Protein 6LCE (pdb70)

Secondary structure (DSSP, 8-state):
---TT--TT---SS-EEEEEEEGGGHHHHHHHHHHHHHH-SSEEEEEEE-TT--HHHHHHHHTT---SEE--BTTTHHHHHHTT-B---HHHHHT-TTGGGB-HHHHHHTEETTEE----SEEEEB--EEHHHHHHHT--TT---SSHHHHHHHHHHHHTT--TT-BSB---TT-HHHHHHHHHHHHHHTT----TTSSS----S---HHHHHHHHHHTSTTSB-TTTTT--SSSTTHHHHTT-B----BGGGHHHHHHHHHTT-PPEE--PEE-SSTT-EE-BEEEE--BBTT-S-HHHHHHHHHH--HHHHHHHTGGGTPPPSBHHHHHHS-TTS-HHHHHHHHHHHTT--B----TTHIIIIISTT-HHHHHHHHHHHS---HHHHHHHHHHHHT--

Radius of gyration: 20.93 Å; Cα contacts (8 Å, |Δi|>4): 887; chains: 1; bounding box: 50×60×49 Å

Solvent-accessible surface area: 15988 Å² total

B-factor: mean 15.45, std 8.13, range [6.92, 64.76]

Sequence (400 aa):
ATAEGIPAKGTDDGTEITLWTRSPLERQAKNVVEAYNKSHKNQVKLEIIPNDDEGKVGGASQTDSLPDILAGDVVRIPYWASEGIFTDITKQIDGLDNKADLQQGHIEAGTVDGAEYTLPFITDVSVVWNKNLYKEAGLDPEQGPKSIDQFVEQAKKVAALNKDGVAGSYLAGQSGGALVFDLFPSVWADGESVNKDGSEATLDNDSKGVLDAYKEELANTTNGLGAGSKEETGATWTAPFANGKIGVPYPNTSTTALFDAEKDGGFEVGVAPIPGTKEGKTSTFLGGDAGISKDSKHVAQAWNFLYWLQSDAQKEVFADQGDTASNIQTLKTAYKDADPRIQTINSVIIDGNGQTPKSPAFNEAFNAAGSPWQQLLVQNAVWGSGDLKADNKAVTDVLSAQ

Structure (mmCIF, N/CA/C/O backbone):
data_6LCE
#
_entry.id   6LCE
#
_cell.length_a   53.339
_cell.length_b   66.277
_cell.length_c   92.118
_cell.angle_alpha   90.000
_cell.angle_beta   90.000
_cell.angle_gamma   90.000
#
_symmetry.space_group_name_H-M   'P 21 21 21'
#
loop_
_entity.id
_entity.type
_entity.pdbx_description
1 polymer 'ABC transporter substrate binding component'
2 branched beta-L-arabinofuranose-(1-2)-alpha-L-arabinofuranose
3 water water
#
loop_
_atom_site.group_PDB
_atom_site.id
_atom_site.type_symbol
_atom_site.label_atom_id
_atom_site.label_alt_id
_atom_site.label_comp_id
_atom_site.label_asym_id
_atom_site.label_entity_id
_atom_site.label_seq_id
_atom_site.pdbx_PDB_ins_code
_atom_site.Cartn_x
_atom_site.Cartn_y
_atom_site.Cartn_z
_atom_site.occupancy
_atom_site.B_iso_or_equiv
_atom_site.auth_seq_id
_atom_site.auth_comp_id
_atom_site.auth_asym_id
_atom_site.auth_atom_id
_atom_site.pdbx_PDB_model_num
ATOM 1 N N . ALA A 1 30 ? -1.787 12.606 11.666 1.00 35.16 35 ALA A N 1
ATOM 2 C CA . ALA A 1 30 ? -0.681 13.087 10.783 1.00 32.69 35 ALA A CA 1
ATOM 3 C C . ALA A 1 30 ? -1.279 13.965 9.684 1.00 33.20 35 ALA A C 1
ATOM 4 O O . ALA A 1 30 ? -2.334 13.596 9.148 1.00 34.06 35 ALA A O 1
ATOM 6 N N . THR A 1 31 ? -0.630 15.084 9.364 1.00 33.63 36 THR A N 1
ATOM 7 C CA . THR A 1 31 ? -0.977 15.957 8.207 1.00 32.51 36 THR A CA 1
ATOM 8 C C . THR A 1 31 ? 0.313 16.476 7.575 1.00 30.23 36 THR A C 1
ATOM 9 O O . THR A 1 31 ? 1.267 16.772 8.339 1.00 27.77 36 THR A O 1
ATOM 13 N N . ALA A 1 32 ? 0.297 16.646 6.251 1.00 28.53 37 ALA A N 1
ATOM 14 C CA . ALA A 1 32 ? 1.406 17.210 5.444 1.00 30.25 37 ALA A CA 1
ATOM 15 C C . ALA A 1 32 ? 1.244 18.742 5.291 1.00 32.27 37 ALA A C 1
ATOM 16 O O . ALA A 1 32 ? 2.091 19.386 4.588 1.00 29.57 37 ALA A O 1
ATOM 18 N N . GLU A 1 33 ? 0.253 19.348 5.954 1.00 30.10 38 GLU A N 1
ATOM 19 C CA . GLU A 1 33 ? 0.084 20.834 5.956 1.00 35.46 38 GLU A CA 1
ATOM 20 C C . GLU A 1 33 ? 1.408 21.522 6.297 1.00 32.49 38 GLU A C 1
ATOM 21 O O . GLU A 1 33 ? 1.972 21.208 7.365 1.00 28.42 38 GLU A O 1
ATOM 27 N N . GLY A 1 34 ? 1.879 22.434 5.445 1.00 30.48 39 GLY A N 1
ATOM 28 C CA . GLY A 1 34 ? 2.965 23.357 5.828 1.00 31.52 39 GLY A CA 1
ATOM 29 C C . GLY A 1 34 ? 4.345 22.723 5.772 1.00 29.61 39 GLY A C 1
ATOM 30 O O . GLY A 1 34 ? 5.293 23.399 6.178 1.00 34.29 39 GLY A O 1
ATOM 31 N N . ILE A 1 35 ? 4.500 21.511 5.236 1.00 23.37 40 ILE A N 1
ATOM 32 C CA . ILE A 1 35 ? 5.847 20.878 5.162 1.00 23.01 40 ILE A CA 1
ATOM 33 C C . ILE A 1 35 ? 6.584 21.423 3.940 1.00 20.40 40 ILE A C 1
ATOM 34 O O . ILE A 1 35 ? 5.990 21.807 2.928 1.00 16.77 40 ILE A O 1
ATOM 39 N N . PRO A 1 36 ? 7.923 21.496 4.008 1.00 17.92 41 PRO A N 1
ATOM 40 C CA . PRO A 1 36 ? 8.723 21.981 2.874 1.00 17.04 41 PRO A CA 1
ATOM 41 C C . PRO A 1 36 ? 8.565 21.134 1.609 1.00 17.45 41 PRO A C 1
ATOM 42 O O . PRO A 1 36 ? 8.356 19.927 1.705 1.00 14.82 41 PRO A O 1
ATOM 46 N N . ALA A 1 37 ? 8.666 21.765 0.439 1.00 17.49 42 ALA A N 1
ATOM 47 C CA . ALA A 1 37 ? 8.532 21.071 -0.863 1.00 19.53 42 ALA A CA 1
ATOM 48 C C . ALA A 1 37 ? 9.490 19.859 -0.955 1.00 17.14 42 ALA A C 1
ATOM 49 O O . ALA A 1 37 ? 9.124 18.843 -1.586 1.00 17.07 42 ALA A O 1
ATOM 51 N N . LYS A 1 38 ? 10.701 19.960 -0.404 1.00 15.52 43 LYS A N 1
ATOM 52 C CA . LYS A 1 38 ? 11.701 18.857 -0.425 1.00 15.03 43 LYS A CA 1
ATOM 53 C C . LYS A 1 38 ? 11.730 18.081 0.901 1.00 12.92 43 LYS A C 1
ATOM 54 O O . LYS A 1 38 ? 12.597 17.179 1.078 1.00 12.06 43 LYS A O 1
ATOM 60 N N . GLY A 1 39 ? 10.811 18.384 1.793 1.00 11.43 44 GLY A N 1
ATOM 61 C CA . GLY A 1 39 ? 10.763 17.766 3.122 1.00 11.42 44 GLY A CA 1
ATOM 62 C C . GLY A 1 39 ? 11.880 18.294 4.001 1.00 11.00 44 GLY A C 1
ATOM 63 O O . GLY A 1 39 ? 12.608 19.252 3.580 1.00 11.12 44 GLY A O 1
ATOM 64 N N . THR A 1 40 ? 12.021 17.692 5.180 1.00 10.33 45 THR A N 1
ATOM 65 C CA . THR A 1 40 ? 12.995 18.116 6.206 1.00 10.49 45 THR A CA 1
ATOM 66 C C . THR A 1 40 ? 14.014 17.002 6.438 1.00 10.71 45 THR A C 1
ATOM 67 O O . THR A 1 40 ? 13.592 15.886 6.771 1.00 10.44 45 THR A O 1
ATOM 71 N N . ASP A 1 41 ? 15.305 17.327 6.367 1.00 10.00 46 ASP A N 1
ATOM 72 C CA . ASP A 1 41 ? 16.394 16.387 6.707 1.00 10.20 46 ASP A CA 1
ATOM 73 C C . ASP A 1 41 ? 17.073 16.861 8.000 1.00 10.64 46 ASP A C 1
ATOM 74 O O . ASP A 1 41 ? 17.963 17.729 7.932 1.00 10.18 46 ASP A O 1
ATOM 79 N N . ASP A 1 42 ? 16.698 16.317 9.156 1.00 9.70 47 ASP A N 1
ATOM 80 C CA . ASP A 1 42 ? 17.117 16.892 10.461 1.00 10.04 47 ASP A CA 1
ATOM 81 C C . ASP A 1 42 ? 17.616 15.825 11.451 1.00 10.04 47 ASP A C 1
ATOM 82 O O . ASP A 1 42 ? 17.737 16.161 12.638 1.00 10.73 47 ASP A O 1
ATOM 87 N N . GLY A 1 43 ? 17.865 14.591 11.017 1.00 9.44 48 GLY A N 1
ATOM 88 C CA . GLY A 1 43 ? 18.366 13.555 11.930 1.00 10.33 48 GLY A CA 1
ATOM 89 C C . GLY A 1 43 ? 17.242 12.787 12.595 1.00 10.36 48 GLY A C 1
ATOM 90 O O . GLY A 1 43 ? 17.523 12.065 13.500 1.00 11.48 48 GLY A O 1
ATOM 91 N N . THR A 1 44 ? 16.004 12.908 12.138 1.00 10.82 49 THR A N 1
ATOM 92 C CA . THR A 1 44 ? 14.875 12.058 12.611 1.00 10.98 49 THR A CA 1
ATOM 93 C C . THR A 1 44 ? 15.080 10.590 12.183 1.00 10.68 49 THR A C 1
ATOM 94 O O . THR A 1 44 ? 15.477 10.326 11.059 1.00 10.59 49 THR A O 1
ATOM 98 N N . GLU A 1 45 ? 14.780 9.672 13.089 1.00 11.99 50 GLU A N 1
ATOM 99 C CA . GLU A 1 45 ? 14.665 8.244 12.777 1.00 13.60 50 GLU A CA 1
ATOM 100 C C . GLU A 1 45 ? 13.280 8.014 12.188 1.00 12.84 50 GLU A C 1
ATOM 101 O O . GLU A 1 45 ? 12.280 8.384 12.841 1.00 13.30 50 GLU A O 1
ATOM 107 N N . ILE A 1 46 ? 13.257 7.494 10.971 1.00 12.28 51 ILE A N 1
ATOM 108 C CA . ILE A 1 46 ? 12.044 7.294 10.123 1.00 12.89 51 ILE A CA 1
ATOM 109 C C . ILE A 1 46 ? 11.841 5.788 10.029 1.00 11.32 51 ILE A C 1
ATOM 110 O O . ILE A 1 46 ? 12.760 5.140 9.494 1.00 13.11 51 ILE A O 1
ATOM 115 N N . THR A 1 47 ? 10.705 5.253 10.448 1.00 10.26 52 THR A N 1
ATOM 116 C CA . THR A 1 47 ? 10.436 3.803 10.290 1.00 9.89 52 THR A CA 1
ATOM 117 C C . THR A 1 47 ? 9.810 3.538 8.927 1.00 9.24 52 THR A C 1
ATOM 118 O O . THR A 1 47 ? 8.991 4.324 8.479 1.00 8.61 52 THR A O 1
ATOM 122 N N . LEU A 1 48 ? 10.241 2.460 8.265 1.00 9.30 53 LEU A N 1
ATOM 123 C CA . LEU A 1 48 ? 9.668 2.044 6.961 1.00 9.00 53 LEU A CA 1
ATOM 124 C C . LEU A 1 48 ? 9.401 0.538 7.012 1.00 8.85 53 LEU A C 1
ATOM 125 O O . LEU A 1 48 ? 10.313 -0.226 7.357 1.00 7.94 53 LEU A O 1
ATOM 130 N N . TRP A 1 49 ? 8.202 0.136 6.616 1.00 8.56 54 TRP A N 1
ATOM 131 C CA . TRP A 1 49 ? 7.844 -1.282 6.406 1.00 8.56 54 TRP A CA 1
ATOM 132 C C . TRP A 1 49 ? 7.727 -1.578 4.909 1.00 8.77 54 TRP A C 1
ATOM 133 O O . TRP A 1 49 ? 7.080 -0.799 4.183 1.00 7.60 54 TRP A O 1
ATOM 144 N N . THR A 1 50 ? 8.232 -2.731 4.513 1.00 8.48 55 THR A N 1
ATOM 145 C CA . THR A 1 50 ? 7.964 -3.334 3.189 1.00 9.09 55 THR A CA 1
ATOM 146 C C . THR A 1 50 ? 8.091 -4.847 3.322 1.00 9.17 55 THR A C 1
ATOM 147 O O . THR A 1 50 ? 8.196 -5.380 4.474 1.00 8.93 55 THR A O 1
ATOM 151 N N . ARG A 1 51 ? 8.036 -5.539 2.205 1.00 9.11 56 ARG A N 1
ATOM 152 C CA . ARG A 1 51 ? 7.794 -7.002 2.238 1.00 9.45 56 ARG A CA 1
ATOM 153 C C . ARG A 1 51 ? 8.951 -7.807 1.656 1.00 9.02 56 ARG A C 1
ATOM 154 O O . ARG A 1 51 ? 9.704 -7.334 0.775 1.00 9.50 56 ARG A O 1
ATOM 162 N N . SER A 1 52 ? 9.046 -9.039 2.120 1.00 9.71 57 SER A N 1
ATOM 163 C CA . SER A 1 52 ? 10.197 -9.935 1.851 1.00 10.07 57 SER A CA 1
ATOM 164 C C . SER A 1 52 ? 10.485 -10.081 0.361 1.00 10.35 57 SER A C 1
ATOM 165 O O . SER A 1 52 ? 11.667 -10.135 0.019 1.00 11.34 57 SER A O 1
ATOM 168 N N . PRO A 1 53 ? 9.498 -10.224 -0.565 1.00 10.50 58 PRO A N 1
ATOM 169 C CA . PRO A 1 53 ? 9.841 -10.436 -1.976 1.00 10.40 58 PRO A CA 1
ATOM 170 C C . PRO A 1 53 ? 10.687 -9.286 -2.552 1.00 10.11 58 PRO A C 1
ATOM 171 O O . PRO A 1 53 ? 11.411 -9.505 -3.507 1.00 10.22 58 PRO A O 1
ATOM 175 N N . LEU A 1 54 ? 10.618 -8.088 -1.951 1.00 10.00 59 LEU A N 1
ATOM 176 C CA . LEU A 1 54 ? 11.276 -6.870 -2.485 1.00 10.04 59 LEU A CA 1
ATOM 177 C C . LEU A 1 54 ? 12.500 -6.531 -1.621 1.00 10.16 59 LEU A C 1
ATOM 178 O O . LEU A 1 54 ? 13.011 -5.409 -1.765 1.00 9.88 59 LEU A O 1
ATOM 183 N N . GLU A 1 55 ? 12.976 -7.467 -0.818 1.00 10.48 60 GLU A N 1
ATOM 184 C CA . GLU A 1 55 ? 14.018 -7.213 0.205 1.00 11.73 60 GLU A CA 1
ATOM 185 C C . GLU A 1 55 ? 15.313 -6.687 -0.439 1.00 10.92 60 GLU A C 1
ATOM 186 O O . GLU A 1 55 ? 15.905 -5.766 0.091 1.00 9.98 60 GLU A O 1
ATOM 192 N N . ARG A 1 56 ? 15.735 -7.266 -1.551 1.00 11.75 61 ARG A N 1
ATOM 193 C CA . ARG A 1 56 ? 17.021 -6.887 -2.158 1.00 12.40 61 ARG A CA 1
ATOM 194 C C . ARG A 1 56 ? 16.986 -5.403 -2.535 1.00 10.91 61 ARG A C 1
ATOM 195 O O . ARG A 1 56 ? 17.954 -4.667 -2.235 1.00 11.73 61 ARG A O 1
ATOM 203 N N . GLN A 1 57 ? 15.938 -5.000 -3.227 1.00 10.17 62 GLN A N 1
ATOM 204 C CA . GLN A 1 57 ? 15.776 -3.599 -3.699 1.00 9.72 62 GLN A CA 1
ATOM 205 C C . GLN A 1 57 ? 15.576 -2.663 -2.500 1.00 9.21 62 GLN A C 1
ATOM 206 O O . GLN A 1 57 ? 16.155 -1.589 -2.478 1.00 9.36 62 GLN A O 1
ATOM 212 N N . ALA A 1 58 ? 14.770 -3.053 -1.533 1.00 8.96 63 ALA A N 1
ATOM 213 C CA . ALA A 1 58 ? 14.488 -2.182 -0.365 1.00 10.32 63 ALA A CA 1
ATOM 214 C C . ALA A 1 58 ? 15.778 -1.887 0.397 1.00 9.70 63 ALA A C 1
ATOM 215 O O . ALA A 1 58 ? 15.963 -0.738 0.814 1.00 9.96 63 ALA A O 1
ATOM 217 N N . LYS A 1 59 ? 16.623 -2.882 0.609 1.00 10.11 64 LYS A N 1
ATOM 218 C CA . LYS A 1 59 ? 17.890 -2.697 1.365 1.00 11.72 64 LYS A CA 1
ATOM 219 C C . LYS A 1 59 ? 18.775 -1.716 0.603 1.00 11.43 64 LYS A C 1
ATOM 220 O O . LYS A 1 59 ? 19.363 -0.831 1.242 1.00 11.48 64 LYS A O 1
ATOM 226 N N . ASN A 1 60 ? 18.844 -1.854 -0.720 1.00 10.03 65 ASN A N 1
ATOM 227 C CA . ASN A 1 60 ? 19.651 -0.951 -1.577 1.00 9.97 65 ASN A CA 1
ATOM 228 C C . ASN A 1 60 ? 19.157 0.495 -1.428 1.00 10.15 65 ASN A C 1
ATOM 229 O O . ASN A 1 60 ? 19.988 1.412 -1.287 1.00 9.27 65 ASN A O 1
ATOM 234 N N . VAL A 1 61 ? 17.839 0.694 -1.492 1.00 9.94 66 VAL A N 1
ATOM 235 C CA . VAL A 1 61 ? 17.235 2.055 -1.428 1.00 10.32 66 VAL A CA 1
ATOM 236 C C . VAL A 1 61 ? 17.582 2.696 -0.074 1.00 10.61 66 VAL A C 1
ATOM 237 O O . VAL A 1 61 ? 18.103 3.819 -0.033 1.00 10.36 66 VAL A O 1
ATOM 241 N N . VAL A 1 62 ? 17.309 1.959 1.001 1.00 10.83 67 VAL A N 1
ATOM 242 C CA . VAL A 1 62 ? 17.428 2.510 2.372 1.00 10.97 67 VAL A CA 1
ATOM 243 C C . VAL A 1 62 ? 18.910 2.786 2.668 1.00 10.82 67 VAL A C 1
ATOM 244 O O . VAL A 1 62 ? 19.204 3.810 3.270 1.00 9.26 67 VAL A O 1
ATOM 248 N N . GLU A 1 63 ? 19.818 1.891 2.267 1.00 11.36 68 GLU A N 1
ATOM 249 C CA . GLU A 1 63 ? 21.265 2.098 2.524 1.00 12.98 68 GLU A CA 1
ATOM 250 C C . GLU A 1 63 ? 21.713 3.390 1.826 1.00 12.78 68 GLU A C 1
ATOM 251 O O . GLU A 1 63 ? 22.404 4.184 2.453 1.00 11.35 68 GLU A O 1
ATOM 257 N N . ALA A 1 64 ? 21.288 3.616 0.580 1.00 10.86 69 ALA A N 1
ATOM 258 C CA . ALA A 1 64 ? 21.667 4.812 -0.191 1.00 10.36 69 ALA A CA 1
ATOM 259 C C . ALA A 1 64 ? 21.140 6.066 0.519 1.00 10.01 69 ALA A C 1
ATOM 260 O O . ALA A 1 64 ? 21.877 7.066 0.664 1.00 9.43 69 ALA A O 1
ATOM 262 N N . TYR A 1 65 ? 19.917 6.023 1.029 1.00 9.13 70 TYR A N 1
ATOM 263 C CA . TYR A 1 65 ? 19.340 7.214 1.693 1.00 9.33 70 TYR A CA 1
ATOM 264 C C . TYR A 1 65 ? 20.132 7.487 2.971 1.00 9.05 70 TYR A C 1
ATOM 265 O O . TYR A 1 65 ? 20.598 8.640 3.201 1.00 9.51 70 TYR A O 1
ATOM 274 N N . ASN A 1 66 ? 20.358 6.434 3.754 1.00 9.46 71 ASN A N 1
ATOM 275 C CA . ASN A 1 66 ? 20.994 6.550 5.078 1.00 9.68 71 ASN A CA 1
ATOM 276 C C . ASN A 1 66 ? 22.443 7.026 4.940 1.00 11.12 71 ASN A C 1
ATOM 277 O O . ASN A 1 66 ? 22.951 7.690 5.866 1.00 11.11 71 ASN A O 1
ATOM 282 N N . LYS A 1 67 ? 23.113 6.689 3.854 1.00 11.77 72 LYS A N 1
ATOM 283 C CA . LYS A 1 67 ? 24.516 7.135 3.652 1.00 13.51 72 LYS A CA 1
ATOM 284 C C . LYS A 1 67 ? 24.566 8.596 3.231 1.00 13.11 72 LYS A C 1
ATOM 285 O O . LYS A 1 67 ? 25.665 9.165 3.324 1.00 13.26 72 LYS A O 1
ATOM 291 N N . SER A 1 68 ? 23.441 9.226 2.862 1.00 11.45 73 SER A N 1
ATOM 292 C CA . SER A 1 68 ? 23.473 10.578 2.262 1.00 11.80 73 SER A CA 1
ATOM 293 C C . SER A 1 68 ? 22.592 11.586 3.020 1.00 11.75 73 SER A C 1
ATOM 294 O O . SER A 1 68 ? 22.468 12.697 2.520 1.00 13.12 73 SER A O 1
ATOM 297 N N . HIS A 1 69 ? 21.947 11.207 4.124 1.00 10.38 74 HIS A N 1
ATOM 298 C CA . HIS A 1 69 ? 21.014 12.078 4.869 1.00 10.04 74 HIS A CA 1
ATOM 299 C C . HIS A 1 69 ? 21.258 12.015 6.363 1.00 10.05 74 HIS A C 1
ATOM 300 O O . HIS A 1 69 ? 21.814 11.014 6.857 1.00 10.06 74 HIS A O 1
ATOM 307 N N . LYS A 1 70 ? 20.843 13.064 7.043 1.00 9.96 75 LYS A N 1
ATOM 308 C CA . LYS A 1 70 ? 20.917 13.128 8.519 1.00 11.06 75 LYS A CA 1
ATOM 309 C C . LYS A 1 70 ? 19.825 12.212 9.053 1.00 9.85 75 LYS A C 1
ATOM 310 O O . LYS A 1 70 ? 20.079 11.413 9.961 1.00 9.20 75 LYS A O 1
ATOM 316 N N . ASN A 1 71 ? 18.630 12.330 8.492 1.00 9.10 76 ASN A N 1
ATOM 317 C CA . ASN A 1 71 ? 17.535 11.388 8.807 1.00 9.06 76 ASN A CA 1
ATOM 318 C C . ASN A 1 71 ? 18.073 9.974 8.595 1.00 8.82 76 ASN A C 1
ATOM 319 O O . ASN A 1 71 ? 18.855 9.750 7.616 1.00 8.26 76 ASN A O 1
ATOM 324 N N . GLN A 1 72 ? 17.563 9.013 9.352 1.00 9.03 77 GLN A N 1
ATOM 325 C CA . GLN A 1 72 ? 17.938 7.599 9.141 1.00 9.46 77 GLN A CA 1
ATOM 326 C C . GLN A 1 72 ? 16.653 6.784 9.093 1.00 9.34 77 GLN A C 1
ATOM 327 O O . GLN A 1 72 ? 15.824 6.985 9.970 1.00 9.98 77 GLN A O 1
ATOM 333 N N . VAL A 1 73 ? 16.564 5.905 8.107 1.00 9.09 78 VAL A N 1
ATOM 334 C CA . VAL A 1 73 ? 15.428 4.960 7.943 1.00 9.68 78 VAL A CA 1
ATOM 335 C C . VAL A 1 73 ? 15.753 3.662 8.679 1.00 9.84 78 VAL A C 1
ATOM 336 O O . VAL A 1 73 ? 16.832 3.058 8.430 1.00 9.51 78 VAL A O 1
ATOM 340 N N . LYS A 1 74 ? 14.836 3.257 9.549 1.00 10.37 79 LYS A N 1
ATOM 341 C CA . LYS A 1 74 ? 14.905 1.966 10.269 1.00 11.13 79 LYS A CA 1
ATOM 342 C C . LYS A 1 74 ? 13.948 1.016 9.551 1.00 10.82 79 LYS A C 1
ATOM 343 O O . LYS A 1 74 ? 12.712 1.237 9.647 1.00 10.52 79 LYS A O 1
ATOM 349 N N . LEU A 1 75 ? 14.519 0.106 8.765 1.00 10.40 80 LEU A N 1
ATOM 350 C CA . LEU A 1 75 ? 13.771 -0.763 7.814 1.00 10.14 80 LEU A CA 1
ATOM 351 C C . LEU A 1 75 ? 13.274 -2.026 8.528 1.00 10.19 80 LEU A C 1
ATOM 352 O O . LEU A 1 75 ? 14.056 -2.659 9.301 1.00 8.59 80 LEU A O 1
ATOM 357 N N . GLU A 1 76 ? 12.007 -2.372 8.318 1.00 9.90 81 GLU A N 1
ATOM 358 C CA . GLU A 1 76 ? 11.459 -3.671 8.726 1.00 10.19 81 GLU A CA 1
ATOM 359 C C . GLU A 1 76 ? 10.954 -4.390 7.473 1.00 9.85 81 GLU A C 1
ATOM 360 O O . GLU A 1 76 ? 10.057 -3.859 6.752 1.00 9.40 81 GLU A O 1
ATOM 366 N N . ILE A 1 77 ? 11.543 -5.550 7.196 1.00 9.51 82 ILE A N 1
ATOM 367 C CA . ILE A 1 77 ? 11.072 -6.433 6.102 1.00 10.05 82 ILE A CA 1
ATOM 368 C C . ILE A 1 77 ? 10.128 -7.475 6.699 1.00 11.00 82 ILE A C 1
ATOM 369 O O . ILE A 1 77 ? 10.522 -8.198 7.643 1.00 11.10 82 ILE A O 1
ATOM 374 N N . ILE A 1 78 ? 8.923 -7.524 6.154 1.00 9.95 83 ILE A N 1
ATOM 375 C CA . ILE A 1 78 ? 7.794 -8.327 6.687 1.00 10.09 83 ILE A CA 1
ATOM 376 C C . ILE A 1 78 ? 7.400 -9.343 5.622 1.00 9.89 83 ILE A C 1
ATOM 377 O O . ILE A 1 78 ? 7.308 -9.010 4.436 1.00 8.93 83 ILE A O 1
ATOM 382 N N . PRO A 1 79 ? 7.146 -10.608 6.006 1.00 9.68 84 PRO A N 1
ATOM 383 C CA . PRO A 1 79 ? 6.710 -11.599 5.038 1.00 10.08 84 PRO A CA 1
ATOM 384 C C . PRO A 1 79 ? 5.456 -11.121 4.313 1.00 10.43 84 PRO A C 1
ATOM 385 O O . PRO A 1 79 ? 4.595 -10.493 4.912 1.00 10.25 84 PRO A O 1
ATOM 389 N N . ASN A 1 80 ? 5.410 -11.423 3.022 1.00 10.80 85 ASN A N 1
ATOM 390 C CA . ASN A 1 80 ? 4.341 -11.008 2.091 1.00 10.69 85 ASN A CA 1
ATOM 391 C C . ASN A 1 80 ? 2.969 -11.268 2.703 1.00 11.35 85 ASN A C 1
ATOM 392 O O . ASN A 1 80 ? 2.136 -10.318 2.751 1.00 12.12 85 ASN A O 1
ATOM 397 N N . ASP A 1 81 ? 2.756 -12.470 3.230 1.00 12.51 86 ASP A N 1
ATOM 398 C CA . ASP A 1 81 ? 1.390 -12.855 3.679 1.00 14.63 86 ASP A CA 1
ATOM 399 C C . ASP A 1 81 ? 1.069 -12.283 5.059 1.00 14.27 86 ASP A C 1
ATOM 400 O O . ASP A 1 81 ? -0.069 -12.530 5.519 1.00 13.95 86 ASP A O 1
ATOM 405 N N . ASP A 1 82 ? 1.993 -11.543 5.688 1.00 11.74 87 ASP A N 1
ATOM 406 C CA . ASP A 1 82 ? 1.772 -11.017 7.062 1.00 12.07 87 ASP A CA 1
ATOM 407 C C . ASP A 1 82 ? 1.385 -9.544 7.013 1.00 11.16 87 ASP A C 1
ATOM 408 O O . ASP A 1 82 ? 1.053 -9.001 8.051 1.00 10.61 87 ASP A O 1
ATOM 426 N N . GLU A 1 84 ? -1.015 -7.674 5.648 1.00 13.06 89 GLU A N 1
ATOM 427 C CA . GLU A 1 84 ? -2.374 -7.250 5.977 1.00 13.73 89 GLU A CA 1
ATOM 428 C C . GLU A 1 84 ? -2.630 -7.249 7.486 1.00 14.60 89 GLU A C 1
ATOM 429 O O . GLU A 1 84 ? -3.214 -6.254 7.992 1.00 13.63 89 GLU A O 1
ATOM 435 N N . GLY A 1 85 ? -2.348 -8.364 8.160 1.00 15.26 90 GLY A N 1
ATOM 436 C CA . GLY A 1 85 ? -2.557 -8.504 9.619 1.00 15.36 90 GLY A CA 1
ATOM 437 C C . GLY A 1 85 ? -1.723 -7.486 10.374 1.00 15.24 90 GLY A C 1
ATOM 438 O O . GLY A 1 85 ? -2.219 -6.877 11.317 1.00 13.79 90 GLY A O 1
ATOM 439 N N . LYS A 1 86 ? -0.490 -7.248 9.932 1.00 15.33 91 LYS A N 1
ATOM 440 C CA . LYS A 1 86 ? 0.428 -6.294 10.606 1.00 16.70 91 LYS A CA 1
ATOM 441 C C . LYS A 1 86 ? -0.102 -4.866 10.465 1.00 14.82 91 LYS A C 1
ATOM 442 O O . LYS A 1 86 ? -0.143 -4.150 11.494 1.00 14.17 91 LYS A O 1
ATOM 448 N N . VAL A 1 87 ? -0.582 -4.481 9.278 1.00 13.56 92 VAL A N 1
ATOM 449 C CA . VAL A 1 87 ? -1.116 -3.126 8.994 1.00 13.56 92 VAL A CA 1
ATOM 450 C C . VAL A 1 87 ? -2.434 -2.923 9.756 1.00 13.10 92 VAL A C 1
ATOM 451 O O . VAL A 1 87 ? -2.607 -1.848 10.369 1.00 13.60 92 VAL A O 1
ATOM 455 N N . GLY A 1 88 ? -3.355 -3.884 9.670 1.00 13.94 93 GLY A N 1
ATOM 456 C CA . GLY A 1 88 ? -4.656 -3.831 10.373 1.00 13.90 93 GLY A CA 1
ATOM 457 C C . GLY A 1 88 ? -4.458 -3.645 11.879 1.00 14.17 93 GLY A C 1
ATOM 458 O O . GLY A 1 88 ? -5.068 -2.731 12.465 1.00 14.38 93 GLY A O 1
ATOM 459 N N . GLY A 1 89 ? -3.614 -4.461 12.498 1.00 13.20 94 GLY A N 1
ATOM 460 C CA . GLY A 1 89 ? -3.321 -4.396 13.934 1.00 13.23 94 GLY A CA 1
ATOM 461 C C . GLY A 1 89 ? -2.645 -3.101 14.336 1.00 12.72 94 GLY A C 1
ATOM 462 O O . GLY A 1 89 ? -2.995 -2.545 15.384 1.00 13.59 94 GLY A O 1
ATOM 463 N N . ALA A 1 90 ? -1.672 -2.656 13.554 1.00 12.05 95 ALA A N 1
ATOM 464 C CA . ALA A 1 90 ? -0.958 -1.399 13.848 1.00 12.21 95 ALA A CA 1
ATOM 465 C C . ALA A 1 90 ? -1.918 -0.217 13.688 1.00 12.04 95 ALA A C 1
ATOM 466 O O . ALA A 1 90 ? -1.823 0.745 14.469 1.00 13.53 95 ALA A O 1
ATOM 468 N N . SER A 1 91 ? -2.800 -0.236 12.691 1.00 12.99 96 SER A N 1
ATOM 469 C CA . SER A 1 91 ? -3.783 0.851 12.505 1.00 14.09 96 SER A CA 1
ATOM 470 C C . SER A 1 91 ? -4.649 0.966 13.778 1.00 15.21 96 SER A C 1
ATOM 471 O O . SER A 1 91 ? -5.007 2.063 14.150 1.00 13.72 96 SER A O 1
ATOM 474 N N . GLN A 1 92 ? -5.021 -0.155 14.395 1.00 15.30 97 GLN A N 1
ATOM 475 C CA . GLN A 1 92 ? -5.935 -0.154 15.581 1.00 15.62 97 GLN A CA 1
ATOM 476 C C . GLN A 1 92 ? -5.258 0.406 16.831 1.00 18.15 97 GLN A C 1
ATOM 477 O O . GLN A 1 92 ? -6.005 0.983 17.662 1.00 18.87 97 GLN A O 1
ATOM 483 N N . THR A 1 93 ? -3.944 0.241 16.962 1.00 17.57 98 THR A N 1
ATOM 484 C CA . THR A 1 93 ? -3.141 0.708 18.117 1.00 18.82 98 THR A CA 1
ATOM 485 C C . THR A 1 93 ? -2.360 1.969 17.751 1.00 20.24 98 THR A C 1
ATOM 486 O O . THR A 1 93 ? -1.522 2.376 18.561 1.00 20.78 98 THR A O 1
ATOM 490 N N . ASP A 1 94 ? -2.630 2.546 16.581 1.00 20.18 99 ASP A N 1
ATOM 491 C CA . ASP A 1 94 ? -1.943 3.758 16.054 1.00 20.77 99 ASP A CA 1
ATOM 492 C C . ASP A 1 94 ? -0.431 3.601 16.166 1.00 19.29 99 ASP A C 1
ATOM 493 O O . ASP A 1 94 ? 0.254 4.564 16.561 1.00 19.27 99 ASP A O 1
ATOM 498 N N . SER A 1 95 ? 0.080 2.459 15.711 1.00 16.08 100 SER A N 1
ATOM 499 C CA . SER A 1 95 ? 1.519 2.139 15.704 1.00 16.48 100 SER A CA 1
ATOM 500 C C . SER A 1 95 ? 1.998 1.859 14.274 1.00 13.43 100 SER A C 1
ATOM 501 O O . SER A 1 95 ? 3.021 1.175 14.139 1.00 12.37 100 SER A O 1
ATOM 504 N N . LEU A 1 96 ? 1.325 2.410 13.255 1.00 11.67 101 LEU A N 1
ATOM 505 C CA . LEU A 1 96 ? 1.849 2.300 11.867 1.00 11.31 101 LEU A CA 1
ATOM 506 C C . LEU A 1 96 ? 3.199 2.996 11.812 1.00 10.68 101 LEU A C 1
ATOM 507 O O . LEU A 1 96 ? 3.469 3.957 12.546 1.00 10.17 101 LEU A O 1
ATOM 512 N N . PRO A 1 97 ? 4.096 2.511 10.936 1.00 10.31 102 PRO A N 1
ATOM 513 C CA . PRO A 1 97 ? 5.385 3.174 10.736 1.00 9.70 102 PRO A CA 1
ATOM 514 C C . PRO A 1 97 ? 5.243 4.532 10.063 1.00 9.46 102 PRO A C 1
ATOM 515 O O . PRO A 1 97 ? 4.183 4.863 9.563 1.00 10.46 102 PRO A O 1
ATOM 519 N N . ASP A 1 98 ? 6.338 5.293 10.007 1.00 8.79 103 ASP A N 1
ATOM 520 C CA . ASP A 1 98 ? 6.291 6.609 9.329 1.00 8.58 103 ASP A CA 1
ATOM 521 C C . ASP A 1 98 ? 5.944 6.399 7.855 1.00 8.17 103 ASP A C 1
ATOM 522 O O . ASP A 1 98 ? 5.057 7.100 7.342 1.00 7.86 103 ASP A O 1
ATOM 527 N N . ILE A 1 99 ? 6.625 5.456 7.213 1.00 8.42 104 ILE A N 1
ATOM 528 C CA . ILE A 1 99 ? 6.451 5.137 5.768 1.00 8.34 104 ILE A CA 1
ATOM 529 C C . ILE A 1 99 ? 5.973 3.679 5.683 1.00 8.64 104 ILE A C 1
ATOM 530 O O . ILE A 1 99 ? 6.670 2.738 6.151 1.00 7.88 104 ILE A O 1
ATOM 535 N N . LEU A 1 100 ? 4.813 3.491 5.092 1.00 9.07 105 LEU A N 1
ATOM 536 C CA . LEU A 1 100 ? 4.261 2.144 4.879 1.00 9.36 105 LEU A CA 1
ATOM 537 C C . LEU A 1 100 ? 4.319 1.918 3.383 1.00 9.01 105 LEU A C 1
ATOM 538 O O . LEU A 1 100 ? 3.702 2.709 2.621 1.00 8.02 105 LEU A O 1
ATOM 543 N N . ALA A 1 101 ? 5.122 0.946 2.967 1.00 8.68 106 ALA A N 1
ATOM 544 C CA . ALA A 1 101 ? 5.079 0.462 1.572 1.00 9.18 106 ALA A CA 1
ATOM 545 C C . ALA A 1 101 ? 4.133 -0.739 1.545 1.00 9.31 106 ALA A C 1
ATOM 546 O O . ALA A 1 101 ? 4.232 -1.610 2.436 1.00 10.97 106 ALA A O 1
ATOM 548 N N . GLY A 1 102 ? 3.317 -0.828 0.514 1.00 8.80 107 GLY A N 1
ATOM 549 C CA . GLY A 1 102 ? 2.347 -1.911 0.318 1.00 8.84 107 GLY A CA 1
ATOM 550 C C . GLY A 1 102 ? 2.247 -2.308 -1.133 1.00 8.08 107 GLY A C 1
ATOM 551 O O . GLY A 1 102 ? 2.407 -1.450 -2.023 1.00 7.15 107 GLY A O 1
ATOM 552 N N . ASP A 1 103 ? 1.985 -3.598 -1.352 1.00 8.57 108 ASP A N 1
ATOM 553 C CA . ASP A 1 103 ? 1.702 -4.128 -2.696 1.00 9.08 108 ASP A CA 1
ATOM 554 C C . ASP A 1 103 ? 0.669 -3.200 -3.338 1.00 8.82 108 ASP A C 1
ATOM 555 O O . ASP A 1 103 ? -0.375 -2.928 -2.700 1.00 8.60 108 ASP A O 1
ATOM 560 N N . VAL A 1 104 ? 0.906 -2.761 -4.573 1.00 8.76 109 VAL A N 1
ATOM 561 C CA . VAL A 1 104 ? 0.002 -1.796 -5.263 1.00 9.71 109 VAL A CA 1
ATOM 562 C C . VAL A 1 104 ? -1.409 -2.376 -5.321 1.00 9.95 109 VAL A C 1
ATOM 563 O O . VAL A 1 104 ? -2.359 -1.560 -5.399 1.00 8.73 109 VAL A O 1
ATOM 567 N N . VAL A 1 105 ? -1.593 -3.699 -5.272 1.00 9.15 110 VAL A N 1
ATOM 568 C CA . VAL A 1 105 ? -3.003 -4.231 -5.317 1.00 10.00 110 VAL A CA 1
ATOM 569 C C . VAL A 1 105 ? -3.668 -4.093 -3.940 1.00 9.65 110 VAL A C 1
ATOM 570 O O . VAL A 1 105 ? -4.912 -4.164 -3.888 1.00 10.02 110 VAL A O 1
ATOM 574 N N . ARG A 1 106 ? -2.893 -3.907 -2.877 1.00 9.27 111 ARG A N 1
ATOM 575 C CA . ARG A 1 106 ? -3.447 -3.784 -1.509 1.00 9.44 111 ARG A CA 1
ATOM 576 C C . ARG A 1 106 ? -3.707 -2.321 -1.179 1.00 10.02 111 ARG A C 1
ATOM 577 O O . ARG A 1 106 ? -4.488 -2.060 -0.260 1.00 10.41 111 ARG A O 1
ATOM 585 N N . ILE A 1 107 ? -2.997 -1.410 -1.842 1.00 10.51 112 ILE A N 1
ATOM 586 C CA . ILE A 1 107 ? -3.049 0.028 -1.488 1.00 10.22 112 ILE A CA 1
ATOM 587 C C . ILE A 1 107 ? -4.457 0.591 -1.560 1.00 11.11 112 ILE A C 1
ATOM 588 O O . ILE A 1 107 ? -4.805 1.370 -0.670 1.00 10.12 112 ILE A O 1
ATOM 593 N N . PRO A 1 108 ? -5.298 0.304 -2.590 1.00 11.47 113 PRO A N 1
ATOM 594 C CA . PRO A 1 108 ? -6.586 0.989 -2.682 1.00 11.69 113 PRO A CA 1
ATOM 595 C C . PRO A 1 108 ? -7.424 0.769 -1.420 1.00 12.38 113 PRO A C 1
ATOM 596 O O . PRO A 1 108 ? -8.049 1.746 -0.933 1.00 12.44 113 PRO A O 1
ATOM 600 N N . TYR A 1 109 ? -7.450 -0.467 -0.901 1.00 12.58 114 TYR A N 1
ATOM 601 C CA . TYR A 1 109 ? -8.178 -0.788 0.364 1.00 13.97 114 TYR A CA 1
ATOM 602 C C . TYR A 1 109 ? -7.613 0.089 1.504 1.00 14.21 114 TYR A C 1
ATOM 603 O O . TYR A 1 109 ? -8.365 0.827 2.191 1.00 13.41 114 TYR A O 1
ATOM 612 N N . TRP A 1 110 ? -6.300 0.025 1.727 1.00 11.78 115 TRP A N 1
ATOM 613 C CA . TRP A 1 110 ? -5.647 0.815 2.807 1.00 12.48 115 TRP A CA 1
ATOM 614 C C . TRP A 1 110 ? -5.941 2.321 2.645 1.00 11.88 115 TRP A C 1
ATOM 615 O O . TRP A 1 110 ? -6.262 2.969 3.682 1.00 13.07 115 TRP A O 1
ATOM 626 N N . ALA A 1 111 ? -5.780 2.875 1.446 1.00 11.31 116 ALA A N 1
ATOM 627 C CA . ALA A 1 111 ? -6.025 4.316 1.195 1.00 13.23 116 ALA A CA 1
ATOM 628 C C . ALA A 1 111 ? -7.500 4.607 1.507 1.00 14.71 116 ALA A C 1
ATOM 629 O O . ALA A 1 111 ? -7.792 5.639 2.137 1.00 13.45 116 ALA A O 1
ATOM 631 N N . SER A 1 112 ? -8.421 3.741 1.060 1.00 15.00 117 SER A N 1
ATOM 632 C CA . SER A 1 112 ? -9.870 3.907 1.331 1.00 18.01 117 SER A CA 1
ATOM 633 C C . SER A 1 112 ? -10.158 3.878 2.840 1.00 18.04 117 SER A C 1
ATOM 634 O O . SER A 1 112 ? -11.129 4.524 3.263 1.00 18.53 117 SER A O 1
ATOM 637 N N . GLU A 1 113 ? -9.389 3.174 3.661 1.00 16.44 118 GLU A N 1
ATOM 638 C CA . GLU A 1 113 ? -9.717 3.095 5.104 1.00 17.53 118 GLU A CA 1
ATOM 639 C C . GLU A 1 113 ? -8.914 4.115 5.948 1.00 17.89 118 GLU A C 1
ATOM 640 O O . GLU A 1 113 ? -9.055 4.112 7.175 1.00 19.43 118 GLU A O 1
ATOM 646 N N . GLY A 1 114 ? -8.158 5.018 5.341 1.00 16.23 119 GLY A N 1
ATOM 647 C CA . GLY A 1 114 ? -7.530 6.148 6.067 1.00 14.38 119 GLY A CA 1
ATOM 648 C C . GLY A 1 114 ? -6.196 5.779 6.678 1.00 13.42 119 GLY A C 1
ATOM 649 O O . GLY A 1 114 ? -5.750 6.463 7.631 1.00 13.09 119 GLY A O 1
ATOM 650 N N . ILE A 1 115 ? -5.534 4.759 6.134 1.00 12.03 120 ILE A N 1
ATOM 651 C CA . ILE A 1 115 ? -4.193 4.297 6.612 1.00 12.35 120 ILE A CA 1
ATOM 652 C C . ILE A 1 115 ? -3.127 5.371 6.357 1.00 11.64 120 ILE A C 1
ATOM 653 O O . ILE A 1 115 ? -2.163 5.454 7.119 1.00 11.41 120 ILE A O 1
ATOM 658 N N . PHE A 1 116 ? -3.296 6.171 5.327 1.00 10.91 121 PHE A N 1
ATOM 659 C CA . PHE A 1 116 ? -2.274 7.129 4.837 1.00 11.17 121 PHE A CA 1
ATOM 660 C C . PHE A 1 116 ? -2.708 8.578 5.045 1.00 12.33 121 PHE A C 1
ATOM 661 O O . PHE A 1 116 ? -3.919 8.897 4.958 1.00 12.34 121 PHE A O 1
ATOM 669 N N . THR A 1 117 ? -1.697 9.411 5.269 1.00 12.87 122 THR A N 1
ATOM 670 C CA . THR A 1 117 ? -1.768 10.888 5.286 1.00 12.71 122 THR A CA 1
ATOM 671 C C . THR A 1 117 ? -1.987 11.407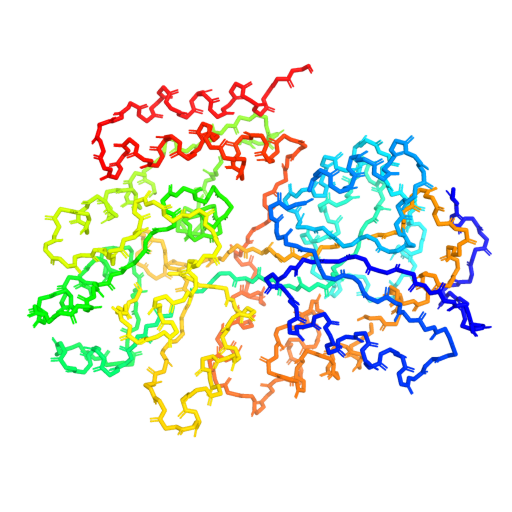 3.870 1.00 12.19 122 THR A C 1
ATOM 672 O O . THR A 1 117 ? -1.261 10.973 2.955 1.00 11.72 122 THR A O 1
ATOM 676 N N . ASP A 1 118 ? -2.895 12.371 3.691 1.00 11.60 123 ASP A N 1
ATOM 677 C CA . ASP A 1 118 ? -3.142 12.975 2.365 1.00 12.05 123 ASP A CA 1
ATOM 678 C C . ASP A 1 118 ? -1.887 13.737 1.976 1.00 12.38 123 ASP A C 1
ATOM 679 O O . ASP A 1 118 ? -1.517 14.643 2.740 1.00 12.50 123 ASP A O 1
ATOM 684 N N . ILE A 1 119 ? -1.272 13.392 0.854 1.00 11.55 124 ILE A N 1
ATOM 685 C CA . ILE A 1 119 ? -0.039 14.086 0.371 1.00 11.94 124 ILE A CA 1
ATOM 686 C C . ILE A 1 119 ? -0.268 14.568 -1.047 1.00 11.90 124 ILE A C 1
ATOM 687 O O . ILE A 1 119 ? 0.708 14.786 -1.751 1.00 12.53 124 ILE A O 1
ATOM 692 N N . THR A 1 120 ? -1.514 14.888 -1.409 1.00 12.45 125 THR A N 1
ATOM 693 C CA . THR A 1 120 ? -1.840 15.409 -2.757 1.00 11.67 125 THR A CA 1
ATOM 694 C C . THR A 1 120 ? -0.938 16.603 -3.103 1.00 11.52 125 THR A C 1
ATOM 695 O O . THR A 1 120 ? -0.379 16.647 -4.237 1.00 11.86 125 THR A O 1
ATOM 699 N N . LYS A 1 121 ? -0.890 17.610 -2.226 1.00 11.72 126 LYS A N 1
ATOM 700 C CA . LYS A 1 121 ? -0.095 18.841 -2.472 1.00 13.01 126 LYS A CA 1
ATOM 701 C C . LYS A 1 121 ? 1.367 18.465 -2.740 1.00 12.05 126 LYS A C 1
ATOM 702 O O . LYS A 1 121 ? 2.010 19.005 -3.677 1.00 10.98 126 LYS A O 1
ATOM 708 N N . GLN A 1 122 ? 1.900 17.568 -1.931 1.00 10.62 127 GLN A N 1
ATOM 709 C CA . GLN A 1 122 ? 3.336 17.234 -2.001 1.00 11.71 127 GLN A CA 1
ATOM 710 C C . GLN A 1 122 ? 3.615 16.457 -3.301 1.00 10.28 127 GLN A C 1
ATOM 711 O O . GLN A 1 122 ? 4.566 16.759 -3.991 1.00 11.37 127 GLN A O 1
ATOM 717 N N . ILE A 1 123 ? 2.797 15.459 -3.601 1.00 10.81 128 ILE A N 1
ATOM 718 C CA . ILE A 1 123 ? 2.944 14.702 -4.879 1.00 10.56 128 ILE A CA 1
ATOM 719 C C . ILE A 1 123 ? 2.782 15.667 -6.057 1.00 11.30 128 ILE A C 1
ATOM 720 O O . ILE A 1 123 ? 3.603 15.594 -7.011 1.00 10.88 128 ILE A O 1
ATOM 725 N N . ASP A 1 124 ? 1.758 16.514 -6.035 1.00 12.63 129 ASP A N 1
ATOM 726 C CA . ASP A 1 124 ? 1.466 17.365 -7.216 1.00 13.58 129 ASP A CA 1
ATOM 727 C C . ASP A 1 124 ? 2.542 18.421 -7.367 1.00 14.59 129 ASP A C 1
ATOM 728 O O . ASP A 1 124 ? 2.690 18.970 -8.474 1.00 16.42 129 ASP A O 1
ATOM 733 N N . GLY A 1 125 ? 3.316 18.661 -6.313 1.00 13.98 130 GLY A N 1
ATOM 734 C CA . GLY A 1 125 ? 4.410 19.641 -6.368 1.00 13.71 130 GLY A CA 1
ATOM 735 C C . GLY A 1 125 ? 5.696 19.059 -6.929 1.00 13.58 130 GLY A C 1
ATOM 736 O O . GLY A 1 125 ? 6.631 19.827 -7.157 1.00 13.70 130 GLY A O 1
ATOM 737 N N . LEU A 1 126 ? 5.787 17.749 -7.154 1.00 13.30 131 LEU A N 1
ATOM 738 C CA . LEU A 1 126 ? 7.008 17.149 -7.767 1.00 13.02 131 LEU A CA 1
ATOM 739 C C . LEU A 1 126 ? 7.132 17.638 -9.216 1.00 14.01 131 LEU A C 1
ATOM 740 O O . LEU A 1 126 ? 6.196 17.434 -10.013 1.00 14.08 131 LEU A O 1
ATOM 745 N N . ASP A 1 127 ? 8.247 18.251 -9.576 1.00 14.82 132 ASP A N 1
ATOM 746 C CA . ASP A 1 127 ? 8.395 18.802 -10.948 1.00 17.19 132 ASP A CA 1
ATOM 747 C C . ASP A 1 127 ? 8.431 17.638 -11.943 1.00 15.93 132 ASP A C 1
ATOM 748 O O . ASP A 1 127 ? 8.193 17.893 -13.115 1.00 16.73 132 ASP A O 1
ATOM 753 N N . ASN A 1 128 ? 8.682 16.408 -11.492 1.00 14.61 133 ASN A N 1
ATOM 754 C CA . ASN A 1 128 ? 8.848 15.249 -12.418 1.00 12.39 133 ASN A CA 1
ATOM 755 C C . ASN A 1 128 ? 7.730 14.230 -12.214 1.00 12.36 133 ASN A C 1
ATOM 756 O O . ASN A 1 128 ? 7.929 13.038 -12.570 1.00 12.72 133 ASN A O 1
ATOM 761 N N . LYS A 1 129 ? 6.590 14.636 -11.686 1.00 11.47 134 LYS A N 1
ATOM 762 C CA . LYS A 1 129 ? 5.499 13.667 -11.370 1.00 12.02 134 LYS A CA 1
ATOM 763 C C . LYS A 1 129 ? 5.159 12.840 -12.627 1.00 12.08 134 LYS A C 1
ATOM 764 O O . LYS A 1 129 ? 4.874 11.611 -12.503 1.00 11.57 134 LYS A O 1
ATOM 770 N N . ALA A 1 130 ? 5.124 13.491 -13.798 1.00 13.04 135 ALA A N 1
ATOM 771 C CA . ALA A 1 130 ? 4.672 12.841 -15.051 1.00 14.35 135 ALA A CA 1
ATOM 772 C C . ALA A 1 130 ? 5.604 11.665 -15.364 1.00 14.36 135 ALA A C 1
ATOM 773 O O . ALA A 1 130 ? 5.123 10.744 -16.026 1.00 15.87 135 ALA A O 1
ATOM 775 N N . ASP A 1 131 ? 6.844 11.676 -14.858 1.00 14.75 136 ASP A N 1
ATOM 776 C CA . ASP A 1 131 ? 7.881 10.644 -15.138 1.00 16.12 136 ASP A CA 1
ATOM 777 C C . ASP A 1 131 ? 7.701 9.398 -14.265 1.00 15.69 136 ASP A C 1
ATOM 778 O O . ASP A 1 131 ? 8.420 8.407 -14.512 1.00 15.79 136 ASP A O 1
ATOM 783 N N . LEU A 1 132 ? 6.845 9.445 -13.254 1.00 13.62 137 LEU A N 1
ATOM 784 C CA . LEU A 1 132 ? 6.849 8.390 -12.205 1.00 13.66 137 LEU A CA 1
ATOM 785 C C . LEU A 1 132 ? 5.840 7.313 -12.605 1.00 16.13 137 LEU A C 1
ATOM 786 O O . LEU A 1 132 ? 4.895 7.637 -13.380 1.00 17.19 137 LEU A O 1
ATOM 791 N N . GLN A 1 133 ? 6.030 6.082 -12.122 1.00 15.05 138 GLN A N 1
ATOM 792 C CA . GLN A 1 133 ? 5.186 4.940 -12.526 1.00 16.36 138 GLN A CA 1
ATOM 793 C C . GLN A 1 133 ? 3.745 5.276 -12.114 1.00 14.23 138 GLN A C 1
ATOM 794 O O . GLN A 1 133 ? 3.426 5.296 -10.892 1.00 12.58 138 GLN A O 1
ATOM 800 N N . GLN A 1 134 ? 2.868 5.546 -13.083 1.00 12.54 139 GLN A N 1
ATOM 801 C CA . GLN A 1 134 ? 1.568 6.187 -12.742 1.00 12.17 139 GLN A CA 1
ATOM 802 C C . GLN A 1 134 ? 0.674 5.170 -12.028 1.00 12.08 139 GLN A C 1
ATOM 803 O O . GLN A 1 134 ? -0.144 5.607 -11.239 1.00 12.27 139 GLN A O 1
ATOM 809 N N . GLY A 1 135 ? 0.839 3.865 -12.280 1.00 11.14 140 GLY A N 1
ATOM 810 C CA . GLY A 1 135 ? -0.009 2.841 -11.654 1.00 11.06 140 GLY A CA 1
ATOM 811 C C . GLY A 1 135 ? 0.160 2.855 -10.153 1.00 11.11 140 GLY A C 1
ATOM 812 O O . GLY A 1 135 ? -0.812 2.589 -9.425 1.00 10.55 140 GLY A O 1
ATOM 813 N N . HIS A 1 136 ? 1.337 3.239 -9.667 1.00 10.89 141 HIS A N 1
ATOM 814 C CA . HIS A 1 136 ? 1.596 3.321 -8.204 1.00 11.32 141 HIS A CA 1
ATOM 815 C C . HIS A 1 136 ? 0.921 4.560 -7.597 1.00 10.74 141 HIS A C 1
ATOM 816 O O . HIS A 1 136 ? 0.495 4.508 -6.441 1.00 10.95 141 HIS A O 1
ATOM 823 N N . ILE A 1 137 ? 0.848 5.647 -8.334 1.00 10.61 142 ILE A N 1
ATOM 824 C CA . ILE A 1 137 ? 0.115 6.847 -7.871 1.00 10.57 142 ILE A CA 1
ATOM 825 C C . ILE A 1 137 ? -1.396 6.560 -7.924 1.00 10.47 142 ILE A C 1
ATOM 826 O O . ILE A 1 137 ? -2.106 6.865 -6.941 1.00 9.39 142 ILE A O 1
ATOM 831 N N . GLU A 1 138 ? -1.874 5.999 -9.029 1.00 11.08 143 GLU A N 1
ATOM 832 C CA . GLU A 1 138 ? -3.307 5.650 -9.189 1.00 13.21 143 GLU A CA 1
ATOM 833 C C . GLU A 1 138 ? -3.740 4.714 -8.049 1.00 12.09 143 GLU A C 1
ATOM 834 O O . GLU A 1 138 ? -4.862 4.890 -7.543 1.00 11.59 143 GLU A O 1
ATOM 840 N N . ALA A 1 139 ? -2.890 3.770 -7.631 1.00 12.06 144 ALA A N 1
ATOM 841 C CA . ALA A 1 139 ? -3.248 2.782 -6.586 1.00 12.21 144 ALA A CA 1
ATOM 842 C C . ALA A 1 139 ? -3.698 3.503 -5.304 1.00 11.46 144 ALA A C 1
ATOM 843 O O . ALA A 1 139 ? -4.667 3.045 -4.684 1.00 9.36 144 ALA A O 1
ATOM 845 N N . GLY A 1 140 ? -3.046 4.608 -4.950 1.00 10.36 145 GLY A N 1
ATOM 846 C CA . GLY A 1 140 ? -3.355 5.367 -3.731 1.00 10.10 145 GLY A CA 1
ATOM 847 C C . GLY A 1 140 ? -4.165 6.618 -4.019 1.00 9.91 145 GLY A C 1
ATOM 848 O O . GLY A 1 140 ? -4.176 7.488 -3.159 1.00 10.48 145 GLY A O 1
ATOM 849 N N . THR A 1 141 ? -4.797 6.737 -5.188 1.00 9.73 146 THR A N 1
ATOM 850 C CA . THR A 1 141 ? -5.702 7.873 -5.491 1.00 10.13 146 THR A CA 1
ATOM 851 C C . THR A 1 141 ? -7.114 7.511 -5.018 1.00 10.95 146 THR A C 1
ATOM 852 O O . THR A 1 141 ? -7.638 6.450 -5.389 1.00 9.62 146 THR A O 1
ATOM 856 N N . VAL A 1 142 ? -7.755 8.413 -4.284 1.00 12.31 147 VAL A N 1
ATOM 857 C CA . VAL A 1 142 ? -9.178 8.258 -3.855 1.00 12.49 147 VAL A CA 1
ATOM 858 C C . VAL A 1 142 ? -9.900 9.551 -4.239 1.00 12.70 147 VAL A C 1
ATOM 859 O O . VAL A 1 142 ? -9.686 10.547 -3.565 1.00 11.98 147 VAL A O 1
ATOM 863 N N . ASP A 1 143 ? -10.643 9.547 -5.348 1.00 13.35 148 ASP A N 1
ATOM 864 C CA . ASP A 1 143 ? -11.432 10.718 -5.824 1.00 14.58 148 ASP A CA 1
ATOM 865 C C . ASP A 1 143 ? -10.479 11.902 -6.009 1.00 13.77 148 ASP A C 1
ATOM 866 O O . ASP A 1 143 ? -10.855 13.066 -5.692 1.00 12.63 148 ASP A O 1
ATOM 871 N N . GLY A 1 144 ? -9.283 11.610 -6.515 1.00 12.31 149 GLY A N 1
ATOM 872 C CA . GLY A 1 144 ? -8.270 12.616 -6.835 1.00 12.97 149 GLY A CA 1
ATOM 873 C C . GLY A 1 144 ? -7.360 12.940 -5.673 1.00 13.01 149 GLY A C 1
ATOM 874 O O . GLY A 1 144 ? -6.312 13.556 -5.946 1.00 15.37 149 GLY A O 1
ATOM 875 N N . ALA A 1 145 ? -7.697 12.573 -4.428 1.00 12.22 150 ALA A N 1
ATOM 876 C CA . ALA A 1 145 ? -6.757 12.716 -3.292 1.00 11.69 150 ALA A CA 1
ATOM 877 C C . ALA A 1 145 ? -5.653 11.654 -3.469 1.00 11.92 150 ALA A C 1
ATOM 878 O O . ALA A 1 145 ? -5.974 10.546 -3.846 1.00 12.03 150 ALA A O 1
ATOM 880 N N . GLU A 1 146 ? -4.394 12.023 -3.286 1.00 11.54 151 GLU A N 1
ATOM 881 C CA . GLU A 1 146 ? -3.260 11.125 -3.561 1.00 11.68 151 GLU A CA 1
ATOM 882 C C . GLU A 1 146 ? -2.560 10.806 -2.241 1.00 11.34 15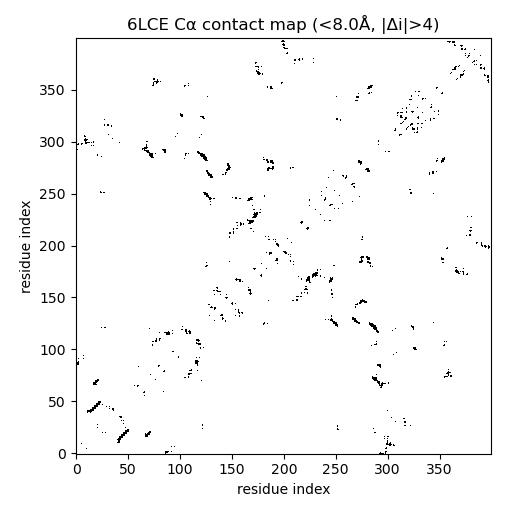1 GLU A C 1
ATOM 883 O O . GLU A 1 146 ? -2.253 11.730 -1.468 1.00 11.26 151 GLU A O 1
ATOM 889 N N . TYR A 1 147 ? -2.346 9.511 -2.010 1.00 11.28 152 TYR A N 1
ATOM 890 C CA . TYR A 1 147 ? -1.713 8.988 -0.781 1.00 10.78 152 TYR A CA 1
ATOM 891 C C . TYR A 1 147 ? -0.385 8.299 -1.075 1.00 9.85 152 TYR A C 1
ATOM 892 O O . TYR A 1 147 ? 0.317 8.030 -0.083 1.00 9.92 152 TYR A O 1
ATOM 901 N N . THR A 1 148 ? -0.093 7.897 -2.308 1.00 10.14 153 THR A N 1
ATOM 902 C CA . THR A 1 148 ? 1.106 7.039 -2.536 1.00 9.89 153 THR A CA 1
ATOM 903 C C . THR A 1 148 ? 1.951 7.466 -3.749 1.00 9.61 153 THR A C 1
ATOM 904 O O . THR A 1 148 ? 1.463 8.048 -4.741 1.00 9.01 153 THR A O 1
ATOM 908 N N . LEU A 1 149 ? 3.223 7.101 -3.648 1.00 9.18 154 LEU A N 1
ATOM 909 C CA . LEU A 1 149 ? 4.204 7.164 -4.742 1.00 8.94 154 LEU A CA 1
ATOM 910 C C . LEU A 1 149 ? 4.768 5.774 -4.953 1.00 9.14 154 LEU A C 1
ATOM 911 O O . LEU A 1 149 ? 4.780 4.956 -4.033 1.00 9.35 154 LEU A O 1
ATOM 916 N N . PRO A 1 150 ? 5.347 5.491 -6.134 1.00 9.52 155 PRO A N 1
ATOM 917 C CA . PRO A 1 150 ? 6.046 4.216 -6.322 1.00 9.85 155 PRO A CA 1
ATOM 918 C C . PRO A 1 150 ? 7.243 4.118 -5.380 1.00 9.62 155 PRO A C 1
ATOM 919 O O . PRO A 1 150 ? 8.019 5.099 -5.272 1.00 10.99 155 PRO A O 1
ATOM 923 N N . PHE A 1 151 ? 7.422 2.934 -4.756 1.00 8.94 156 PHE A N 1
ATOM 924 C CA . PHE A 1 151 ? 8.618 2.574 -3.960 1.00 8.47 156 PHE A CA 1
ATOM 925 C C . PHE A 1 151 ? 9.500 1.657 -4.808 1.00 8.70 156 PHE A C 1
ATOM 926 O O . PHE A 1 151 ? 10.608 2.038 -5.215 1.00 8.26 156 PHE A O 1
ATOM 934 N N . ILE A 1 152 ? 9.010 0.448 -5.086 1.00 8.08 157 ILE A N 1
ATOM 935 C CA . ILE A 1 152 ? 9.776 -0.548 -5.894 1.00 9.13 157 ILE A CA 1
ATOM 936 C C . ILE A 1 152 ? 8.852 -1.122 -6.943 1.00 9.06 157 ILE A C 1
ATOM 937 O O . ILE A 1 152 ? 7.866 -1.756 -6.546 1.00 8.40 157 ILE A O 1
ATOM 942 N N . THR A 1 153 ? 9.235 -0.982 -8.212 1.00 8.99 158 THR A N 1
ATOM 943 C CA . THR A 1 153 ? 8.470 -1.570 -9.323 1.00 9.88 158 THR A CA 1
ATOM 944 C C . THR A 1 153 ? 8.794 -3.053 -9.403 1.00 10.17 158 THR A C 1
ATOM 945 O O . THR A 1 153 ? 9.983 -3.415 -9.322 1.00 9.67 158 THR A O 1
ATOM 949 N N . ASP A 1 154 ? 7.764 -3.900 -9.530 1.00 9.34 159 ASP A N 1
ATOM 950 C CA . ASP A 1 154 ? 7.926 -5.362 -9.664 1.00 9.45 159 ASP A CA 1
ATOM 951 C C . ASP A 1 154 ? 7.060 -5.747 -10.850 1.00 9.20 159 ASP A C 1
ATOM 952 O O . ASP A 1 154 ? 5.825 -5.580 -10.761 1.00 9.00 159 ASP A O 1
ATOM 957 N N . VAL A 1 155 ? 7.682 -6.120 -11.955 1.00 8.90 160 VAL A N 1
ATOM 958 C CA . VAL A 1 155 ? 6.907 -6.509 -13.150 1.00 9.10 160 VAL A CA 1
ATOM 959 C C . VAL A 1 155 ? 7.135 -7.983 -13.438 1.00 9.35 160 VAL A C 1
ATOM 960 O O . VAL A 1 155 ? 8.245 -8.521 -13.203 1.00 8.73 160 VAL A O 1
ATOM 964 N N . SER A 1 156 ? 6.132 -8.602 -14.058 1.00 9.68 161 SER A N 1
ATOM 965 C CA . SER A 1 156 ? 6.207 -10.038 -14.421 1.00 9.25 161 SER A CA 1
ATOM 966 C C . SER A 1 156 ? 6.730 -10.165 -15.851 1.00 9.47 161 SER A C 1
ATOM 967 O O . SER A 1 156 ? 6.281 -9.415 -16.764 1.00 9.29 161 SER A O 1
ATOM 970 N N . VAL A 1 157 ? 7.658 -11.101 -16.016 1.00 10.03 162 VAL A N 1
ATOM 971 C CA . VAL A 1 157 ? 8.308 -11.396 -17.316 1.00 10.00 162 VAL A CA 1
ATOM 972 C C . VAL A 1 157 ? 8.421 -12.900 -17.432 1.00 9.20 162 VAL A C 1
ATOM 973 O O . VAL A 1 157 ? 8.239 -13.606 -16.450 1.00 9.30 162 VAL A O 1
ATOM 985 N N . VAL A 1 159 ? 10.755 -15.996 -18.013 1.00 9.26 164 VAL A N 1
ATOM 986 C CA . VAL A 1 159 ? 12.142 -16.446 -17.917 1.00 9.07 164 VAL A CA 1
ATOM 987 C C . VAL A 1 159 ? 12.218 -17.890 -18.427 1.00 8.78 164 VAL A C 1
ATOM 988 O O . VAL A 1 159 ? 11.238 -18.655 -18.274 1.00 8.91 164 VAL A O 1
ATOM 992 N N . TRP A 1 160 ? 13.357 -18.264 -18.981 1.00 8.25 165 TRP A N 1
ATOM 993 C CA . TRP A 1 160 ? 13.576 -19.688 -19.321 1.00 8.77 165 TRP A CA 1
ATOM 994 C C . TRP A 1 160 ? 15.033 -20.065 -19.112 1.00 8.33 165 TRP A C 1
ATOM 995 O O . TRP A 1 160 ? 15.903 -19.184 -19.068 1.00 8.40 165 TRP A O 1
ATOM 1006 N N . ASN A 1 161 ? 15.236 -21.351 -18.972 1.00 8.83 166 ASN A N 1
ATOM 1007 C CA . ASN A 1 161 ? 16.533 -21.959 -18.650 1.00 8.92 166 ASN A CA 1
ATOM 1008 C C . ASN A 1 161 ? 17.131 -22.356 -19.985 1.00 9.62 166 ASN A C 1
ATOM 1009 O O . ASN A 1 161 ? 16.618 -23.303 -20.599 1.00 8.98 166 ASN A O 1
ATOM 1014 N N . LYS A 1 162 ? 18.121 -21.625 -20.473 1.00 9.75 167 LYS A N 1
ATOM 1015 C CA . LYS A 1 162 ? 18.665 -21.862 -21.823 1.00 10.57 167 LYS A CA 1
ATOM 1016 C C . LYS A 1 162 ? 19.348 -23.232 -21.868 1.00 10.03 167 LYS A C 1
ATOM 1017 O O . LYS A 1 162 ? 19.411 -23.786 -22.958 1.00 8.79 167 LYS A O 1
ATOM 1023 N N . ASN A 1 163 ? 19.894 -23.711 -20.738 1.00 9.84 168 ASN A N 1
ATOM 1024 C CA . ASN A 1 163 ? 20.608 -25.010 -20.710 1.00 10.68 168 ASN A CA 1
ATOM 1025 C C . ASN A 1 163 ? 19.561 -26.098 -20.934 1.00 10.18 168 ASN A C 1
ATOM 1026 O O . ASN A 1 163 ? 19.813 -26.948 -21.793 1.00 10.44 168 ASN A O 1
ATOM 1031 N N . LEU A 1 164 ? 18.400 -26.020 -20.261 1.00 9.40 169 LEU A N 1
ATOM 1032 C CA . LEU A 1 164 ? 17.307 -27.009 -20.488 1.00 9.70 169 LEU A CA 1
ATOM 1033 C C . LEU A 1 164 ? 16.780 -26.920 -21.923 1.00 10.27 169 LEU A C 1
ATOM 1034 O O . LEU A 1 164 ? 16.500 -27.984 -22.537 1.00 10.27 169 LEU A O 1
ATOM 1039 N N . TYR A 1 165 ? 16.639 -25.704 -22.455 1.00 10.20 170 TYR A N 1
ATOM 1040 C CA . TYR A 1 165 ? 16.182 -25.486 -23.842 1.00 10.74 170 TYR A CA 1
ATOM 1041 C C . TYR A 1 165 ? 17.163 -26.220 -24.775 1.00 12.24 170 TYR A C 1
ATOM 1042 O O . TYR A 1 165 ? 16.697 -26.975 -25.637 1.00 13.35 170 TYR A O 1
ATOM 1051 N N . LYS A 1 166 ? 18.478 -25.999 -24.612 1.00 13.14 171 LYS A N 1
ATOM 1052 C CA . LYS A 1 166 ? 19.483 -26.638 -25.507 1.00 15.32 171 LYS A CA 1
ATOM 1053 C C . LYS A 1 166 ? 19.369 -28.165 -25.395 1.00 13.68 171 LYS A C 1
ATOM 1054 O O . LYS A 1 166 ? 19.303 -28.849 -26.424 1.00 13.49 171 LYS A O 1
ATOM 1060 N N . GLU A 1 167 ? 19.318 -28.686 -24.180 1.00 13.57 172 GLU A N 1
ATOM 1061 C CA . GLU A 1 167 ? 19.243 -30.156 -23.954 1.00 15.28 172 GLU A CA 1
ATOM 1062 C C . GLU A 1 167 ? 17.964 -30.718 -24.583 1.00 14.69 172 GLU A C 1
ATOM 1063 O O . GLU A 1 167 ? 18.002 -31.850 -25.081 1.00 13.87 172 GLU A O 1
ATOM 1069 N N . ALA A 1 168 ? 16.878 -29.937 -24.611 1.00 13.04 173 ALA A N 1
ATOM 1070 C CA . ALA A 1 168 ? 15.564 -30.359 -25.131 1.00 13.89 173 ALA A CA 1
ATOM 1071 C C . ALA A 1 168 ? 15.501 -30.173 -26.645 1.00 14.34 173 ALA A C 1
ATOM 1072 O O . ALA A 1 168 ? 14.509 -30.577 -27.232 1.00 16.76 173 ALA A O 1
ATOM 1074 N N . GLY A 1 169 ? 16.488 -29.519 -27.264 1.00 13.85 174 GLY A N 1
ATOM 1075 C CA . GLY A 1 169 ? 16.468 -29.284 -28.717 1.00 14.19 174 GLY A CA 1
ATOM 1076 C C . GLY A 1 169 ? 15.708 -28.031 -29.106 1.00 15.27 174 GLY A C 1
ATOM 1077 O O . GLY A 1 169 ? 15.385 -27.882 -30.292 1.00 16.76 174 GLY A O 1
ATOM 1078 N N . LEU A 1 170 ? 15.465 -27.130 -28.167 1.00 13.23 175 LEU A N 1
ATOM 1079 C CA . LEU A 1 170 ? 14.868 -25.808 -28.462 1.00 13.07 175 LEU A CA 1
ATOM 1080 C C . LEU A 1 170 ? 15.999 -24.826 -28.754 1.00 12.78 175 LEU A C 1
ATOM 1081 O O . LEU A 1 170 ? 17.071 -24.909 -28.149 1.00 12.62 175 LEU A O 1
ATOM 1086 N N . ASP A 1 171 ? 15.720 -23.875 -29.610 1.00 12.28 176 ASP A N 1
ATOM 1087 C CA . ASP A 1 171 ? 16.609 -22.705 -29.788 1.00 12.92 176 ASP A CA 1
ATOM 1088 C C . ASP A 1 171 ? 16.667 -21.935 -28.468 1.00 12.38 176 ASP A C 1
ATOM 1089 O O . ASP A 1 171 ? 15.697 -21.310 -28.060 1.00 12.42 176 ASP A O 1
ATOM 1094 N N . PRO A 1 172 ? 17.822 -21.874 -27.772 1.00 12.23 177 PRO A N 1
ATOM 1095 C CA . PRO A 1 172 ? 17.872 -21.265 -26.442 1.00 12.89 177 PRO A CA 1
ATOM 1096 C C . PRO A 1 172 ? 17.608 -19.758 -26.486 1.00 13.97 177 PRO A C 1
ATOM 1097 O O . PRO A 1 172 ? 17.370 -19.165 -25.424 1.00 13.26 177 PRO A O 1
ATOM 1101 N N . GLU A 1 173 ? 17.703 -19.134 -27.668 1.00 12.95 178 GLU A N 1
ATOM 1102 C CA . GLU A 1 173 ? 17.522 -17.659 -27.768 1.00 14.51 178 GLU A CA 1
ATOM 1103 C C . GLU A 1 173 ? 16.047 -17.278 -27.870 1.00 12.97 178 GLU A C 1
ATOM 1104 O O . GLU A 1 173 ? 15.752 -16.092 -27.679 1.00 11.21 178 GLU A O 1
ATOM 1110 N N . GLN A 1 174 ? 15.149 -18.221 -28.143 1.00 12.43 179 GLN A N 1
ATOM 1111 C CA . GLN A 1 174 ? 13.743 -17.893 -28.496 1.00 11.45 179 GLN A CA 1
ATOM 1112 C C . GLN A 1 174 ? 12.800 -18.306 -27.356 1.00 11.14 179 GLN A C 1
ATOM 1113 O O . GLN A 1 174 ? 12.518 -19.505 -27.173 1.00 12.24 179 GLN A O 1
ATOM 1119 N N . GLY A 1 175 ? 12.320 -17.304 -26.646 1.00 10.77 180 GLY A N 1
ATOM 1120 C CA . GLY A 1 175 ? 11.240 -17.446 -25.660 1.00 10.45 180 GLY A CA 1
ATOM 1121 C C . GLY A 1 175 ? 9.912 -17.566 -26.379 1.00 10.35 180 GLY A C 1
ATOM 1122 O O . GLY A 1 175 ? 9.834 -17.426 -27.607 1.00 10.80 180 GLY A O 1
ATOM 1123 N N . PRO A 1 176 ? 8.824 -17.793 -25.623 1.00 10.36 181 PRO A N 1
ATOM 1124 C CA . PRO A 1 176 ? 7.520 -18.046 -26.228 1.00 10.31 181 PRO A CA 1
ATOM 1125 C C . PRO A 1 176 ? 6.831 -16.752 -26.686 1.00 10.87 181 PRO A C 1
ATOM 1126 O O . PRO A 1 176 ? 6.773 -15.816 -25.890 1.00 12.34 181 PRO A O 1
ATOM 1130 N N . LYS A 1 177 ? 6.305 -16.747 -27.907 1.00 10.41 182 LYS A N 1
ATOM 1131 C CA . LYS A 1 177 ? 5.648 -15.563 -28.535 1.00 10.93 182 LYS A CA 1
ATOM 1132 C C . LYS A 1 177 ? 4.133 -15.652 -28.370 1.00 10.28 182 LYS A C 1
ATOM 1133 O O . LYS A 1 177 ? 3.415 -14.733 -28.813 1.00 11.43 182 LYS A O 1
ATOM 1139 N N . SER A 1 178 ? 3.641 -16.747 -27.823 1.00 9.39 183 SER A N 1
ATOM 1140 C CA . SER A 1 178 ? 2.201 -16.980 -27.569 1.00 8.72 183 SER A CA 1
ATOM 1141 C C . SER A 1 178 ? 2.079 -18.002 -26.456 1.00 8.22 183 SER A C 1
ATOM 1142 O O . SER A 1 178 ? 3.076 -18.715 -26.143 1.00 7.64 183 SER A O 1
ATOM 1145 N N . ILE A 1 179 ? 0.882 -18.100 -25.895 1.00 8.90 184 ILE A N 1
ATOM 1146 C CA . ILE A 1 179 ? 0.617 -19.115 -24.858 1.00 9.66 184 ILE A CA 1
ATOM 1147 C C . ILE A 1 179 ? 0.822 -20.505 -25.483 1.00 9.60 184 ILE A C 1
ATOM 1148 O O . ILE A 1 179 ? 1.337 -21.376 -24.808 1.00 9.18 184 ILE A O 1
ATOM 1153 N N . ASP A 1 180 ? 0.389 -20.732 -26.720 1.00 9.99 185 ASP A N 1
ATOM 1154 C CA . ASP A 1 180 ? 0.563 -22.047 -27.374 1.00 9.94 185 ASP A CA 1
ATOM 1155 C C . ASP A 1 180 ? 2.048 -22.395 -27.497 1.00 9.57 185 ASP A C 1
ATOM 1156 O O . ASP A 1 180 ? 2.401 -23.554 -27.280 1.00 9.66 185 ASP A O 1
ATOM 1161 N N . GLN A 1 181 ? 2.891 -21.428 -27.820 1.00 9.16 186 GLN A N 1
ATOM 1162 C CA . GLN A 1 181 ? 4.334 -21.678 -27.953 1.00 10.24 186 GLN A CA 1
ATOM 1163 C C . GLN A 1 181 ? 4.951 -21.915 -26.553 1.00 9.74 186 GLN A C 1
ATOM 1164 O O . GLN A 1 181 ? 5.866 -22.755 -26.414 1.00 8.76 186 GLN A O 1
ATOM 1170 N N . PHE A 1 182 ? 4.384 -21.281 -25.537 1.00 8.84 187 PHE A N 1
ATOM 1171 C CA . PHE A 1 182 ? 4.805 -21.491 -24.130 1.00 9.12 187 PHE A CA 1
ATOM 1172 C C . PHE A 1 182 ? 4.562 -22.959 -23.787 1.00 8.89 187 PHE A C 1
ATOM 1173 O O . PHE A 1 182 ? 5.525 -23.576 -23.273 1.00 8.45 187 PHE A O 1
ATOM 1181 N N . VAL A 1 183 ? 3.352 -23.489 -24.059 1.00 9.02 188 VAL A N 1
ATOM 1182 C CA . VAL A 1 183 ? 3.016 -24.935 -23.832 1.00 9.54 188 VAL A CA 1
ATOM 1183 C C . VAL A 1 183 ? 3.986 -25.824 -24.621 1.00 9.76 188 VAL A C 1
ATOM 1184 O O . VAL A 1 183 ? 4.537 -26.778 -24.045 1.00 9.13 188 VAL A O 1
ATOM 1188 N N . GLU A 1 184 ? 4.202 -25.520 -25.896 1.00 10.94 189 GLU A N 1
ATOM 1189 C CA . GLU A 1 184 ? 5.091 -26.314 -26.778 1.00 12.24 189 GLU A CA 1
ATOM 1190 C C . GLU A 1 184 ? 6.504 -26.344 -26.177 1.00 11.19 189 GLU A C 1
ATOM 1191 O O . GLU A 1 184 ? 7.084 -27.443 -26.058 1.00 9.70 189 GLU A O 1
ATOM 1197 N N . GLN A 1 185 ? 7.065 -25.191 -25.809 1.00 10.24 190 GLN A N 1
ATOM 1198 C CA . GLN A 1 185 ? 8.413 -25.162 -25.207 1.00 9.73 190 GLN A CA 1
ATOM 1199 C C . GLN A 1 185 ? 8.452 -25.888 -23.856 1.00 9.94 190 GLN A C 1
ATOM 1200 O O . GLN A 1 185 ? 9.388 -26.648 -23.623 1.00 10.93 190 GLN A O 1
ATOM 1206 N N . ALA A 1 186 ? 7.484 -25.652 -22.968 1.00 9.47 191 ALA A N 1
ATOM 1207 C CA . ALA A 1 186 ? 7.385 -26.341 -21.669 1.00 9.74 191 ALA A CA 1
ATOM 1208 C C . ALA A 1 186 ? 7.323 -27.860 -21.905 1.00 10.44 191 ALA A C 1
ATOM 1209 O O . ALA A 1 186 ? 8.053 -28.617 -21.226 1.00 9.80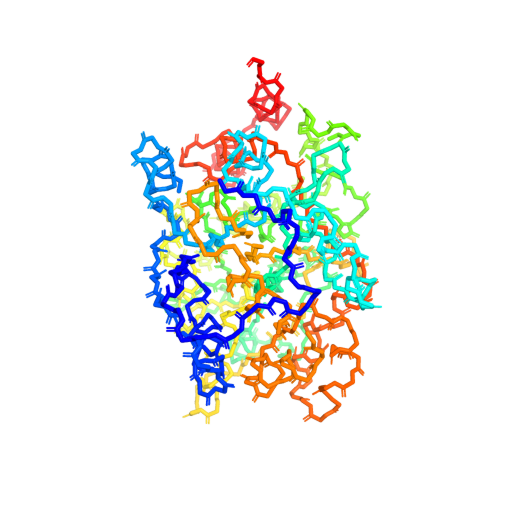 191 ALA A O 1
ATOM 1211 N N . LYS A 1 187 ? 6.516 -28.303 -22.869 1.00 10.86 192 LYS A N 1
ATOM 1212 C CA . LYS A 1 187 ? 6.377 -29.746 -23.161 1.00 11.52 192 LYS A CA 1
ATOM 1213 C C . LYS A 1 187 ? 7.695 -30.335 -23.683 1.00 11.63 192 LYS A C 1
ATOM 1214 O O . LYS A 1 187 ? 8.005 -31.498 -23.331 1.00 11.09 192 LYS A O 1
ATOM 1220 N N . LYS A 1 188 ? 8.429 -29.616 -24.525 1.00 12.18 193 LYS A N 1
ATOM 1221 C CA . LYS A 1 188 ? 9.728 -30.129 -25.034 1.00 13.98 193 LYS A CA 1
ATOM 1222 C C . LYS A 1 188 ? 10.694 -30.342 -23.847 1.00 12.77 193 LYS A C 1
ATOM 1223 O O . LYS A 1 188 ? 11.429 -31.347 -23.817 1.00 11.36 193 LYS A O 1
ATOM 1229 N N . VAL A 1 189 ? 10.724 -29.426 -22.887 1.00 11.56 194 VAL A N 1
ATOM 1230 C CA . VAL A 1 189 ? 11.608 -29.565 -21.693 1.00 10.88 194 VAL A CA 1
ATOM 1231 C C . VAL A 1 189 ? 11.090 -30.708 -20.820 1.00 10.76 194 VAL A C 1
ATOM 1232 O O . VAL A 1 189 ? 11.895 -31.547 -20.355 1.00 11.63 194 VAL A O 1
ATOM 1236 N N . ALA A 1 190 ? 9.795 -30.771 -20.586 1.00 10.98 195 ALA A N 1
ATOM 1237 C CA . ALA A 1 190 ? 9.193 -31.897 -19.829 1.00 11.42 195 ALA A CA 1
ATOM 1238 C C . ALA A 1 190 ? 9.662 -33.241 -20.416 1.00 11.71 195 ALA A C 1
ATOM 1239 O O . ALA A 1 190 ? 9.935 -34.172 -19.654 1.00 13.96 195 ALA A O 1
ATOM 1241 N N . ALA A 1 191 ? 9.717 -33.349 -21.740 1.00 12.35 196 ALA A N 1
ATOM 1242 C CA . ALA A 1 191 ? 10.012 -34.611 -22.465 1.00 12.44 196 ALA A CA 1
ATOM 1243 C C . ALA A 1 191 ? 11.467 -35.003 -22.248 1.00 12.88 196 ALA A C 1
ATOM 1244 O O . ALA A 1 191 ? 11.815 -36.138 -22.629 1.00 11.96 196 ALA A O 1
ATOM 1246 N N . LEU A 1 192 ? 12.292 -34.165 -21.597 1.00 12.13 197 LEU A N 1
ATOM 1247 C CA . LEU A 1 192 ? 13.654 -34.624 -21.216 1.00 13.57 197 LEU A CA 1
ATOM 1248 C C . LEU A 1 192 ? 13.525 -35.838 -20.296 1.00 14.26 197 LEU A C 1
ATOM 1249 O O . LEU A 1 192 ? 14.484 -36.638 -20.201 1.00 14.02 197 LEU A O 1
ATOM 1254 N N . ASN A 1 193 ? 12.403 -35.921 -19.578 1.00 17.87 198 ASN A N 1
ATOM 1255 C CA . ASN A 1 193 ? 12.049 -37.103 -18.754 1.00 21.93 198 ASN A CA 1
ATOM 1256 C C . ASN A 1 193 ? 13.167 -37.352 -17.739 1.00 23.90 198 ASN A C 1
ATOM 1257 O O . ASN A 1 193 ? 13.684 -38.508 -17.673 1.00 23.02 198 ASN A O 1
ATOM 1262 N N . LYS A 1 194 ? 13.557 -36.303 -17.012 1.00 23.54 199 LYS A N 1
ATOM 1263 C CA . LYS A 1 194 ? 14.653 -36.324 -16.015 1.00 26.22 199 LYS A CA 1
ATOM 1264 C C . LYS A 1 194 ? 14.096 -35.984 -14.634 1.00 29.47 199 LYS A C 1
ATOM 1265 O O . LYS A 1 194 ? 13.362 -34.982 -14.517 1.00 22.05 199 LYS A O 1
ATOM 1271 N N . ASP A 1 195 ? 14.506 -36.743 -13.613 1.00 31.78 200 ASP A N 1
ATOM 1272 C CA . ASP A 1 195 ? 14.217 -36.448 -12.182 1.00 34.04 200 ASP A CA 1
ATOM 1273 C C . ASP A 1 195 ? 14.375 -34.939 -11.916 1.00 27.66 200 ASP A C 1
ATOM 1274 O O . ASP A 1 195 ? 15.441 -34.355 -12.223 1.00 27.71 200 ASP A O 1
ATOM 1279 N N . GLY A 1 196 ? 13.332 -34.323 -11.377 1.00 24.00 201 GLY A N 1
ATOM 1280 C CA . GLY A 1 196 ? 13.408 -32.941 -10.883 1.00 25.93 201 GLY A CA 1
ATOM 1281 C C . GLY A 1 196 ? 13.268 -31.905 -11.983 1.00 23.71 201 GLY A C 1
ATOM 1282 O O . GLY A 1 196 ? 13.144 -30.719 -11.623 1.00 31.40 201 GLY A O 1
ATOM 1283 N N . VAL A 1 197 ? 13.225 -32.296 -13.264 1.00 18.66 202 VAL A N 1
ATOM 1284 C CA . VAL A 1 197 ? 13.079 -31.302 -14.365 1.00 16.36 202 VAL A CA 1
ATOM 1285 C C . VAL A 1 197 ? 11.615 -31.285 -14.792 1.00 14.73 202 VAL A C 1
ATOM 1286 O O . VAL A 1 197 ? 11.075 -32.365 -15.047 1.00 13.58 202 VAL A O 1
ATOM 1290 N N . ALA A 1 198 ? 11.026 -30.095 -14.883 1.00 12.51 203 ALA A N 1
ATOM 1291 C CA . ALA A 1 198 ? 9.639 -29.927 -15.366 1.00 11.16 203 ALA A CA 1
ATOM 1292 C C . ALA A 1 198 ? 9.598 -28.785 -16.377 1.00 11.26 203 ALA A C 1
ATOM 1293 O O . ALA A 1 198 ? 10.499 -27.930 -16.361 1.00 10.61 203 ALA A O 1
ATOM 1295 N N . GLY A 1 199 ? 8.597 -28.799 -17.245 1.00 9.88 204 GLY A N 1
ATOM 1296 C CA . GLY A 1 199 ? 8.431 -27.767 -18.283 1.00 9.58 204 GLY A CA 1
ATOM 1297 C C . GLY A 1 199 ? 8.204 -26.399 -17.684 1.00 9.11 204 GLY A C 1
ATOM 1298 O O . GLY A 1 199 ? 8.892 -25.432 -18.067 1.00 7.84 204 GLY A O 1
ATOM 1299 N N . SER A 1 200 ? 7.216 -26.287 -16.788 1.00 9.41 205 SER A N 1
ATOM 1300 C CA . SER A 1 200 ? 6.874 -24.982 -16.175 1.00 9.37 205 SER A CA 1
ATOM 1301 C C . SER A 1 200 ? 6.577 -25.183 -14.697 1.00 9.39 205 SER A C 1
ATOM 1302 O O . SER A 1 200 ? 6.839 -26.260 -14.166 1.00 8.59 205 SER A O 1
ATOM 1305 N N . TYR A 1 201 ? 5.989 -24.161 -14.074 1.00 9.05 206 TYR A N 1
ATOM 1306 C CA . TYR A 1 201 ? 5.589 -24.201 -12.654 1.00 9.78 206 TYR A CA 1
ATOM 1307 C C . TYR A 1 201 ? 4.428 -23.217 -12.483 1.00 9.44 206 TYR A C 1
ATOM 1308 O O . TYR A 1 201 ? 4.437 -22.216 -13.168 1.00 10.09 206 TYR A O 1
ATOM 1317 N N . LEU A 1 202 ? 3.428 -23.567 -11.682 1.00 9.59 207 LEU A N 1
ATOM 1318 C CA . LEU A 1 202 ? 2.253 -22.710 -11.404 1.00 9.64 207 LEU A CA 1
ATOM 1319 C C . LEU A 1 202 ? 2.127 -22.563 -9.885 1.00 9.49 207 LEU A C 1
ATOM 1320 O O . LEU A 1 202 ? 2.200 -23.561 -9.173 1.00 10.12 207 LEU A O 1
ATOM 1325 N N . ALA A 1 203 ? 1.991 -21.345 -9.407 1.00 9.93 208 ALA A N 1
ATOM 1326 C CA . ALA A 1 203 ? 1.871 -21.062 -7.954 1.00 9.43 208 ALA A CA 1
ATOM 1327 C C . ALA A 1 203 ? 0.423 -21.311 -7.499 1.00 9.41 208 ALA A C 1
ATOM 1328 O O . ALA A 1 203 ? -0.344 -20.338 -7.263 1.00 9.49 208 ALA A O 1
ATOM 1330 N N . GLY A 1 204 ? 0.074 -22.589 -7.384 1.00 10.47 209 GLY A N 1
ATOM 1331 C CA . GLY A 1 204 ? -1.320 -23.097 -7.321 1.00 11.76 209 GLY A CA 1
ATOM 1332 C C . GLY A 1 204 ? -2.152 -22.496 -6.209 1.00 12.45 209 GLY A C 1
ATOM 1333 O O . GLY A 1 204 ? -3.364 -22.259 -6.425 1.00 13.73 209 GLY A O 1
ATOM 1334 N N . GLN A 1 205 ? -1.552 -22.238 -5.043 1.00 12.55 210 GLN A N 1
ATOM 1335 C CA . GLN A 1 205 ? -2.316 -21.678 -3.894 1.00 14.48 210 GLN A CA 1
ATOM 1336 C C . GLN A 1 205 ? -1.837 -20.261 -3.580 1.00 13.91 210 GLN A C 1
ATOM 1337 O O . GLN A 1 205 ? -2.095 -19.812 -2.445 1.00 15.89 210 GLN A O 1
ATOM 1343 N N . SER A 1 206 ? -1.255 -19.525 -4.537 1.00 11.74 211 SER A N 1
ATOM 1344 C CA . SER A 1 206 ? -0.885 -18.105 -4.324 1.00 10.57 211 SER A CA 1
ATOM 1345 C C . SER A 1 206 ? -1.688 -17.202 -5.258 1.00 9.89 211 SER A C 1
ATOM 1346 O O . SER A 1 206 ? -1.277 -16.978 -6.414 1.00 9.05 211 SER A O 1
ATOM 1349 N N . GLY A 1 207 ? -2.807 -16.683 -4.776 1.00 9.26 212 GLY A N 1
ATOM 1350 C CA . GLY A 1 207 ? -3.636 -15.840 -5.652 1.00 8.93 212 GLY A CA 1
ATOM 1351 C C . GLY A 1 207 ? -2.840 -14.674 -6.204 1.00 9.05 212 GLY A C 1
ATOM 1352 O O . GLY A 1 207 ? -3.029 -14.305 -7.403 1.00 9.62 212 GLY A O 1
ATOM 1353 N N . GLY A 1 208 ? -1.925 -14.113 -5.407 1.00 9.00 213 GLY A N 1
ATOM 1354 C CA . GLY A 1 208 ? -1.123 -12.952 -5.820 1.00 9.00 213 GLY A CA 1
ATOM 1355 C C . GLY A 1 208 ? -0.132 -13.337 -6.886 1.00 9.30 213 GLY A C 1
ATOM 1356 O O . GLY A 1 208 ? -0.047 -12.624 -7.904 1.00 9.97 213 GLY A O 1
ATOM 1357 N N . ALA A 1 209 ? 0.627 -14.423 -6.717 1.00 8.89 214 ALA A N 1
ATOM 1358 C CA . ALA A 1 209 ? 1.532 -14.839 -7.820 1.00 8.75 214 ALA A CA 1
ATOM 1359 C C . ALA A 1 209 ? 0.688 -15.173 -9.073 1.00 8.53 214 ALA A C 1
ATOM 1360 O O . ALA A 1 209 ? 1.099 -14.856 -10.172 1.00 8.83 214 ALA A O 1
ATOM 1362 N N . LEU A 1 210 ? -0.497 -15.756 -8.915 1.00 8.62 215 LEU A N 1
ATOM 1363 C CA . LEU A 1 210 ? -1.353 -16.153 -10.073 1.00 8.69 215 LEU A CA 1
ATOM 1364 C C . LEU A 1 210 ? -1.795 -14.897 -10.842 1.00 8.38 215 LEU A C 1
ATOM 1365 O O . LEU A 1 210 ? -1.713 -14.929 -12.083 1.00 8.63 215 LEU A O 1
ATOM 1370 N N . VAL A 1 211 ? -2.248 -13.824 -10.187 1.00 8.68 216 VAL A N 1
ATOM 1371 C CA . VAL A 1 211 ? -2.698 -12.614 -10.950 1.00 8.49 216 VAL A CA 1
ATOM 1372 C C . VAL A 1 211 ? -1.450 -12.038 -11.673 1.00 8.74 216 VAL A C 1
ATOM 1373 O O . VAL A 1 211 ? -1.502 -11.677 -12.876 1.00 8.29 216 VAL A O 1
ATOM 1377 N N . PHE A 1 212 ? -0.335 -11.968 -10.966 1.00 8.90 217 PHE A N 1
ATOM 1378 C CA . PHE A 1 212 ? 0.953 -11.437 -11.477 1.00 9.13 217 PHE A CA 1
ATOM 1379 C C . PHE A 1 212 ? 1.364 -12.200 -12.742 1.00 8.84 217 PHE A C 1
ATOM 1380 O O . PHE A 1 212 ? 1.822 -11.585 -13.722 1.00 8.82 217 PHE A O 1
ATOM 1388 N N . ASP A 1 213 ? 1.240 -13.515 -12.714 1.00 9.31 218 ASP A N 1
ATOM 1389 C CA . ASP A 1 213 ? 1.796 -14.402 -13.775 1.00 9.66 218 ASP A CA 1
ATOM 1390 C C . ASP A 1 213 ? 0.781 -14.547 -14.921 1.00 9.37 218 ASP A C 1
ATOM 1391 O O . ASP A 1 213 ? 1.217 -14.659 -16.070 1.00 9.20 218 ASP A O 1
ATOM 1396 N N . LEU A 1 214 ? -0.517 -14.552 -14.633 1.00 9.40 219 LEU A N 1
ATOM 1397 C CA . LEU A 1 214 ? -1.544 -14.952 -15.632 1.00 9.43 219 LEU A CA 1
ATOM 1398 C C . LEU A 1 214 ? -2.239 -13.717 -16.225 1.00 9.13 219 LEU A C 1
ATOM 1399 O O . LEU A 1 214 ? -2.554 -13.765 -17.432 1.00 9.51 219 LEU A O 1
ATOM 1404 N N . PHE A 1 215 ? -2.473 -12.641 -15.457 1.00 8.77 220 PHE A N 1
ATOM 1405 C CA . PHE A 1 215 ? -3.203 -11.451 -15.978 1.00 8.52 220 PHE A CA 1
ATOM 1406 C C . PHE A 1 215 ? -2.554 -10.912 -17.262 1.00 8.77 220 PHE A C 1
ATOM 1407 O O . PHE A 1 215 ? -3.260 -10.531 -18.202 1.00 8.35 220 PHE A O 1
ATOM 1415 N N . PRO A 1 216 ? -1.215 -10.832 -17.359 1.00 8.80 221 PRO A N 1
ATOM 1416 C CA . PRO A 1 216 ? -0.600 -10.181 -18.514 1.00 8.98 221 PRO A CA 1
ATOM 1417 C C . PRO A 1 216 ? -0.991 -10.848 -19.849 1.00 8.99 221 PRO A C 1
ATOM 1418 O O . PRO A 1 216 ? -1.044 -10.161 -20.863 1.00 8.71 221 PRO A O 1
ATOM 1422 N N . SER A 1 217 ? -1.226 -12.153 -19.860 1.00 8.84 222 SER A N 1
ATOM 1423 C CA . SER A 1 217 ? -1.603 -12.888 -21.103 1.00 9.74 222 SER A CA 1
ATOM 1424 C C . SER A 1 217 ? -2.989 -12.448 -21.558 1.00 11.25 222 SER A C 1
ATOM 1425 O O . SER A 1 217 ? -3.234 -12.372 -22.800 1.00 11.76 222 SER A O 1
ATOM 1428 N N . VAL A 1 218 ? -3.847 -12.074 -20.605 1.00 10.81 223 VAL A N 1
ATOM 1429 C CA . VAL A 1 218 ? -5.199 -11.530 -20.948 1.00 11.07 223 VAL A CA 1
ATOM 1430 C C . VAL A 1 218 ? -5.039 -10.117 -21.497 1.00 10.27 223 VAL A C 1
ATOM 1431 O O . VAL A 1 218 ? -5.619 -9.812 -22.578 1.00 10.29 223 VAL A O 1
ATOM 1435 N N . TRP A 1 219 ? -4.340 -9.248 -20.777 1.00 10.04 224 TRP A N 1
ATOM 1436 C CA . TRP A 1 219 ? -4.123 -7.851 -21.230 1.00 9.77 224 TRP A CA 1
ATOM 1437 C C . TRP A 1 219 ? -3.396 -7.853 -22.583 1.00 9.72 224 TRP A C 1
ATOM 1438 O O . TRP A 1 219 ? -3.703 -7.013 -23.430 1.00 9.11 224 TRP A O 1
ATOM 1449 N N . ALA A 1 220 ? -2.446 -8.762 -22.804 1.00 8.85 225 ALA A N 1
ATOM 1450 C CA . ALA A 1 220 ? -1.691 -8.785 -24.077 1.00 9.32 225 ALA A CA 1
ATOM 1451 C C . ALA A 1 220 ? -2.689 -8.834 -25.241 1.00 9.74 225 ALA A C 1
ATOM 1452 O O . ALA A 1 220 ? -2.450 -8.198 -26.275 1.00 10.73 225 ALA A O 1
ATOM 1454 N N . ASP A 1 221 ? -3.751 -9.614 -25.073 1.00 10.83 226 ASP A N 1
ATOM 1455 C CA . ASP A 1 221 ? -4.746 -9.895 -26.137 1.00 10.68 226 ASP A CA 1
ATOM 1456 C C . ASP A 1 221 ? -5.754 -8.745 -26.245 1.00 11.27 226 ASP A C 1
ATOM 1457 O O . ASP A 1 221 ? -6.641 -8.813 -27.105 1.00 11.99 226 ASP A O 1
ATOM 1462 N N . GLY A 1 222 ? -5.632 -7.715 -25.418 1.00 11.38 227 GLY A N 1
ATOM 1463 C CA . GLY A 1 222 ? -6.588 -6.587 -25.395 1.00 11.89 227 GLY A CA 1
ATOM 1464 C C . GLY A 1 222 ? -7.832 -6.866 -24.562 1.00 12.25 227 GLY A C 1
ATOM 1465 O O . GLY A 1 222 ? -8.779 -6.035 -24.619 1.00 12.74 227 GLY A O 1
ATOM 1466 N N . GLU A 1 223 ? -7.837 -7.944 -23.775 1.00 12.87 228 GLU A N 1
ATOM 1467 C CA . GLU A 1 223 ? -8.993 -8.364 -22.939 1.00 13.21 228 GLU A CA 1
ATOM 1468 C C . GLU A 1 223 ? -8.758 -7.808 -21.541 1.00 13.31 228 GLU A C 1
ATOM 1469 O O . GLU A 1 223 ? -7.660 -7.326 -21.274 1.00 12.03 228 GLU A O 1
ATOM 1475 N N . SER A 1 224 ? -9.805 -7.808 -20.729 1.00 13.61 229 SER A N 1
ATOM 1476 C CA . SER A 1 224 ? -9.825 -7.226 -19.383 1.00 14.15 229 SER A CA 1
ATOM 1477 C C . SER A 1 224 ? -10.120 -8.335 -18.371 1.00 13.74 229 SER A C 1
ATOM 1478 O O . SER A 1 224 ? -10.763 -9.361 -18.731 1.00 13.94 229 SER A O 1
ATOM 1481 N N . VAL A 1 225 ? -9.713 -8.097 -17.132 1.00 12.94 230 VAL A N 1
ATOM 1482 C CA . VAL A 1 225 ? -9.989 -9.028 -16.005 1.00 13.73 230 VAL A CA 1
ATOM 1483 C C . VAL A 1 225 ? -11.038 -8.434 -15.065 1.00 13.74 230 VAL A C 1
ATOM 1484 O O . VAL A 1 225 ? -11.597 -9.162 -14.239 1.00 12.93 230 VAL A O 1
ATOM 1496 N N . ASN A 1 227 ? -14.321 -5.202 -14.861 1.00 18.20 232 ASN A N 1
ATOM 1497 C CA . ASN A 1 227 ? -15.214 -4.435 -15.709 1.00 21.18 232 ASN A CA 1
ATOM 1498 C C . ASN A 1 227 ? -14.853 -2.956 -15.613 1.00 22.46 232 ASN A C 1
ATOM 1499 O O . ASN A 1 227 ? -13.902 -2.634 -14.893 1.00 22.64 232 ASN A O 1
ATOM 1504 N N . LYS A 1 228 ? -15.613 -2.117 -16.340 1.00 28.19 233 LYS A N 1
ATOM 1505 C CA . LYS A 1 228 ? -15.366 -0.660 -16.542 1.00 30.07 233 LYS A CA 1
ATOM 1506 C C . LYS A 1 228 ? -15.146 0.039 -15.187 1.00 32.88 233 LYS A C 1
ATOM 1507 O O . LYS A 1 228 ? -14.386 1.004 -15.152 1.00 27.57 233 LYS A O 1
ATOM 1513 N N . ASP A 1 229 ? -15.830 -0.411 -14.127 1.00 33.46 234 ASP A N 1
ATOM 1514 C CA . ASP A 1 229 ? -15.916 0.322 -12.833 1.00 35.81 234 ASP A CA 1
ATOM 1515 C C . ASP A 1 229 ? -15.331 -0.509 -11.678 1.00 36.19 234 ASP A C 1
ATOM 1516 O O . ASP A 1 229 ? -15.663 -0.147 -10.543 1.00 38.43 234 ASP A O 1
ATOM 1521 N N . GLY A 1 230 ? -14.576 -1.602 -11.950 1.00 33.03 235 GLY A N 1
ATOM 1522 C CA . GLY A 1 230 ? -13.756 -2.379 -10.975 1.00 29.52 235 GLY A CA 1
ATOM 1523 C C . GLY A 1 230 ? -14.559 -3.209 -9.969 1.00 27.94 235 GLY A C 1
ATOM 1524 O O . GLY A 1 230 ? -13.988 -3.700 -8.956 1.00 31.40 235 GLY A O 1
ATOM 1525 N N . SER A 1 231 ? -15.845 -3.366 -10.204 1.00 23.70 236 SER A N 1
ATOM 1526 C CA . SER A 1 231 ? -16.763 -4.008 -9.230 1.00 24.10 236 SER A CA 1
ATOM 1527 C C . SER A 1 231 ? -17.134 -5.412 -9.711 1.00 19.36 236 SER A C 1
ATOM 1528 O O . SER A 1 231 ? -17.800 -6.138 -8.964 1.00 19.66 236 SER A O 1
ATOM 1531 N N . GLU A 1 232 ? -16.695 -5.802 -10.905 1.00 17.79 237 GLU A N 1
ATOM 1532 C CA . GLU A 1 232 ? -17.038 -7.132 -11.476 1.00 16.88 237 GLU A CA 1
ATOM 1533 C C . GLU A 1 232 ? -15.771 -7.730 -12.065 1.00 14.44 237 GLU A C 1
ATOM 1534 O O . GLU A 1 232 ? -14.935 -6.955 -12.599 1.00 14.19 237 GLU A O 1
ATOM 1540 N N . ALA A 1 233 ? -15.637 -9.041 -11.966 1.00 11.78 238 ALA A N 1
ATOM 1541 C CA . ALA A 1 233 ? -14.559 -9.767 -12.646 1.00 10.72 238 ALA A CA 1
ATOM 1542 C C . ALA A 1 233 ? -15.068 -10.067 -14.045 1.00 10.19 238 ALA A C 1
ATOM 1543 O O . ALA A 1 233 ? -16.295 -10.307 -14.181 1.00 9.45 238 ALA A O 1
ATOM 1545 N N . THR A 1 234 ? -14.161 -10.093 -15.027 1.00 10.53 239 THR A N 1
ATOM 1546 C CA . THR A 1 234 ? -14.463 -10.441 -16.440 1.00 10.53 239 THR A CA 1
ATOM 1547 C C . THR A 1 234 ? -13.493 -11.544 -16.872 1.00 11.36 239 THR A C 1
ATOM 1548 O O . THR A 1 234 ? -12.911 -11.471 -17.966 1.00 12.20 239 THR A O 1
ATOM 1552 N N . LEU A 1 235 ? -13.325 -12.558 -16.021 1.00 10.59 240 LEU A N 1
ATOM 1553 C CA . LEU A 1 235 ? -12.343 -13.642 -16.258 1.00 10.93 240 LEU A CA 1
ATOM 1554 C C . LEU A 1 235 ? -12.940 -14.713 -17.147 1.00 10.77 240 LEU A C 1
ATOM 1555 O O . LEU A 1 235 ? -12.177 -15.608 -17.520 1.00 12.36 240 LEU A O 1
ATOM 1560 N N . ASP A 1 236 ? -14.247 -14.700 -17.411 1.00 11.02 241 ASP A N 1
ATOM 1561 C CA . ASP A 1 236 ? -14.865 -15.655 -18.356 1.00 12.52 241 ASP A CA 1
ATOM 1562 C C . ASP A 1 236 ? -14.691 -15.143 -19.793 1.00 13.21 241 ASP A C 1
ATOM 1563 O O . ASP A 1 236 ? -15.685 -14.772 -20.414 1.00 14.63 241 ASP A O 1
ATOM 1568 N N . ASN A 1 237 ? -13.457 -15.087 -20.304 1.00 12.11 242 ASN A N 1
ATOM 1569 C CA . ASN A 1 237 ? -13.159 -14.541 -21.643 1.00 12.05 242 ASN A CA 1
ATOM 1570 C C . ASN A 1 237 ? -12.227 -15.523 -22.341 1.00 12.37 242 ASN A C 1
ATOM 1571 O O . ASN A 1 237 ? -11.571 -16.320 -21.653 1.00 10.04 242 ASN A O 1
ATOM 1576 N N . ASP A 1 238 ? -12.100 -15.392 -23.655 1.00 12.20 243 ASP A N 1
ATOM 1577 C CA . ASP A 1 238 ? -11.336 -16.355 -24.485 1.00 14.83 243 ASP A CA 1
ATOM 1578 C C . ASP A 1 238 ? -9.857 -16.394 -24.083 1.00 12.86 243 ASP A C 1
ATOM 1579 O O . ASP A 1 238 ? -9.264 -17.519 -24.151 1.00 11.55 243 ASP A O 1
ATOM 1584 N N . SER A 1 239 ? -9.252 -15.256 -23.765 1.00 11.59 244 SER A N 1
ATOM 1585 C CA . SER A 1 239 ? -7.806 -15.230 -23.388 1.00 12.77 244 SER A CA 1
ATOM 1586 C C . SER A 1 239 ? -7.574 -15.998 -22.097 1.00 11.48 244 SER A C 1
ATOM 1587 O O . SER A 1 239 ? -6.689 -16.851 -22.047 1.00 10.00 244 SER A O 1
ATOM 1598 N N . LYS A 1 241 ? -9.458 -18.253 -20.780 1.00 10.95 246 LYS A N 1
ATOM 1599 C CA . LYS A 1 241 ? -9.672 -19.677 -21.030 1.00 11.81 246 LYS A CA 1
ATOM 1600 C C . LYS A 1 241 ? -8.435 -20.312 -21.667 1.00 11.12 246 LYS A C 1
ATOM 1601 O O . LYS A 1 241 ? -8.116 -21.467 -21.331 1.00 11.94 246 LYS A O 1
ATOM 1607 N N . GLY A 1 242 ? -7.784 -19.609 -22.597 1.00 10.72 247 GLY A N 1
ATOM 1608 C CA . GLY A 1 242 ? -6.598 -20.135 -23.287 1.00 10.71 247 GLY A CA 1
ATOM 1609 C C . GLY A 1 242 ? -5.459 -20.345 -22.309 1.00 10.54 247 GLY A C 1
ATOM 1610 O O . GLY A 1 242 ? -4.756 -21.363 -22.398 1.00 9.58 247 GLY A O 1
ATOM 1611 N N . VAL A 1 243 ? -5.278 -19.389 -21.404 1.00 9.43 248 VAL A N 1
ATOM 1612 C CA . VAL A 1 243 ? -4.205 -19.455 -20.379 1.00 10.33 248 VAL A CA 1
ATOM 1613 C C . VAL A 1 243 ? -4.492 -20.675 -19.482 1.00 9.62 248 VAL A C 1
ATOM 1614 O O . VAL A 1 243 ? -3.560 -21.421 -19.140 1.00 10.21 248 VAL A O 1
ATOM 1618 N N . LEU A 1 244 ? -5.722 -20.815 -19.001 1.00 10.61 249 LEU A N 1
ATOM 1619 C CA . LEU A 1 244 ? -6.066 -21.931 -18.076 1.00 10.99 249 LEU A CA 1
ATOM 1620 C C . LEU A 1 244 ? -5.952 -23.256 -18.829 1.00 11.70 249 LEU A C 1
ATOM 1621 O O . LEU A 1 244 ? -5.366 -24.216 -18.234 1.00 11.32 249 LEU A O 1
ATOM 1626 N N . ASP A 1 245 ? -6.392 -23.291 -20.090 1.00 12.57 250 ASP A N 1
ATOM 1627 C CA . ASP A 1 245 ? -6.225 -24.469 -20.985 1.00 13.44 250 ASP A CA 1
ATOM 1628 C C . ASP A 1 245 ? -4.748 -24.876 -21.001 1.00 12.18 250 ASP A C 1
ATOM 1629 O O . ASP A 1 245 ? -4.456 -26.091 -20.853 1.00 11.74 250 ASP A O 1
ATOM 1634 N N . ALA A 1 246 ? -3.841 -23.893 -21.128 1.00 10.90 251 ALA A N 1
ATOM 1635 C CA . ALA A 1 246 ? -2.388 -24.140 -21.275 1.00 10.46 251 ALA A CA 1
ATOM 1636 C C . ALA A 1 246 ? -1.885 -24.845 -20.013 1.00 9.98 251 ALA A C 1
ATOM 1637 O O . ALA A 1 246 ? -1.203 -25.877 -20.124 1.00 9.61 251 ALA A O 1
ATOM 1639 N N . TYR A 1 247 ? -2.225 -24.308 -18.848 1.00 9.84 252 TYR A N 1
ATOM 1640 C CA . TYR A 1 247 ? -1.720 -24.863 -17.584 1.00 9.84 252 TYR A CA 1
ATOM 1641 C C . TYR A 1 247 ? -2.380 -26.214 -17.308 1.00 9.91 252 TYR A C 1
ATOM 1642 O O . TYR A 1 247 ? -1.692 -27.089 -16.778 1.00 10.09 252 TYR A O 1
ATOM 1651 N N . LYS A 1 248 ? -3.611 -26.430 -17.733 1.00 10.66 253 LYS A N 1
ATOM 1652 C CA . LYS A 1 248 ? -4.232 -27.782 -17.589 1.00 10.88 253 LYS A CA 1
ATOM 1653 C C . LYS A 1 248 ? -3.453 -28.792 -18.435 1.00 10.62 253 LYS A C 1
ATOM 1654 O O . LYS A 1 248 ? -3.205 -29.921 -17.982 1.00 10.03 253 LYS A O 1
ATOM 1660 N N . GLU A 1 249 ? -3.141 -28.432 -19.669 1.00 10.95 254 GLU A N 1
ATOM 1661 C CA A GLU A 1 249 ? -2.374 -29.320 -20.586 0.50 11.54 254 GLU A CA 1
ATOM 1662 C CA B GLU A 1 249 ? -2.368 -29.320 -20.578 0.50 11.48 254 GLU A CA 1
ATOM 1663 C C . GLU A 1 249 ? -1.063 -29.716 -19.891 1.00 11.01 254 GLU A C 1
ATOM 1664 O O . GLU A 1 249 ? -0.691 -30.929 -19.904 1.00 10.08 254 GLU A O 1
ATOM 1675 N N . LEU A 1 250 ? -0.383 -28.740 -19.302 1.00 10.47 255 LEU A N 1
ATOM 1676 C CA . LEU A 1 250 ? 0.909 -29.012 -18.627 1.00 10.32 255 LEU A CA 1
ATOM 1677 C C . LEU A 1 250 ? 0.678 -29.846 -17.383 1.00 10.91 255 LEU A C 1
ATOM 1678 O O . LEU A 1 250 ? 1.513 -30.735 -17.131 1.00 11.90 255 LEU A O 1
ATOM 1683 N N . ALA A 1 251 ? -0.425 -29.619 -16.652 1.00 11.72 256 ALA A N 1
ATOM 1684 C CA . ALA A 1 251 ? -0.815 -30.455 -15.480 1.00 11.58 256 ALA A CA 1
ATOM 1685 C C . ALA A 1 251 ? -1.016 -31.916 -15.893 1.00 12.77 256 ALA A C 1
ATOM 1686 O O . ALA A 1 251 ? -0.758 -32.801 -15.047 1.00 12.84 256 ALA A O 1
ATOM 1688 N N . ASN A 1 252 ? -1.481 -32.146 -17.120 1.00 11.32 257 ASN A N 1
ATOM 1689 C CA . ASN A 1 252 ? -1.788 -33.487 -17.663 1.00 11.78 257 ASN A CA 1
ATOM 1690 C C . ASN A 1 252 ? -0.590 -34.095 -18.395 1.00 12.10 257 ASN A C 1
ATOM 1691 O O . ASN A 1 252 ? -0.733 -35.178 -18.940 1.00 12.52 257 ASN A O 1
ATOM 1696 N N . THR A 1 253 ? 0.536 -33.396 -18.433 1.00 12.51 258 THR A N 1
ATOM 1697 C CA . THR A 1 253 ? 1.789 -33.855 -19.084 1.00 12.66 258 THR A CA 1
ATOM 1698 C C . THR A 1 253 ? 2.741 -34.374 -18.012 1.00 12.34 258 THR A C 1
ATOM 1699 O O . THR A 1 253 ? 2.892 -33.716 -16.982 1.00 13.09 258 THR A O 1
ATOM 1703 N N . THR A 1 254 ? 3.346 -35.529 -18.237 1.00 13.59 259 THR A N 1
ATOM 1704 C CA . THR A 1 254 ? 4.373 -36.049 -17.316 1.00 14.28 259 THR A CA 1
ATOM 1705 C C . THR A 1 254 ? 5.466 -34.985 -17.244 1.00 14.05 259 THR A C 1
ATOM 1706 O O . THR A 1 254 ? 5.962 -34.586 -18.309 1.00 13.65 259 THR A O 1
ATOM 1710 N N . ASN A 1 255 ? 5.796 -34.538 -16.039 1.00 12.64 260 ASN A N 1
ATOM 1711 C CA . ASN A 1 255 ? 6.824 -33.483 -15.783 1.00 13.56 260 ASN A CA 1
ATOM 1712 C C . ASN A 1 255 ? 6.433 -32.125 -16.400 1.00 11.96 260 ASN A C 1
ATOM 1713 O O . ASN A 1 255 ? 7.333 -31.261 -16.481 1.00 10.90 260 ASN A O 1
ATOM 1718 N N . GLY A 1 256 ? 5.158 -31.905 -16.743 1.00 10.93 261 GLY A N 1
ATOM 1719 C CA . GLY A 1 256 ? 4.649 -30.634 -17.293 1.00 11.22 261 GLY A CA 1
ATOM 1720 C C . GLY A 1 256 ? 4.833 -29.485 -16.321 1.00 11.36 261 GLY A C 1
ATOM 1721 O O . GLY A 1 256 ? 5.420 -28.425 -16.703 1.00 11.41 261 GLY A O 1
ATOM 1722 N N . LEU A 1 257 ? 4.368 -29.683 -15.096 1.00 10.91 262 LEU A N 1
ATOM 1723 C CA . LEU A 1 257 ? 4.489 -28.668 -14.036 1.00 10.97 262 LEU A CA 1
ATOM 1724 C C . LEU A 1 257 ? 5.329 -29.238 -12.885 1.00 11.38 262 LEU A C 1
ATOM 1725 O O . LEU A 1 257 ? 5.129 -30.381 -12.484 1.00 12.30 262 LEU A O 1
ATOM 1730 N N . GLY A 1 258 ? 6.223 -28.444 -12.339 1.00 11.93 263 GLY A N 1
ATOM 1731 C CA . GLY A 1 258 ? 7.124 -28.928 -11.290 1.00 13.04 263 GLY A CA 1
ATOM 1732 C C . GLY A 1 258 ? 6.348 -29.402 -10.082 1.00 15.48 263 GLY A C 1
ATOM 1733 O O . GLY A 1 258 ? 5.366 -28.760 -9.727 1.00 13.79 263 GLY A O 1
ATOM 1734 N N . ALA A 1 259 ? 6.786 -30.505 -9.473 1.00 17.42 264 ALA A N 1
ATOM 1735 C CA . ALA A 1 259 ? 6.303 -30.959 -8.147 1.00 18.76 264 ALA A CA 1
ATOM 1736 C C . ALA A 1 259 ? 6.163 -29.750 -7.214 1.00 18.55 264 ALA A C 1
ATOM 1737 O O . ALA A 1 259 ? 7.128 -28.923 -7.121 1.00 18.79 264 ALA A O 1
ATOM 1739 N N . GLY A 1 260 ? 5.024 -29.663 -6.521 1.00 17.47 265 GLY A N 1
ATOM 1740 C CA . GLY A 1 260 ? 4.776 -28.576 -5.559 1.00 16.03 265 GLY A CA 1
ATOM 1741 C C . GLY A 1 260 ? 3.889 -27.484 -6.147 1.00 15.06 265 GLY A C 1
ATOM 1742 O O . GLY A 1 260 ? 3.405 -26.638 -5.370 1.00 14.32 265 GLY A O 1
ATOM 1743 N N . SER A 1 261 ? 3.697 -27.473 -7.476 1.00 13.55 266 SER A N 1
ATOM 1744 C CA . SER A 1 261 ? 2.838 -26.467 -8.141 1.00 12.75 266 SER A CA 1
ATOM 1745 C C . SER A 1 261 ? 1.488 -26.406 -7.438 1.00 12.50 266 SER A C 1
ATOM 1746 O O . SER A 1 261 ? 1.032 -25.312 -7.075 1.00 12.01 266 SER A O 1
ATOM 1749 N N . LYS A 1 262 ? 0.844 -27.546 -7.270 1.00 14.20 267 LYS A N 1
ATOM 1750 C CA . LYS A 1 262 ? -0.545 -27.541 -6.754 1.00 16.66 267 LYS A CA 1
ATOM 1751 C C . LYS A 1 262 ? -0.631 -26.956 -5.325 1.00 17.98 267 LYS A C 1
ATOM 1752 O O . LYS A 1 262 ? -1.664 -26.311 -4.986 1.00 15.76 267 LYS A O 1
ATOM 1758 N N . GLU A 1 263 ? 0.406 -27.158 -4.515 1.00 18.18 268 GLU A N 1
ATOM 1759 C CA . GLU A 1 263 ? 0.430 -26.867 -3.060 1.00 19.73 268 GLU A CA 1
ATOM 1760 C C . GLU A 1 263 ? 1.160 -25.542 -2.816 1.00 18.53 268 GLU A C 1
ATOM 1761 O O . GLU A 1 263 ? 1.160 -25.081 -1.686 1.00 16.93 268 GLU A O 1
ATOM 1767 N N . GLU A 1 264 ? 1.725 -24.924 -3.855 1.00 15.21 269 GLU A N 1
ATOM 1768 C CA . GLU A 1 264 ? 2.583 -23.715 -3.710 1.00 14.12 269 GLU A CA 1
ATOM 1769 C C . GLU A 1 264 ? 1.785 -22.585 -3.043 1.00 14.24 269 GLU A C 1
ATOM 1770 O O . GLU A 1 264 ? 0.839 -22.038 -3.654 1.00 12.64 269 GLU A O 1
ATOM 1776 N N . THR A 1 265 ? 2.192 -22.167 -1.849 1.00 14.39 270 THR A N 1
ATOM 1777 C CA . THR A 1 265 ? 1.490 -21.133 -1.054 1.00 15.28 270 THR A CA 1
ATOM 1778 C C . THR A 1 265 ? 1.902 -19.737 -1.500 1.00 13.52 270 THR A C 1
ATOM 1779 O O . THR A 1 265 ? 1.220 -18.792 -1.132 1.00 14.39 270 THR A O 1
ATOM 1783 N N . GLY A 1 266 ? 3.009 -19.599 -2.227 1.00 12.70 271 GLY A N 1
ATOM 1784 C CA . GLY A 1 266 ? 3.643 -18.299 -2.510 1.00 12.79 271 GLY A CA 1
ATOM 1785 C C . GLY A 1 266 ? 4.990 -18.160 -1.829 1.00 12.99 271 GLY A C 1
ATOM 1786 O O . GLY A 1 266 ? 5.807 -17.355 -2.296 1.00 12.47 271 GLY A O 1
ATOM 1787 N N . ALA A 1 267 ? 5.252 -18.965 -0.813 1.00 12.91 272 ALA A N 1
ATOM 1788 C CA . ALA A 1 267 ? 6.485 -18.825 -0.001 1.00 14.29 272 ALA A CA 1
ATOM 1789 C C . ALA A 1 267 ? 7.703 -19.347 -0.785 1.00 13.64 272 ALA A C 1
ATOM 1790 O O . ALA A 1 267 ? 8.808 -18.920 -0.488 1.00 13.76 272 ALA A O 1
ATOM 1792 N N . THR A 1 268 ? 7.520 -20.210 -1.789 1.00 12.02 273 THR A N 1
ATOM 1793 C CA . THR A 1 268 ? 8.662 -20.827 -2.512 1.00 12.05 273 THR A CA 1
ATOM 1794 C C . THR A 1 268 ? 8.520 -20.688 -4.027 1.00 11.74 273 THR A C 1
ATOM 1795 O O . THR A 1 268 ? 9.266 -21.383 -4.725 1.00 12.78 273 THR A O 1
ATOM 1799 N N . TRP A 1 269 ? 7.621 -19.866 -4.556 1.00 9.66 274 TRP A N 1
ATOM 1800 C CA . TRP A 1 269 ? 7.252 -20.039 -5.986 1.00 9.33 274 TRP A CA 1
ATOM 1801 C C . TRP A 1 269 ? 8.394 -19.678 -6.957 1.00 9.32 274 TRP A C 1
ATOM 1802 O O . TRP A 1 269 ? 8.319 -20.118 -8.107 1.00 9.47 274 TRP A O 1
ATOM 1813 N N . THR A 1 270 ? 9.356 -18.847 -6.537 1.00 9.97 275 THR A N 1
ATOM 1814 C CA . THR A 1 270 ? 10.495 -18.394 -7.374 1.00 11.07 275 THR A CA 1
ATOM 1815 C C . THR A 1 270 ? 11.678 -19.373 -7.202 1.00 10.58 275 THR A C 1
ATOM 1816 O O . THR A 1 270 ? 12.685 -19.186 -7.895 1.00 13.18 275 THR A O 1
ATOM 1820 N N . ALA A 1 271 ? 11.575 -20.343 -6.290 1.00 9.81 276 ALA A N 1
ATOM 1821 C CA . ALA A 1 271 ? 12.712 -21.216 -5.951 1.00 10.01 276 ALA A CA 1
ATOM 1822 C C . ALA A 1 271 ? 12.987 -22.255 -7.047 1.00 9.96 276 ALA A C 1
ATOM 1823 O O . ALA A 1 271 ? 14.136 -22.435 -7.438 1.00 9.67 276 ALA A O 1
ATOM 1825 N N . PRO A 1 272 ? 11.992 -23.011 -7.569 1.00 10.81 277 PRO A N 1
ATOM 1826 C CA . PRO A 1 272 ? 12.299 -24.095 -8.504 1.00 10.96 277 PRO A CA 1
ATOM 1827 C C . PRO A 1 272 ? 13.008 -23.600 -9.767 1.00 10.61 277 PRO A C 1
ATOM 1828 O O . PRO A 1 272 ? 13.946 -24.279 -10.235 1.00 10.73 277 PRO A O 1
ATOM 1832 N N . PHE A 1 273 ? 12.606 -22.438 -10.298 1.00 10.06 278 PHE A N 1
ATOM 1833 C CA . PHE A 1 273 ? 13.312 -21.912 -11.481 1.00 10.14 278 PHE A CA 1
ATOM 1834 C C . PHE A 1 273 ? 14.749 -21.544 -11.114 1.00 10.61 278 PHE A C 1
ATOM 1835 O O . PHE A 1 273 ? 15.679 -21.904 -11.869 1.00 11.21 278 PHE A O 1
ATOM 1843 N N . ALA A 1 274 ? 14.946 -20.828 -10.007 1.00 11.56 279 ALA A N 1
ATOM 1844 C CA . ALA A 1 274 ? 16.294 -20.371 -9.567 1.00 11.86 279 ALA A CA 1
ATOM 1845 C C . ALA A 1 274 ? 17.215 -21.590 -9.395 1.00 11.81 279 ALA A C 1
ATOM 1846 O O . ALA A 1 274 ? 18.434 -21.474 -9.663 1.00 11.26 279 ALA A O 1
ATOM 1848 N N . ASN A 1 275 ? 16.640 -22.711 -8.958 1.00 11.87 280 ASN A N 1
ATOM 1849 C CA . ASN A 1 275 ? 17.364 -23.984 -8.707 1.00 13.44 280 ASN A CA 1
ATOM 1850 C C . ASN A 1 275 ? 17.593 -24.787 -9.992 1.00 13.27 280 ASN A C 1
ATOM 1851 O O . ASN A 1 275 ? 18.218 -25.867 -9.889 1.00 13.67 280 ASN A O 1
ATOM 1856 N N . GLY A 1 276 ? 17.195 -24.271 -11.164 1.00 11.74 281 GLY A N 1
ATOM 1857 C CA . GLY A 1 276 ? 17.494 -24.871 -12.477 1.00 12.24 281 GLY A CA 1
ATOM 1858 C C . GLY A 1 276 ? 16.575 -26.038 -12.815 1.00 12.55 281 GLY A C 1
ATOM 1859 O O . GLY A 1 276 ? 16.877 -26.796 -13.750 1.00 12.99 281 GLY A O 1
ATOM 1860 N N . LYS A 1 277 ? 15.433 -26.155 -12.145 1.00 11.68 282 LYS A N 1
ATOM 1861 C CA . LYS A 1 277 ? 14.550 -27.342 -12.290 1.00 13.81 282 LYS A CA 1
ATOM 1862 C C . LYS A 1 277 ? 13.410 -27.073 -13.281 1.00 13.03 282 LYS A C 1
ATOM 1863 O O . LYS A 1 277 ? 12.610 -28.015 -13.558 1.00 12.56 282 LYS A O 1
ATOM 1869 N N . ILE A 1 278 ? 13.262 -25.840 -13.766 1.00 11.47 283 ILE A N 1
ATOM 1870 C CA . ILE A 1 278 ? 12.049 -25.466 -14.535 1.00 10.10 283 ILE A CA 1
ATOM 1871 C C . ILE A 1 278 ? 12.457 -24.909 -15.887 1.00 9.66 283 ILE A C 1
ATOM 1872 O O . ILE A 1 278 ? 13.327 -23.990 -15.912 1.00 8.71 283 ILE A O 1
ATOM 1877 N N . GLY A 1 279 ? 11.787 -25.335 -16.957 1.00 8.38 284 GLY A N 1
ATOM 1878 C CA . GLY A 1 279 ? 12.135 -24.816 -18.285 1.00 8.55 284 GLY A CA 1
ATOM 1879 C C . GLY A 1 279 ? 11.824 -23.338 -18.488 1.00 8.32 284 GLY A C 1
ATOM 1880 O O . GLY A 1 279 ? 12.691 -22.596 -18.975 1.00 8.34 284 GLY A O 1
ATOM 1881 N N . VAL A 1 280 ? 10.582 -22.942 -18.237 1.00 8.34 285 VAL A N 1
ATOM 1882 C CA . VAL A 1 280 ? 10.040 -21.626 -18.646 1.00 8.21 285 VAL A CA 1
ATOM 1883 C C . VAL A 1 280 ? 8.799 -21.281 -17.819 1.00 8.09 285 VAL A C 1
ATOM 1884 O O . VAL A 1 280 ? 7.928 -22.116 -17.622 1.00 8.42 285 VAL A O 1
ATOM 1896 N N . PRO A 1 282 ? 6.502 -17.480 -16.030 1.00 9.24 287 PRO A N 1
ATOM 1897 C CA . PRO A 1 282 ? 6.461 -16.094 -15.584 1.00 9.27 287 PRO A CA 1
ATOM 1898 C C . PRO A 1 282 ? 7.170 -15.963 -14.240 1.00 9.08 287 PRO A C 1
ATOM 1899 O O . PRO A 1 282 ? 7.318 -16.948 -13.505 1.00 9.30 287 PRO A O 1
ATOM 1903 N N . TYR A 1 283 ? 7.683 -14.783 -13.978 1.00 8.59 288 TYR A N 1
ATOM 1904 C CA . TYR A 1 283 ? 8.661 -14.574 -12.879 1.00 8.61 288 TYR A CA 1
ATOM 1905 C C . TYR A 1 283 ? 8.746 -13.089 -12.555 1.00 8.53 288 TYR A C 1
ATOM 1906 O O . TYR A 1 283 ? 8.538 -12.249 -13.421 1.00 8.44 288 TYR A O 1
ATOM 1915 N N . PRO A 1 284 ? 9.089 -12.704 -11.311 1.00 9.06 289 PRO A N 1
ATOM 1916 C CA . PRO A 1 284 ? 9.275 -11.300 -10.967 1.00 9.35 289 PRO A CA 1
ATOM 1917 C C . PRO A 1 284 ? 10.625 -10.746 -11.430 1.00 9.95 289 PRO A C 1
ATOM 1918 O O . PRO A 1 284 ? 11.671 -11.357 -11.158 1.00 11.11 289 PRO A O 1
ATOM 1922 N N . ASN A 1 285 ? 10.613 -9.572 -12.041 1.00 10.23 290 ASN A N 1
ATOM 1923 C CA . ASN A 1 285 ? 11.872 -8.871 -12.409 1.00 11.69 290 ASN A CA 1
ATOM 1924 C C . ASN A 1 285 ? 12.734 -8.675 -11.161 1.00 12.13 290 ASN A C 1
ATOM 1925 O O . ASN A 1 285 ? 13.976 -8.798 -11.295 1.00 11.27 290 ASN A O 1
ATOM 1930 N N . THR A 1 286 ? 12.113 -8.486 -9.996 1.00 9.89 291 THR A N 1
ATOM 1931 C CA . THR A 1 286 ? 12.877 -8.207 -8.753 1.00 10.08 291 THR A CA 1
ATOM 1932 C C . THR A 1 286 ? 13.641 -9.451 -8.307 1.00 10.60 291 THR A C 1
ATOM 1933 O O . THR A 1 286 ? 14.467 -9.287 -7.403 1.00 10.28 291 THR A O 1
ATOM 1937 N N . SER A 1 287 ? 13.313 -10.633 -8.846 1.00 10.14 292 SER A N 1
ATOM 1938 C CA . SER A 1 287 ? 14.021 -11.895 -8.568 1.00 10.73 292 SER A CA 1
ATOM 1939 C C . SER A 1 287 ? 15.040 -12.213 -9.669 1.00 10.78 292 SER A C 1
ATOM 1940 O O . SER A 1 287 ? 15.745 -13.205 -9.495 1.00 9.72 292 SER A O 1
ATOM 1943 N N . THR A 1 288 ? 15.167 -11.405 -10.726 1.00 12.43 293 THR A N 1
ATOM 1944 C CA . THR A 1 288 ? 16.065 -11.741 -11.883 1.00 13.57 293 THR A CA 1
ATOM 1945 C C . THR A 1 288 ? 17.527 -11.379 -11.601 1.00 13.60 293 THR A C 1
ATOM 1946 O O . THR A 1 288 ? 18.418 -12.122 -12.089 1.00 14.02 293 THR A O 1
ATOM 1950 N N . THR A 1 289 ? 17.838 -10.324 -10.848 1.00 16.03 294 THR A N 1
ATOM 1951 C CA . THR A 1 289 ? 19.253 -10.027 -10.475 1.00 16.56 294 THR A CA 1
ATOM 1952 C C . THR A 1 289 ? 19.938 -11.230 -9.793 1.00 15.08 294 THR A C 1
ATOM 1953 O O . THR A 1 289 ? 21.110 -11.520 -10.108 1.00 14.03 294 THR A O 1
ATOM 1957 N N . ALA A 1 290 ? 19.254 -11.931 -8.887 1.00 13.23 295 ALA A N 1
ATOM 1958 C CA . ALA A 1 290 ? 19.753 -13.175 -8.269 1.00 13.60 295 ALA A CA 1
ATOM 1959 C C . ALA A 1 290 ? 20.071 -14.190 -9.378 1.00 14.07 295 ALA A C 1
ATOM 1960 O O . ALA A 1 290 ? 21.104 -14.901 -9.262 1.00 13.94 295 ALA A O 1
ATOM 1962 N N . LEU A 1 291 ? 19.251 -14.293 -10.422 1.00 13.53 296 LEU A N 1
ATOM 1963 C CA . LEU A 1 291 ? 19.490 -15.344 -11.461 1.00 14.28 296 LEU A CA 1
ATOM 1964 C C . LEU A 1 291 ? 20.731 -14.944 -12.265 1.00 13.71 296 LEU A C 1
ATOM 1965 O O . LEU A 1 291 ? 21.515 -15.819 -12.663 1.00 12.19 296 LEU A O 1
ATOM 1970 N N . PHE A 1 292 ? 20.813 -13.660 -12.623 1.00 14.17 297 PHE A N 1
ATOM 1971 C CA . PHE A 1 292 ? 21.926 -13.105 -13.436 1.00 14.05 297 PHE A CA 1
ATOM 1972 C C . PHE A 1 292 ? 23.231 -13.280 -12.647 1.00 14.49 297 PHE A C 1
ATOM 1973 O O . PHE A 1 292 ? 24.228 -13.673 -13.282 1.00 13.49 297 PHE A O 1
ATOM 1981 N N . ASP A 1 293 ? 23.192 -13.098 -11.317 1.00 14.54 298 ASP A N 1
ATOM 1982 C CA . ASP A 1 293 ? 24.376 -13.346 -10.445 1.00 15.71 298 ASP A CA 1
ATOM 1983 C C . ASP A 1 293 ? 24.757 -14.825 -10.489 1.00 14.23 298 ASP A C 1
ATOM 1984 O O . ASP A 1 293 ? 25.965 -15.097 -10.673 1.00 13.78 298 ASP A O 1
ATOM 1989 N N . ALA A 1 294 ? 23.799 -15.744 -10.313 1.00 13.27 299 ALA A N 1
ATOM 1990 C CA . ALA A 1 294 ? 24.063 -17.198 -10.368 1.00 13.90 299 ALA A CA 1
ATOM 1991 C C . ALA A 1 294 ? 24.692 -17.607 -11.718 1.00 13.70 299 ALA A C 1
ATOM 1992 O O . ALA A 1 294 ? 25.596 -18.477 -11.732 1.00 14.44 299 ALA A O 1
ATOM 1994 N N . GLU A 1 295 ? 24.269 -17.007 -12.829 1.00 12.85 300 GLU A N 1
ATOM 1995 C CA . GLU A 1 295 ? 24.815 -17.255 -14.181 1.00 13.05 300 GLU A CA 1
ATOM 1996 C C . GLU A 1 295 ? 26.247 -16.746 -14.266 1.00 14.18 300 GLU A C 1
ATOM 1997 O O . GLU A 1 295 ? 27.103 -17.456 -14.869 1.00 12.88 300 GLU A O 1
ATOM 2003 N N . LYS A 1 296 ? 26.502 -15.540 -13.755 1.00 12.87 301 LYS A N 1
ATOM 2004 C CA . LYS A 1 296 ? 27.872 -14.998 -13.701 1.00 14.52 301 LYS A CA 1
ATOM 2005 C C . LYS A 1 296 ? 28.777 -15.949 -12.914 1.00 13.68 301 LYS A C 1
ATOM 2006 O O . LYS A 1 296 ? 29.949 -16.067 -13.272 1.00 12.58 301 LYS A O 1
ATOM 2012 N N . ASP A 1 297 ? 28.258 -16.582 -11.879 1.00 13.66 302 ASP A N 1
ATOM 2013 C CA . ASP A 1 297 ? 29.041 -17.525 -11.057 1.00 15.09 302 ASP A CA 1
ATOM 2014 C C . ASP A 1 297 ? 29.317 -18.852 -11.792 1.00 15.50 302 ASP A C 1
ATOM 2015 O O . ASP A 1 297 ? 30.032 -19.677 -11.166 1.00 14.14 302 ASP A O 1
ATOM 2020 N N . GLY A 1 298 ? 28.770 -19.058 -13.004 1.00 16.58 303 GLY A N 1
ATOM 2021 C CA . GLY A 1 298 ? 28.897 -20.307 -13.792 1.00 17.62 303 GLY A CA 1
ATOM 2022 C C . GLY A 1 298 ? 27.655 -21.180 -13.750 1.00 17.14 303 GLY A C 1
ATOM 2023 O O . GLY A 1 298 ? 27.737 -22.340 -14.223 1.00 17.56 303 GLY A O 1
ATOM 2024 N N . GLY A 1 299 ? 26.530 -20.667 -13.245 1.00 16.38 304 GLY A N 1
ATOM 2025 C CA . GLY A 1 299 ? 25.259 -21.408 -13.251 1.00 17.30 304 GLY A CA 1
ATOM 2026 C C . GLY A 1 299 ? 24.584 -21.382 -14.622 1.00 16.98 304 GLY A C 1
ATOM 2027 O O . GLY A 1 299 ? 25.131 -20.787 -15.605 1.00 16.99 304 GLY A O 1
ATOM 2028 N N . PHE A 1 300 ? 23.367 -21.910 -14.700 1.00 14.43 305 PHE A N 1
ATOM 2029 C CA . PHE A 1 300 ? 22.653 -21.984 -15.992 1.00 13.99 305 PHE A CA 1
ATOM 2030 C C . PHE A 1 300 ? 22.341 -20.587 -16.512 1.00 13.29 305 PHE A C 1
ATOM 2031 O O . PHE A 1 300 ? 22.121 -19.643 -15.735 1.00 13.86 305 PHE A O 1
ATOM 2039 N N . GLU A 1 301 ? 22.295 -20.477 -17.834 1.00 13.94 306 GLU A N 1
ATOM 2040 C CA . GLU A 1 301 ? 22.029 -19.210 -18.561 1.00 15.01 306 GLU A CA 1
ATOM 2041 C C . GLU A 1 301 ? 20.525 -18.919 -18.619 1.00 12.82 306 GLU A C 1
ATOM 2042 O O . GLU A 1 301 ? 19.732 -19.853 -18.942 1.00 11.97 306 GLU A O 1
ATOM 2048 N N . VAL A 1 302 ? 20.161 -17.672 -18.357 1.00 11.90 307 VAL A N 1
ATOM 2049 C CA . VAL A 1 302 ? 18.736 -17.255 -18.267 1.00 12.69 307 VAL A CA 1
ATOM 2050 C C . VAL A 1 302 ? 18.337 -16.502 -19.531 1.00 11.61 307 VAL A C 1
ATOM 2051 O O . VAL A 1 302 ? 18.966 -15.526 -19.872 1.00 10.83 307 VAL A O 1
ATOM 2055 N N . GLY A 1 303 ? 17.195 -16.868 -20.087 1.00 10.98 308 GLY A N 1
ATOM 2056 C CA . GLY 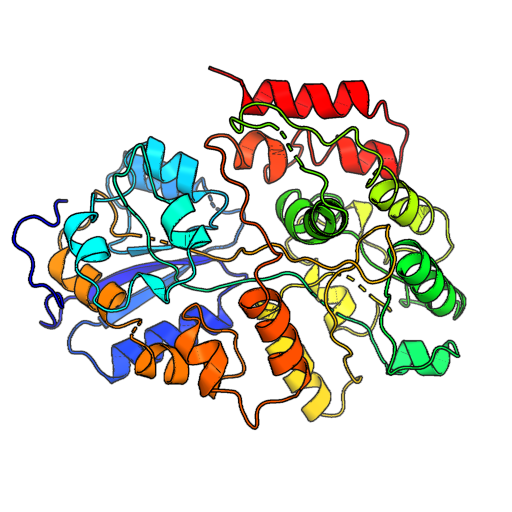A 1 303 ? 16.506 -16.042 -21.087 1.00 11.12 308 GLY A CA 1
ATOM 2057 C C . GLY A 1 303 ? 15.398 -15.243 -20.424 1.00 10.68 308 GLY A C 1
ATOM 2058 O O . GLY A 1 303 ? 14.796 -15.750 -19.473 1.00 9.98 308 GLY A O 1
ATOM 2059 N N . VAL A 1 304 ? 15.155 -14.035 -20.918 1.00 11.77 309 VAL A N 1
ATOM 2060 C CA . VAL A 1 304 ? 14.098 -13.110 -20.420 1.00 12.11 309 VAL A CA 1
ATOM 2061 C C . VAL A 1 304 ? 13.381 -12.537 -21.626 1.00 12.01 309 VAL A C 1
ATOM 2062 O O . VAL A 1 304 ? 14.051 -12.084 -22.570 1.00 11.71 309 VAL A O 1
ATOM 2066 N N . ALA A 1 305 ? 12.041 -12.542 -21.598 1.00 11.77 310 ALA A N 1
ATOM 2067 C CA . ALA A 1 305 ? 11.225 -11.934 -22.670 1.00 10.97 310 ALA A CA 1
ATOM 2068 C C . ALA A 1 305 ? 9.915 -11.497 -22.045 1.00 11.79 310 ALA A C 1
ATOM 2069 O O . ALA A 1 305 ? 9.630 -11.889 -20.919 1.00 10.04 310 ALA A O 1
ATOM 2071 N N . PRO A 1 306 ? 9.129 -10.634 -22.727 1.00 11.17 311 PRO A N 1
ATOM 2072 C CA . PRO A 1 306 ? 7.818 -10.283 -22.208 1.00 11.04 311 PRO A CA 1
ATOM 2073 C C . PRO A 1 306 ? 6.878 -11.502 -22.223 1.00 10.81 311 PRO A C 1
ATOM 2074 O O . PRO A 1 306 ? 7.007 -12.423 -23.070 1.00 10.77 311 PRO A O 1
ATOM 2078 N N . ILE A 1 307 ? 5.927 -11.481 -21.311 1.00 9.59 312 ILE A N 1
ATOM 2079 C CA . ILE A 1 307 ? 4.843 -12.478 -21.242 1.00 9.60 312 ILE A CA 1
ATOM 2080 C C . ILE A 1 307 ? 3.951 -12.249 -22.451 1.00 9.34 312 ILE A C 1
ATOM 2081 O O . ILE A 1 307 ? 3.477 -11.111 -22.685 1.00 8.56 312 ILE A O 1
ATOM 2086 N N . PRO A 1 308 ? 3.639 -13.337 -23.203 1.00 9.85 313 PRO A N 1
ATOM 2087 C CA . PRO A 1 308 ? 2.801 -13.212 -24.387 1.00 10.22 313 PRO A CA 1
ATOM 2088 C C . PRO A 1 308 ? 1.317 -13.447 -24.122 1.00 10.27 313 PRO A C 1
ATOM 2089 O O . PRO A 1 308 ? 0.998 -14.085 -23.147 1.00 9.27 313 PRO A O 1
ATOM 2093 N N . GLY A 1 309 ? 0.469 -12.934 -25.027 1.00 9.45 314 GLY A N 1
ATOM 2094 C CA . GLY A 1 309 ? -0.945 -13.293 -25.147 1.00 10.37 314 GLY A CA 1
ATOM 2095 C C . GLY A 1 309 ? -1.142 -14.681 -25.714 1.00 10.03 314 GLY A C 1
ATOM 2096 O O . GLY A 1 309 ? -0.159 -15.364 -26.059 1.00 10.05 314 GLY A O 1
ATOM 2097 N N . THR A 1 310 ? -2.403 -15.069 -25.827 1.00 10.20 315 THR A N 1
ATOM 2098 C CA . THR A 1 310 ? -2.825 -16.210 -26.679 1.00 10.47 315 THR A CA 1
ATOM 2099 C C . THR A 1 310 ? -2.551 -15.823 -28.125 1.00 11.29 315 THR A C 1
ATOM 2100 O O . THR A 1 310 ? -2.202 -16.742 -28.883 1.00 11.21 315 THR A O 1
ATOM 2104 N N . LYS A 1 311 ? -2.616 -14.522 -28.446 1.00 11.41 316 LYS A N 1
ATOM 2105 C CA . LYS A 1 311 ? -2.365 -14.001 -29.812 1.00 13.79 316 LYS A CA 1
ATOM 2106 C C . LYS A 1 311 ? -0.876 -13.762 -30.031 1.00 13.37 316 LYS A C 1
ATOM 2107 O O . LYS A 1 311 ? -0.260 -12.972 -29.292 1.00 12.60 316 LYS A O 1
ATOM 2113 N N . GLU A 1 312 ? -0.309 -14.412 -31.032 1.00 14.23 317 GLU A N 1
ATOM 2114 C CA . GLU A 1 312 ? 1.148 -14.386 -31.238 1.00 16.16 317 GLU A CA 1
ATOM 2115 C C . GLU A 1 312 ? 1.582 -12.939 -31.465 1.00 14.84 317 GLU A C 1
ATOM 2116 O O . GLU A 1 312 ? 0.846 -12.139 -32.145 1.00 14.03 317 GLU A O 1
ATOM 2122 N N . GLY A 1 313 ? 2.690 -12.605 -30.813 1.00 14.38 318 GLY A N 1
ATOM 2123 C CA . GLY A 1 313 ? 3.371 -11.309 -30.928 1.00 14.33 318 GLY A CA 1
ATOM 2124 C C . GLY A 1 313 ? 2.761 -10.268 -30.019 1.00 14.19 318 GLY A C 1
ATOM 2125 O O . GLY A 1 313 ? 3.300 -9.163 -29.992 1.00 14.07 318 GLY A O 1
ATOM 2126 N N . LYS A 1 314 ? 1.691 -10.600 -29.276 1.00 12.42 319 LYS A N 1
ATOM 2127 C CA . LYS A 1 314 ? 1.077 -9.669 -28.287 1.00 13.63 319 LYS A CA 1
ATOM 2128 C C . LYS A 1 314 ? 1.755 -9.886 -26.942 1.00 12.16 319 LYS A C 1
ATOM 2129 O O . LYS A 1 314 ? 2.039 -11.039 -26.611 1.00 10.56 319 LYS A O 1
ATOM 2135 N N . THR A 1 315 ? 2.052 -8.799 -26.221 1.00 11.38 320 THR A N 1
ATOM 2136 C CA . THR A 1 315 ? 2.764 -8.898 -24.923 1.00 10.40 320 THR A CA 1
ATOM 2137 C C . THR A 1 315 ? 2.199 -7.899 -23.936 1.00 9.82 320 THR A C 1
ATOM 2138 O O . THR A 1 315 ? 1.569 -6.907 -24.335 1.00 9.88 320 THR A O 1
ATOM 2142 N N . SER A 1 316 ? 2.413 -8.177 -22.664 1.00 9.63 321 SER A N 1
ATOM 2143 C CA . SER A 1 316 ? 2.031 -7.253 -21.586 1.00 9.26 321 SER A CA 1
ATOM 2144 C C . SER A 1 316 ? 2.819 -7.613 -20.343 1.00 9.24 321 SER A C 1
ATOM 2145 O O . SER A 1 316 ? 3.676 -8.500 -20.392 1.00 8.66 321 SER A O 1
ATOM 2148 N N . THR A 1 317 ? 2.510 -6.956 -19.257 1.00 9.24 322 THR A N 1
ATOM 2149 C CA . THR A 1 317 ? 3.109 -7.224 -17.949 1.00 9.37 322 THR A CA 1
ATOM 2150 C C . THR A 1 317 ? 2.145 -6.775 -16.877 1.00 8.93 322 THR A C 1
ATOM 2151 O O . THR A 1 317 ? 1.174 -6.025 -17.165 1.00 10.38 322 THR A O 1
ATOM 2155 N N . PHE A 1 318 ? 2.398 -7.270 -15.688 1.00 8.66 323 PHE A N 1
ATOM 2156 C CA . PHE A 1 318 ? 1.715 -6.795 -14.484 1.00 8.90 323 PHE A CA 1
ATOM 2157 C C . PHE A 1 318 ? 2.619 -5.735 -13.878 1.00 9.26 323 PHE A C 1
ATOM 2158 O O . PHE A 1 318 ? 3.754 -6.071 -13.457 1.00 10.30 323 PHE A O 1
ATOM 2166 N N . LEU A 1 319 ? 2.146 -4.509 -13.857 1.00 9.61 324 LEU A N 1
ATOM 2167 C CA . LEU A 1 319 ? 2.886 -3.357 -13.284 1.00 10.09 324 LEU A CA 1
ATOM 2168 C C . LEU A 1 319 ? 2.604 -3.359 -11.787 1.00 9.93 324 LEU A C 1
ATOM 2169 O O . LEU A 1 319 ? 1.679 -2.685 -11.342 1.00 11.12 324 LEU A O 1
ATOM 2174 N N . GLY A 1 320 ? 3.359 -4.165 -11.065 1.00 9.03 325 GLY A N 1
ATOM 2175 C CA . GLY A 1 320 ? 3.213 -4.391 -9.633 1.00 9.56 325 GLY A CA 1
ATOM 2176 C C . GLY A 1 320 ? 4.364 -3.817 -8.820 1.00 8.85 325 GLY A C 1
ATOM 2177 O O . GLY A 1 320 ? 5.034 -2.839 -9.237 1.00 8.81 325 GLY A O 1
ATOM 2178 N N . GLY A 1 321 ? 4.564 -4.432 -7.669 1.00 8.85 326 GLY A N 1
ATOM 2179 C CA . GLY A 1 321 ? 5.548 -4.005 -6.663 1.00 9.29 326 GLY A CA 1
ATOM 2180 C C . GLY A 1 321 ? 4.868 -3.228 -5.567 1.00 9.29 326 GLY A C 1
ATOM 2181 O O . GLY A 1 321 ? 3.641 -3.423 -5.352 1.00 9.32 326 GLY A O 1
ATOM 2182 N N . ASP A 1 322 ? 5.621 -2.388 -4.869 1.00 9.01 327 ASP A N 1
ATOM 2183 C CA . ASP A 1 322 ? 5.090 -1.675 -3.688 1.00 8.96 327 ASP A CA 1
ATOM 2184 C C . ASP A 1 322 ? 5.059 -0.204 -3.996 1.00 9.41 327 ASP A C 1
ATOM 2185 O O . ASP A 1 322 ? 6.080 0.332 -4.523 1.00 8.99 327 ASP A O 1
ATOM 2190 N N . ALA A 1 323 ? 3.930 0.421 -3.654 1.00 10.95 328 ALA A N 1
ATOM 2191 C CA . ALA A 1 323 ? 3.850 1.886 -3.494 1.00 11.01 328 ALA A CA 1
ATOM 2192 C C . ALA A 1 323 ? 4.030 2.197 -2.016 1.00 11.64 328 ALA A C 1
ATOM 2193 O O . ALA A 1 323 ? 3.934 1.309 -1.179 1.00 12.24 328 ALA A O 1
ATOM 2203 N N . GLY A 1 325 ? 3.311 5.339 1.191 1.00 9.69 330 GLY A N 1
ATOM 2204 C CA . GLY A 1 325 ? 2.850 6.624 1.680 1.00 9.46 330 GLY A CA 1
ATOM 2205 C C . GLY A 1 325 ? 3.247 6.827 3.118 1.00 8.95 330 GLY A C 1
ATOM 2206 O O . GLY A 1 325 ? 3.933 5.941 3.714 1.00 8.67 330 GLY A O 1
ATOM 2207 N N . ILE A 1 326 ? 2.867 7.987 3.647 1.00 9.36 331 ILE A N 1
ATOM 2208 C CA . ILE A 1 326 ? 3.173 8.400 5.029 1.00 9.36 331 ILE A CA 1
ATOM 2209 C C . ILE A 1 326 ? 1.961 8.021 5.869 1.00 10.37 331 ILE A C 1
ATOM 2210 O O . ILE A 1 326 ? 0.849 8.480 5.542 1.00 10.01 331 ILE A O 1
ATOM 2215 N N . SER A 1 327 ? 2.150 7.198 6.898 1.00 9.67 332 SER A N 1
ATOM 2216 C CA . SER A 1 327 ? 0.979 6.615 7.615 1.00 10.21 332 SER A CA 1
ATOM 2217 C C . SER A 1 327 ? 0.260 7.726 8.381 1.00 10.77 332 SER A C 1
ATOM 2218 O O . SER A 1 327 ? 0.895 8.734 8.729 1.00 10.62 332 SER A O 1
ATOM 2221 N N . LYS A 1 328 ? -0.982 7.464 8.739 1.00 11.18 333 LYS A N 1
ATOM 2222 C CA . LYS A 1 328 ? -1.819 8.393 9.545 1.00 13.62 333 LYS A CA 1
ATOM 2223 C C . LYS A 1 328 ? -1.210 8.596 10.938 1.00 12.76 333 LYS A C 1
ATOM 2224 O O . LYS A 1 328 ? -1.626 9.561 11.608 1.00 13.30 333 LYS A O 1
ATOM 2230 N N . ASP A 1 329 ? -0.311 7.705 11.367 1.00 11.57 334 ASP A N 1
ATOM 2231 C CA . ASP A 1 329 ? 0.271 7.753 12.725 1.00 11.80 334 ASP A CA 1
ATOM 2232 C C . ASP A 1 329 ? 1.609 8.494 12.731 1.00 11.55 334 ASP A C 1
ATOM 2233 O O . ASP A 1 329 ? 2.153 8.640 13.804 1.00 11.66 334 ASP A O 1
ATOM 2238 N N . SER A 1 330 ? 2.193 8.820 11.586 1.00 11.56 335 SER A N 1
ATOM 2239 C CA . SER A 1 330 ? 3.534 9.454 11.582 1.00 10.92 335 SER A CA 1
ATOM 2240 C C . SER A 1 330 ? 3.514 10.762 12.389 1.00 12.41 335 SER A C 1
ATOM 2241 O O . SER A 1 330 ? 2.656 11.621 12.139 1.00 13.55 335 SER A O 1
ATOM 2244 N N . LYS A 1 331 ? 4.486 10.940 13.263 1.00 14.51 336 LYS A N 1
ATOM 2245 C CA . LYS A 1 331 ? 4.723 12.222 13.959 1.00 17.88 336 LYS A CA 1
ATOM 2246 C C . LYS A 1 331 ? 5.842 12.945 13.215 1.00 16.67 336 LYS A C 1
ATOM 2247 O O . LYS A 1 331 ? 6.281 13.956 13.705 1.00 17.20 336 LYS A O 1
ATOM 2253 N N . HIS A 1 332 ? 6.294 12.412 12.083 1.00 14.36 337 HIS A N 1
ATOM 2254 C CA . HIS A 1 332 ? 7.478 12.939 11.344 1.00 13.78 337 HIS A CA 1
ATOM 2255 C C . HIS A 1 332 ? 7.137 13.066 9.869 1.00 12.11 337 HIS A C 1
ATOM 2256 O O . HIS A 1 332 ? 7.879 12.507 9.028 1.00 11.13 337 HIS A O 1
ATOM 2263 N N . VAL A 1 333 ? 6.083 13.805 9.558 1.00 10.99 338 VAL A N 1
ATOM 2264 C CA . VAL A 1 333 ? 5.590 13.819 8.148 1.00 10.95 338 VAL A CA 1
ATOM 2265 C C . VAL A 1 333 ? 6.606 14.527 7.248 1.00 10.33 338 VAL A C 1
ATOM 2266 O O . VAL A 1 333 ? 6.805 14.075 6.103 1.00 10.55 338 VAL A O 1
ATOM 2270 N N . ALA A 1 334 ? 7.170 15.664 7.670 1.00 9.22 339 ALA A N 1
ATOM 2271 C CA . ALA A 1 334 ? 8.114 16.429 6.831 1.00 9.13 339 ALA A CA 1
ATOM 2272 C C . ALA A 1 334 ? 9.365 15.587 6.573 1.00 8.89 339 ALA A C 1
ATOM 2273 O O . ALA A 1 334 ? 9.909 15.621 5.454 1.00 8.80 339 ALA A O 1
ATOM 2275 N N . GLN A 1 335 ? 9.790 14.811 7.568 1.00 8.88 340 GLN A N 1
ATOM 2276 C CA . GLN A 1 335 ? 11.001 13.975 7.464 1.00 9.42 340 GLN A CA 1
ATOM 2277 C C . GLN A 1 335 ? 10.688 12.774 6.585 1.00 9.46 340 GLN A C 1
ATOM 2278 O O . GLN A 1 335 ? 11.508 12.442 5.717 1.00 9.85 340 GLN A O 1
ATOM 2284 N N . ALA A 1 336 ? 9.549 12.106 6.768 1.00 9.62 341 ALA A N 1
ATOM 2285 C CA . ALA A 1 336 ? 9.161 10.991 5.863 1.00 9.17 341 ALA A CA 1
ATOM 2286 C C . ALA A 1 336 ? 9.074 11.495 4.413 1.00 10.01 341 ALA A C 1
ATOM 2287 O O . ALA A 1 336 ? 9.535 10.763 3.488 1.00 9.34 341 ALA A O 1
ATOM 2289 N N . TRP A 1 337 ? 8.516 12.702 4.209 1.00 9.56 342 TRP A N 1
ATOM 2290 C CA . TRP A 1 337 ? 8.383 13.298 2.863 1.00 9.86 342 TRP A CA 1
ATOM 2291 C C . TRP A 1 337 ? 9.781 13.498 2.247 1.00 9.14 342 TRP A C 1
ATOM 2292 O O . TRP A 1 337 ? 9.919 13.344 1.040 1.00 9.09 342 TRP A O 1
ATOM 2303 N N . ASN A 1 338 ? 10.793 13.800 3.057 1.00 8.57 343 ASN A N 1
ATOM 2304 C CA . ASN A 1 338 ? 12.171 13.977 2.552 1.00 9.20 343 ASN A CA 1
ATOM 2305 C C . ASN A 1 338 ? 12.613 12.707 1.830 1.00 8.50 343 ASN A C 1
ATOM 2306 O O . ASN A 1 338 ? 13.244 12.813 0.768 1.00 8.34 343 ASN A O 1
ATOM 2311 N N . PHE A 1 339 ? 12.270 11.539 2.381 1.00 8.80 344 PHE A N 1
ATOM 2312 C CA . PHE A 1 339 ? 12.616 10.227 1.785 1.00 8.78 344 PHE A CA 1
ATOM 2313 C C . PHE A 1 339 ? 11.838 10.058 0.477 1.00 9.00 344 PHE A C 1
ATOM 2314 O O . PHE A 1 339 ? 12.450 9.674 -0.555 1.00 8.23 344 PHE A O 1
ATOM 2322 N N . LEU A 1 340 ? 10.532 10.339 0.495 1.00 8.76 345 LEU A N 1
ATOM 2323 C CA . LEU A 1 340 ? 9.677 10.145 -0.712 1.00 9.32 345 LEU A CA 1
ATOM 2324 C C . LEU A 1 340 ? 10.192 11.045 -1.833 1.00 9.31 345 LEU A C 1
ATOM 2325 O O . LEU A 1 340 ? 10.405 10.539 -2.943 1.00 9.49 345 LEU A O 1
ATOM 2330 N N . TYR A 1 341 ? 10.443 12.314 -1.512 1.00 9.44 346 TYR A N 1
ATOM 2331 C CA . TYR A 1 341 ? 10.966 13.299 -2.470 1.00 10.12 346 TYR A CA 1
ATOM 2332 C C . TYR A 1 341 ? 12.296 12.803 -3.047 1.00 9.61 346 TYR A C 1
ATOM 2333 O O . TYR A 1 341 ? 12.515 12.811 -4.264 1.00 8.94 346 TYR A O 1
ATOM 2342 N N . TRP A 1 342 ? 13.235 12.456 -2.178 1.00 9.31 347 TRP A N 1
ATOM 2343 C CA . TRP A 1 342 ? 14.581 12.019 -2.592 1.00 9.25 347 TRP A CA 1
ATOM 2344 C C . TRP A 1 342 ? 14.456 10.886 -3.616 1.00 9.14 347 TRP A C 1
ATOM 2345 O O . TRP A 1 342 ? 15.132 10.949 -4.632 1.00 9.06 347 TRP A O 1
ATOM 2356 N N . LEU A 1 343 ? 13.656 9.858 -3.325 1.00 9.13 348 LEU A N 1
ATOM 2357 C CA . LEU A 1 343 ? 13.656 8.635 -4.159 1.00 8.96 348 LEU A CA 1
ATOM 2358 C C . LEU A 1 343 ? 13.088 8.906 -5.560 1.00 9.54 348 LEU A C 1
ATOM 2359 O O . LEU A 1 343 ? 13.448 8.184 -6.488 1.00 9.55 348 LEU A O 1
ATOM 2372 N N . GLN A 1 345 ? 13.707 11.364 -7.526 1.00 11.89 350 GLN A N 1
ATOM 2373 C CA . GLN A 1 345 ? 14.677 12.042 -8.380 1.00 12.53 350 GLN A CA 1
ATOM 2374 C C . GLN A 1 345 ? 15.423 11.023 -9.246 1.00 13.09 350 GLN A C 1
ATOM 2375 O O . GLN A 1 345 ? 15.743 9.920 -8.755 1.00 11.12 350 GLN A O 1
ATOM 2381 N N . SER A 1 346 ? 15.656 11.362 -10.516 1.00 13.91 351 SER A N 1
ATOM 2382 C CA . SER A 1 346 ? 16.245 10.402 -11.485 1.00 15.31 351 SER A CA 1
ATOM 2383 C C . SER A 1 346 ? 17.634 9.961 -10.990 1.00 15.26 351 SER A C 1
ATOM 2384 O O . SER A 1 346 ? 17.957 8.809 -11.113 1.00 13.96 351 SER A O 1
ATOM 2387 N N . ASP A 1 347 ? 18.402 10.846 -10.381 1.00 16.74 352 ASP A N 1
ATOM 2388 C CA . ASP A 1 347 ? 19.764 10.488 -9.908 1.00 17.64 352 ASP A CA 1
ATOM 2389 C C . ASP A 1 347 ? 19.654 9.411 -8.817 1.00 15.01 352 ASP A C 1
ATOM 2390 O O . ASP A 1 347 ? 20.476 8.473 -8.863 1.00 15.26 352 ASP A O 1
ATOM 2395 N N . ALA A 1 348 ? 18.703 9.534 -7.880 1.00 13.10 353 ALA A N 1
ATOM 2396 C CA . ALA A 1 348 ? 18.463 8.562 -6.789 1.00 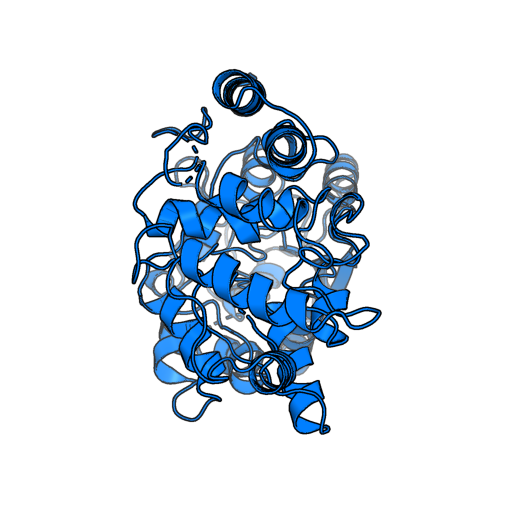12.30 353 ALA A CA 1
ATOM 2397 C C . ALA A 1 348 ? 18.053 7.246 -7.434 1.00 11.50 353 ALA A C 1
ATOM 2398 O O . ALA A 1 348 ? 18.604 6.209 -7.050 1.00 12.10 353 ALA A O 1
ATOM 2400 N N . GLN A 1 349 ? 17.140 7.317 -8.396 1.00 11.34 354 GLN A N 1
ATOM 2401 C CA . GLN A 1 349 ? 16.609 6.105 -9.057 1.00 11.55 354 GLN A CA 1
ATOM 2402 C C . GLN A 1 349 ? 17.774 5.399 -9.762 1.00 11.61 354 GLN A C 1
ATOM 2403 O O . GLN A 1 349 ? 17.859 4.176 -9.730 1.00 12.81 354 GLN A O 1
ATOM 2409 N N . LYS A 1 350 ? 18.664 6.153 -10.389 1.00 12.07 355 LYS A N 1
ATOM 2410 C CA . LYS A 1 350 ? 19.825 5.574 -11.095 1.00 13.60 355 LYS A CA 1
ATOM 2411 C C . LYS A 1 350 ? 20.726 4.867 -10.082 1.00 14.17 355 LYS A C 1
ATOM 2412 O O . LYS A 1 350 ? 21.150 3.732 -10.356 1.00 13.46 355 LYS A O 1
ATOM 2418 N N . GLU A 1 351 ? 20.968 5.499 -8.934 1.00 14.63 356 GLU A N 1
ATOM 2419 C CA . GLU A 1 351 ? 21.891 4.969 -7.900 1.00 15.59 356 GLU A CA 1
ATOM 2420 C C . GLU A 1 351 ? 21.322 3.689 -7.313 1.00 13.49 356 GLU A C 1
ATOM 2421 O O . GLU A 1 351 ? 22.067 2.728 -7.137 1.00 12.96 356 GLU A O 1
ATOM 2427 N N . VAL A 1 352 ? 20.050 3.682 -6.945 1.00 12.58 357 VAL A N 1
ATOM 2428 C CA . VAL A 1 352 ? 19.507 2.556 -6.132 1.00 11.29 357 VAL A CA 1
ATOM 2429 C C . VAL A 1 352 ? 18.929 1.453 -7.013 1.00 10.45 357 VAL A C 1
ATOM 2430 O O . VAL A 1 352 ? 18.877 0.344 -6.525 1.00 11.53 357 VAL A O 1
ATOM 2434 N N . PHE A 1 353 ? 18.496 1.737 -8.239 1.00 10.54 358 PHE A N 1
ATOM 2435 C CA . PHE A 1 353 ? 17.891 0.707 -9.123 1.00 11.38 358 PHE A CA 1
ATOM 2436 C C . PHE A 1 353 ? 18.859 0.418 -10.272 1.00 11.81 358 PHE A C 1
ATOM 2437 O O . PHE A 1 353 ? 19.461 -0.664 -10.241 1.00 12.77 358 PHE A O 1
ATOM 2445 N N . ALA A 1 354 ? 19.033 1.343 -11.223 1.00 12.80 359 ALA A N 1
ATOM 2446 C CA . ALA A 1 354 ? 19.824 1.093 -12.451 1.00 12.68 359 ALA A CA 1
ATOM 2447 C C . ALA A 1 354 ? 21.220 0.562 -12.093 1.00 14.01 359 ALA A C 1
ATOM 2448 O O . ALA A 1 354 ? 21.625 -0.491 -12.618 1.00 14.39 359 ALA A O 1
ATOM 2450 N N . ASP A 1 355 ? 21.943 1.276 -11.245 1.00 14.16 360 ASP A N 1
ATOM 2451 C CA . ASP A 1 355 ? 23.354 0.932 -10.909 1.00 15.42 360 ASP A CA 1
ATOM 2452 C C . ASP A 1 355 ? 23.407 -0.448 -10.243 1.00 16.57 360 ASP A C 1
ATOM 2453 O O . ASP A 1 355 ? 24.500 -1.020 -10.191 1.00 16.24 360 ASP A O 1
ATOM 2458 N N . GLN A 1 356 ? 22.289 -0.954 -9.730 1.00 16.22 361 GLN A N 1
ATOM 2459 C CA . GLN A 1 356 ? 22.244 -2.283 -9.061 1.00 18.09 361 GLN A CA 1
ATOM 2460 C C . GLN A 1 356 ? 21.681 -3.365 -9.985 1.00 18.40 361 GLN A C 1
ATOM 2461 O O . GLN A 1 356 ? 21.508 -4.481 -9.492 1.00 19.30 361 GLN A O 1
ATOM 2467 N N . GLY A 1 357 ? 21.351 -3.047 -11.240 1.00 17.42 362 GLY A N 1
ATOM 2468 C CA . GLY A 1 357 ? 20.744 -3.989 -12.200 1.00 15.90 362 GLY A CA 1
ATOM 2469 C C . GLY A 1 357 ? 19.238 -4.075 -12.065 1.00 16.62 362 GLY A C 1
ATOM 2470 O O . GLY A 1 357 ? 18.600 -4.887 -12.774 1.00 17.36 362 GLY A O 1
ATOM 2471 N N . ASP A 1 358 ? 18.615 -3.198 -11.277 1.00 14.58 363 ASP A N 1
ATOM 2472 C CA . ASP A 1 358 ? 17.155 -3.271 -11.035 1.00 13.94 363 ASP A CA 1
ATOM 2473 C C . ASP A 1 358 ? 16.417 -2.223 -11.860 1.00 13.75 363 ASP A C 1
ATOM 2474 O O . ASP A 1 358 ? 17.049 -1.209 -12.251 1.00 15.54 363 ASP A O 1
ATOM 2479 N N . THR A 1 359 ? 15.153 -2.519 -12.123 1.00 15.07 364 THR A N 1
ATOM 2480 C CA . THR A 1 359 ? 14.169 -1.653 -12.817 1.00 15.10 364 THR A CA 1
ATOM 2481 C C . THR A 1 359 ? 13.753 -0.470 -11.928 1.00 13.40 364 THR A C 1
ATOM 2482 O O . THR A 1 359 ? 13.340 -0.683 -10.795 1.00 12.95 364 THR A O 1
ATOM 2486 N N . ALA A 1 360 ? 13.940 0.757 -12.433 1.00 12.49 365 ALA A N 1
ATOM 2487 C CA . ALA A 1 360 ? 13.495 2.021 -11.807 1.00 12.21 365 ALA A CA 1
ATOM 2488 C C . ALA A 1 360 ? 11.980 2.238 -11.973 1.00 11.77 365 ALA A C 1
ATOM 2489 O O . ALA A 1 360 ? 11.303 1.568 -12.824 1.00 9.86 365 ALA A O 1
ATOM 2491 N N . SER A 1 361 ? 11.459 3.157 -11.149 1.00 11.71 366 SER A N 1
ATOM 2492 C CA . SER A 1 361 ? 10.047 3.605 -11.126 1.00 12.11 366 SER A CA 1
ATOM 2493 C C . SER A 1 361 ? 9.868 4.931 -11.878 1.00 13.46 366 SER A C 1
ATOM 2494 O O . SER A 1 361 ? 8.788 5.539 -11.760 1.00 16.00 366 SER A O 1
ATOM 2497 N N . ASN A 1 362 ? 10.925 5.418 -12.516 1.00 13.38 367 ASN A N 1
ATOM 2498 C CA . ASN A 1 362 ? 11.003 6.748 -13.159 1.00 13.60 367 ASN A CA 1
ATOM 2499 C C . ASN A 1 362 ? 11.369 6.503 -14.620 1.00 14.31 367 ASN A C 1
ATOM 2500 O O . ASN A 1 362 ? 12.449 5.902 -14.823 1.00 12.49 367 ASN A O 1
ATOM 2505 N N . ILE A 1 363 ? 10.457 6.793 -15.561 1.00 14.43 368 ILE A N 1
ATOM 2506 C CA . ILE A 1 363 ? 10.646 6.459 -17.007 1.00 15.81 368 ILE A CA 1
ATOM 2507 C C . ILE A 1 363 ? 11.866 7.189 -17.589 1.00 15.36 368 ILE A C 1
ATOM 2508 O O . ILE A 1 363 ? 12.497 6.634 -18.496 1.00 15.72 368 ILE A O 1
ATOM 2513 N N . GLN A 1 364 ? 12.182 8.400 -17.126 1.00 16.10 369 GLN A N 1
ATOM 2514 C CA . GLN A 1 364 ? 13.419 9.120 -17.497 1.00 17.37 369 GLN A CA 1
ATOM 2515 C C . GLN A 1 364 ? 14.648 8.253 -17.174 1.00 14.61 369 GLN A C 1
ATOM 2516 O O . GLN A 1 364 ? 15.534 8.098 -18.043 1.00 14.72 369 GLN A O 1
ATOM 2522 N N . THR A 1 365 ? 14.707 7.693 -15.972 1.00 12.75 370 THR A N 1
ATOM 2523 C CA . THR A 1 365 ? 15.785 6.759 -15.582 1.00 12.20 370 THR A CA 1
ATOM 2524 C C . THR A 1 365 ? 15.773 5.542 -16.523 1.00 11.75 370 THR A C 1
ATOM 2525 O O . THR A 1 365 ? 16.826 5.176 -17.051 1.00 11.25 370 THR A O 1
ATOM 2529 N N . LEU A 1 366 ? 14.606 4.951 -16.771 1.00 12.82 371 LEU A N 1
ATOM 2530 C CA . LEU A 1 366 ? 14.516 3.762 -17.665 1.00 12.75 371 LEU A CA 1
ATOM 2531 C C . LEU A 1 366 ? 15.089 4.074 -19.061 1.00 13.82 371 LEU A C 1
ATOM 2532 O O . LEU A 1 366 ? 15.799 3.228 -19.598 1.00 11.54 371 LEU A O 1
ATOM 2537 N N . LYS A 1 367 ? 14.811 5.257 -19.600 1.00 15.26 372 LYS A N 1
ATOM 2538 C CA . LYS A 1 367 ? 15.200 5.665 -20.983 1.00 15.92 372 LYS A CA 1
ATOM 2539 C C . LYS A 1 367 ? 16.661 6.131 -21.018 1.00 16.70 372 LYS A C 1
ATOM 2540 O O . LYS A 1 367 ? 17.241 6.123 -22.104 1.00 20.16 372 LYS A O 1
ATOM 2546 N N . THR A 1 368 ? 17.287 6.484 -19.903 1.00 16.00 373 THR A N 1
ATOM 2547 C CA . THR A 1 368 ? 18.644 7.078 -19.936 1.00 16.37 373 THR A CA 1
ATOM 2548 C C . THR A 1 368 ? 19.706 6.279 -19.179 1.00 16.63 373 THR A C 1
ATOM 2549 O O . THR A 1 368 ? 20.853 6.450 -19.512 1.00 16.73 373 THR A O 1
ATOM 2553 N N . ALA A 1 369 ? 19.374 5.508 -18.154 1.00 15.47 374 ALA A N 1
ATOM 2554 C CA . ALA A 1 369 ? 20.387 4.997 -17.208 1.00 14.95 374 ALA A CA 1
ATOM 2555 C C . ALA A 1 369 ? 20.793 3.549 -17.541 1.00 14.57 374 ALA A C 1
ATOM 2556 O O . ALA A 1 369 ? 21.622 2.991 -16.836 1.00 13.56 374 ALA A O 1
ATOM 2558 N N . TYR A 1 370 ? 20.288 2.942 -18.601 1.00 13.71 375 TYR A N 1
ATOM 2559 C CA . TYR A 1 370 ? 20.588 1.518 -18.890 1.00 14.87 375 TYR A CA 1
ATOM 2560 C C . TYR A 1 370 ? 21.159 1.283 -20.281 1.00 17.41 375 TYR A C 1
ATOM 2561 O O . TYR A 1 370 ? 20.969 0.178 -20.789 1.00 18.09 375 TYR A O 1
ATOM 2570 N N . LYS A 1 371 ? 21.802 2.288 -20.871 1.00 20.62 376 LYS A N 1
ATOM 2571 C CA . LYS A 1 371 ? 22.276 2.230 -22.274 1.00 25.10 376 LYS A CA 1
ATOM 2572 C C . LYS A 1 371 ? 23.321 1.125 -22.420 1.00 24.34 376 LYS A C 1
ATOM 2573 O O . LYS A 1 371 ? 23.302 0.469 -23.447 1.00 28.92 376 LYS A O 1
ATOM 2579 N N . ASP A 1 372 ? 24.176 0.862 -21.447 1.00 27.63 377 ASP A N 1
ATOM 2580 C CA . ASP A 1 372 ? 25.102 -0.295 -21.626 1.00 33.39 377 ASP A CA 1
ATOM 2581 C C . ASP A 1 372 ? 24.772 -1.373 -20.579 1.00 28.57 377 ASP A C 1
ATOM 2582 O O . ASP A 1 372 ? 25.679 -2.129 -20.158 1.00 30.37 377 ASP A O 1
ATOM 2587 N N . ALA A 1 373 ? 23.499 -1.489 -20.203 1.00 24.31 378 ALA A N 1
ATOM 2588 C CA . ALA A 1 373 ? 23.012 -2.540 -19.283 1.00 20.40 378 ALA A CA 1
ATOM 2589 C C . ALA A 1 373 ? 22.892 -3.863 -20.051 1.00 17.91 378 ALA A C 1
ATOM 2590 O O . ALA A 1 373 ? 22.755 -3.868 -21.266 1.00 17.19 378 ALA A O 1
ATOM 2592 N N . ASP A 1 374 ? 22.907 -4.962 -19.315 1.00 18.48 379 ASP A N 1
ATOM 2593 C CA . ASP A 1 374 ? 22.537 -6.310 -19.824 1.00 17.64 379 ASP A CA 1
ATOM 2594 C C . ASP A 1 374 ? 21.288 -6.162 -20.688 1.00 16.48 379 ASP A C 1
ATOM 2595 O O . ASP A 1 374 ? 20.317 -5.526 -20.286 1.00 15.73 379 ASP A O 1
ATOM 2600 N N . PRO A 1 375 ? 21.295 -6.687 -21.920 1.00 16.60 380 PRO A N 1
ATOM 2601 C CA . PRO A 1 375 ? 20.139 -6.579 -22.805 1.00 16.86 380 PRO A CA 1
ATOM 2602 C C . PRO A 1 375 ? 18.841 -7.153 -22.218 1.00 14.74 380 PRO A C 1
ATOM 2603 O O . PRO A 1 375 ? 17.782 -6.698 -22.589 1.00 14.15 380 PRO A O 1
ATOM 2607 N N . ARG A 1 376 ? 18.944 -8.094 -21.284 1.00 14.12 381 ARG A N 1
ATOM 2608 C CA . ARG A 1 376 ? 17.742 -8.701 -20.632 1.00 13.52 381 ARG A CA 1
ATOM 2609 C C . ARG A 1 376 ? 17.099 -7.638 -19.733 1.00 14.01 381 ARG A C 1
ATOM 2610 O O . ARG A 1 376 ? 15.885 -7.634 -19.617 1.00 12.96 381 ARG A O 1
ATOM 2618 N N . ILE A 1 377 ? 17.918 -6.809 -19.100 1.00 13.61 382 ILE A N 1
ATOM 2619 C CA . ILE A 1 377 ? 17.404 -5.667 -18.282 1.00 14.61 382 ILE A CA 1
ATOM 2620 C C . ILE A 1 377 ? 16.759 -4.663 -19.251 1.00 14.61 382 ILE A C 1
ATOM 2621 O O . ILE A 1 377 ? 15.674 -4.083 -18.956 1.00 13.84 382 ILE A O 1
ATOM 2626 N N . GLN A 1 378 ? 17.384 -4.442 -20.409 1.00 12.58 383 GLN A N 1
ATOM 2627 C CA . GLN A 1 378 ? 16.791 -3.517 -21.403 1.00 13.99 383 GLN A CA 1
ATOM 2628 C C . GLN A 1 378 ? 15.448 -4.100 -21.849 1.00 13.67 383 GLN A C 1
ATOM 2629 O O . GLN A 1 378 ? 14.455 -3.324 -21.964 1.00 13.22 383 GLN A O 1
ATOM 2635 N N . THR A 1 379 ? 15.392 -5.421 -22.050 1.00 13.04 384 THR A N 1
ATOM 2636 C CA . THR A 1 379 ? 14.117 -6.122 -22.377 1.00 15.43 384 THR A CA 1
ATOM 2637 C C . THR A 1 379 ? 13.069 -5.871 -21.273 1.00 14.31 384 THR A C 1
ATOM 2638 O O . THR A 1 379 ? 11.943 -5.491 -21.598 1.00 15.53 384 THR A O 1
ATOM 2642 N N . ILE A 1 380 ? 13.419 -6.073 -20.007 1.00 17.50 385 ILE A N 1
ATOM 2643 C CA . ILE A 1 380 ? 12.473 -5.844 -18.867 1.00 16.95 385 ILE A CA 1
ATOM 2644 C C . ILE A 1 380 ? 11.954 -4.390 -18.944 1.00 18.01 385 ILE A C 1
ATOM 2645 O O . ILE A 1 380 ? 10.739 -4.149 -18.855 1.00 18.18 385 ILE A O 1
ATOM 2650 N N . ASN A 1 381 ? 12.852 -3.419 -19.123 1.00 15.83 386 ASN A N 1
ATOM 2651 C CA . ASN A 1 381 ? 12.483 -1.980 -19.083 1.00 15.41 386 ASN A CA 1
ATOM 2652 C C . ASN A 1 381 ? 11.538 -1.665 -20.242 1.00 15.37 386 ASN A C 1
ATOM 2653 O O . ASN A 1 381 ? 10.624 -0.823 -20.063 1.00 14.97 386 ASN A O 1
ATOM 2658 N N . SER A 1 382 ? 11.758 -2.312 -21.396 1.00 16.74 387 SER A N 1
ATOM 2659 C CA . SER A 1 382 ? 11.012 -2.075 -22.646 1.00 19.95 387 SER A CA 1
ATOM 2660 C C . SER A 1 382 ? 9.529 -2.321 -22.382 1.00 19.27 387 SER A C 1
ATOM 2661 O O . SER A 1 382 ? 8.732 -1.629 -22.987 1.00 18.17 387 SER A O 1
ATOM 2664 N N . VAL A 1 383 ? 9.207 -3.321 -21.564 1.00 22.20 388 VAL A N 1
ATOM 2665 C CA . VAL A 1 383 ? 7.779 -3.692 -21.320 1.00 22.58 388 VAL A CA 1
ATOM 2666 C C . VAL A 1 383 ? 7.118 -2.528 -20.569 1.00 21.35 388 VAL A C 1
ATOM 2667 O O . VAL A 1 383 ? 5.939 -2.234 -20.845 1.00 25.28 388 VAL A O 1
ATOM 2671 N N . ILE A 1 384 ? 7.865 -1.819 -19.725 1.00 16.02 389 ILE A N 1
ATOM 2672 C CA . ILE A 1 384 ? 7.327 -0.654 -18.982 1.00 16.48 389 ILE A CA 1
ATOM 2673 C C . ILE A 1 384 ? 7.277 0.555 -19.920 1.00 15.33 389 ILE A C 1
ATOM 2674 O O . ILE A 1 384 ? 6.221 1.219 -20.019 1.00 15.57 389 ILE A O 1
ATOM 2679 N N . ILE A 1 385 ? 8.364 0.803 -20.629 1.00 14.15 390 ILE A N 1
ATOM 2680 C CA . ILE A 1 385 ? 8.447 2.000 -21.510 1.00 14.47 390 ILE A CA 1
ATOM 2681 C C . ILE A 1 385 ? 7.348 1.908 -22.574 1.00 15.27 390 ILE A C 1
ATOM 2682 O O . ILE A 1 385 ? 6.777 2.940 -22.900 1.00 17.73 390 ILE A O 1
ATOM 2687 N N . ASP A 1 386 ? 7.076 0.709 -23.076 1.00 15.96 391 ASP A N 1
ATOM 2688 C CA . ASP A 1 386 ? 6.136 0.509 -24.213 1.00 20.28 391 ASP A CA 1
ATOM 2689 C C . ASP A 1 386 ? 4.703 0.768 -23.756 1.00 19.46 391 ASP A C 1
ATOM 2690 O O . ASP A 1 386 ? 3.849 1.013 -24.624 1.00 17.94 391 ASP A O 1
ATOM 2695 N N . GLY A 1 387 ? 4.453 0.685 -22.448 1.00 17.28 392 GLY A N 1
ATOM 2696 C CA . GLY A 1 387 ? 3.185 1.132 -21.850 1.00 18.61 392 GLY A CA 1
ATOM 2697 C C . GLY A 1 387 ? 2.091 0.084 -21.915 1.00 20.13 392 GLY A C 1
ATOM 2698 O O . GLY A 1 387 ? 0.940 0.458 -21.739 1.00 22.08 392 GLY A O 1
ATOM 2699 N N . ASN A 1 388 ? 2.355 -1.197 -22.169 1.00 20.10 393 ASN A N 1
ATOM 2700 C CA . ASN A 1 388 ? 1.180 -2.080 -22.444 1.00 23.38 393 ASN A CA 1
ATOM 2701 C C . ASN A 1 388 ? 0.768 -2.875 -21.186 1.00 21.48 393 ASN A C 1
ATOM 2702 O O . ASN A 1 388 ? -0.301 -3.634 -21.254 1.00 19.57 393 ASN A O 1
ATOM 2707 N N . GLY A 1 389 ? 1.518 -2.724 -20.088 1.00 17.36 394 GLY A N 1
ATOM 2708 C CA . GLY A 1 389 ? 1.131 -3.360 -18.815 1.00 17.17 394 GLY A CA 1
ATOM 2709 C C . GLY A 1 389 ? 0.015 -2.618 -18.088 1.00 14.93 394 GLY A C 1
ATOM 2710 O O . GLY A 1 389 ? -0.356 -1.456 -18.504 1.00 12.49 394 GLY A O 1
ATOM 2711 N N . GLN A 1 390 ? -0.512 -3.231 -17.025 1.00 14.19 395 GLN A N 1
ATOM 2712 C CA . GLN A 1 390 ? -1.621 -2.660 -16.220 1.00 14.08 395 GLN A CA 1
ATOM 2713 C C . GLN A 1 390 ? -1.378 -2.931 -14.743 1.00 13.84 395 GLN A C 1
ATOM 2714 O O . GLN A 1 390 ? -0.654 -3.877 -14.407 1.00 11.84 395 GLN A O 1
ATOM 2720 N N . THR A 1 391 ? -1.935 -2.065 -13.896 1.00 12.44 396 THR A N 1
ATOM 2721 C CA . THR A 1 391 ? -2.018 -2.261 -12.435 1.00 12.89 396 THR A CA 1
ATOM 2722 C C . THR A 1 391 ? -3.491 -2.350 -12.082 1.00 13.11 396 THR A C 1
ATOM 2723 O O . THR A 1 391 ? -4.225 -1.353 -12.224 1.00 14.28 396 THR A O 1
ATOM 2727 N N . PRO A 1 392 ? -3.991 -3.511 -11.636 1.00 11.83 397 PRO A N 1
ATOM 2728 C CA . PRO A 1 392 ? -5.409 -3.608 -11.311 1.00 11.97 397 PRO A CA 1
ATOM 2729 C C . PRO A 1 392 ? -5.711 -2.844 -10.016 1.00 12.22 397 PRO A C 1
ATOM 2730 O O . PRO A 1 392 ? -4.873 -2.862 -9.102 1.00 11.95 397 PRO A O 1
ATOM 2734 N N . LYS A 1 393 ? -6.872 -2.198 -9.967 1.00 11.79 398 LYS A N 1
ATOM 2735 C CA . LYS A 1 393 ? -7.282 -1.370 -8.808 1.00 12.19 398 LYS A CA 1
ATOM 2736 C C . LYS A 1 393 ? -8.665 -1.780 -8.312 1.00 12.56 398 LYS A C 1
ATOM 2737 O O . LYS A 1 393 ? -9.656 -1.675 -9.076 1.00 13.45 398 LYS A O 1
ATOM 2743 N N . SER A 1 394 ? -8.728 -2.271 -7.091 1.00 11.90 399 SER A N 1
ATOM 2744 C CA . SER A 1 394 ? -10.002 -2.510 -6.391 1.00 11.92 399 SER A CA 1
ATOM 2745 C C . SER A 1 394 ? -9.742 -2.510 -4.897 1.00 11.37 399 SER A C 1
ATOM 2746 O O . SER A 1 394 ? -8.833 -3.157 -4.434 1.00 9.64 399 SER A O 1
ATOM 2749 N N . PRO A 1 395 ? -10.608 -1.856 -4.112 1.00 12.09 400 PRO A N 1
ATOM 2750 C CA . PRO A 1 395 ? -10.554 -1.937 -2.657 1.00 12.17 400 PRO A CA 1
ATOM 2751 C C . PRO A 1 395 ? -10.799 -3.329 -2.080 1.00 12.43 400 PRO A C 1
ATOM 2752 O O . PRO A 1 395 ? -10.523 -3.540 -0.915 1.00 13.71 400 PRO A O 1
ATOM 2756 N N . ALA A 1 396 ? -11.308 -4.263 -2.892 1.00 10.84 401 ALA A N 1
ATOM 2757 C CA . ALA A 1 396 ? -11.568 -5.641 -2.457 1.00 10.09 401 ALA A CA 1
ATOM 2758 C C . ALA A 1 396 ? -10.578 -6.605 -3.112 1.00 10.03 401 ALA A C 1
ATOM 2759 O O . ALA A 1 396 ? -10.858 -7.801 -3.118 1.00 10.01 401 ALA A O 1
ATOM 2761 N N . PHE A 1 397 ? -9.471 -6.117 -3.656 1.00 9.49 402 PHE A N 1
ATOM 2762 C CA . PHE A 1 397 ? -8.562 -6.991 -4.451 1.00 9.66 402 PHE A CA 1
ATOM 2763 C C . PHE A 1 397 ? -8.020 -8.141 -3.612 1.00 9.21 402 PHE A C 1
ATOM 2764 O O . PHE A 1 397 ? -7.951 -9.302 -4.075 1.00 9.82 402 PHE A O 1
ATOM 2772 N N . ASN A 1 398 ? -7.521 -7.871 -2.412 1.00 10.00 403 ASN A N 1
ATOM 2773 C CA . ASN A 1 398 ? -7.020 -8.987 -1.561 1.00 9.96 403 ASN A CA 1
ATOM 2774 C C . ASN A 1 398 ? -8.070 -10.087 -1.367 1.00 10.85 403 ASN A C 1
ATOM 2775 O O . ASN A 1 398 ? -7.772 -11.311 -1.571 1.00 9.37 403 ASN A O 1
ATOM 2780 N N . GLU A 1 399 ? -9.273 -9.703 -0.957 1.00 10.98 404 GLU A N 1
ATOM 2781 C CA . GLU A 1 399 ? -10.293 -10.708 -0.624 1.00 12.08 404 GLU A CA 1
ATOM 2782 C C . GLU A 1 399 ? -10.637 -11.513 -1.876 1.00 10.40 404 GLU A C 1
ATOM 2783 O O . GLU A 1 399 ? -10.858 -12.724 -1.750 1.00 10.03 404 GLU A O 1
ATOM 2789 N N . ALA A 1 400 ? -10.693 -10.875 -3.045 1.00 10.02 405 ALA A N 1
ATOM 2790 C CA . ALA A 1 400 ? -11.164 -11.528 -4.293 1.00 9.65 405 ALA A CA 1
ATOM 2791 C C . ALA A 1 400 ? -10.047 -12.387 -4.902 1.00 9.06 405 ALA A C 1
ATOM 2792 O O . ALA A 1 400 ? -10.365 -13.452 -5.504 1.00 7.72 405 ALA A O 1
ATOM 2794 N N . PHE A 1 401 ? -8.784 -11.972 -4.733 1.00 8.93 406 PHE A N 1
ATOM 2795 C CA . PHE A 1 401 ? -7.652 -12.545 -5.494 1.00 8.73 406 PHE A CA 1
ATOM 2796 C C . PHE A 1 401 ? -6.555 -13.089 -4.564 1.00 9.09 406 PHE A C 1
ATOM 2797 O O . PHE A 1 401 ? -6.362 -14.311 -4.543 1.00 9.22 406 PHE A O 1
ATOM 2805 N N . ASN A 1 402 ? -5.783 -12.212 -3.908 1.00 9.69 407 ASN A N 1
ATOM 2806 C CA . ASN A 1 402 ? -4.558 -12.647 -3.187 1.00 9.69 407 ASN A CA 1
ATOM 2807 C C . ASN A 1 402 ? -4.868 -13.607 -2.039 1.00 10.70 407 ASN A C 1
ATOM 2808 O O . ASN A 1 402 ? -4.005 -14.447 -1.750 1.00 11.17 407 ASN A O 1
ATOM 2813 N N . ALA A 1 403 ? -6.012 -13.478 -1.354 1.00 12.25 408 ALA A N 1
ATOM 2814 C CA . ALA A 1 403 ? -6.260 -14.167 -0.065 1.00 12.32 408 ALA A CA 1
ATOM 2815 C C . ALA A 1 403 ? -6.190 -15.671 -0.266 1.00 13.37 408 ALA A C 1
ATOM 2816 O O . ALA A 1 403 ? -6.551 -16.176 -1.345 1.00 11.92 408 ALA A O 1
ATOM 2818 N N . ALA A 1 404 ? -5.711 -16.389 0.748 1.00 14.39 409 ALA A N 1
ATOM 2819 C CA . ALA A 1 404 ? -5.730 -17.861 0.737 1.00 13.19 409 ALA A CA 1
ATOM 2820 C C . ALA A 1 404 ? -7.173 -18.318 0.530 1.00 13.83 409 ALA A C 1
ATOM 2821 O O . ALA A 1 404 ? -8.088 -17.807 1.229 1.00 14.66 409 ALA A O 1
ATOM 2823 N N . GLY A 1 405 ? -7.376 -19.219 -0.440 1.00 13.05 410 GLY A N 1
ATOM 2824 C CA . GLY A 1 405 ? -8.694 -19.788 -0.757 1.00 13.82 410 GLY A CA 1
ATOM 2825 C C . GLY A 1 405 ? -9.651 -18.763 -1.340 1.00 12.40 410 GLY A C 1
ATOM 2826 O O . GLY A 1 405 ? -10.860 -18.962 -1.252 1.00 12.97 410 GLY A O 1
ATOM 2827 N N . SER A 1 406 ? -9.143 -17.712 -1.968 1.00 10.97 411 SER A N 1
ATOM 2828 C CA . SER A 1 406 ? -9.974 -16.686 -2.635 1.00 9.26 411 SER A CA 1
ATOM 2829 C C . SER A 1 406 ? -10.766 -17.348 -3.758 1.00 10.06 411 SER A C 1
ATOM 2830 O O . SER A 1 406 ? -10.380 -18.410 -4.266 1.00 11.09 411 SER A O 1
ATOM 2833 N N . PRO 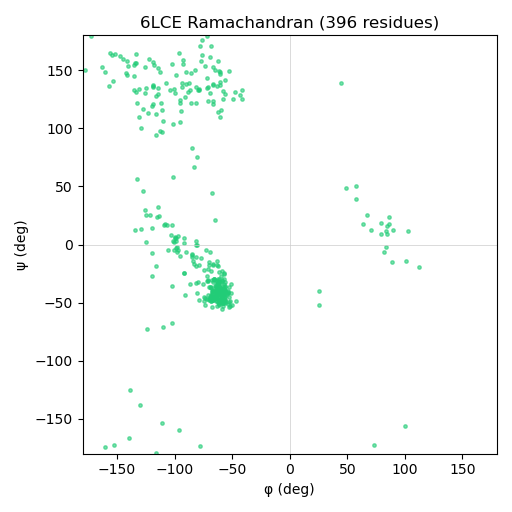A 1 407 ? -11.890 -16.751 -4.194 1.00 9.76 412 PRO A N 1
ATOM 2834 C CA . PRO A 1 407 ? -12.618 -17.271 -5.343 1.00 10.18 412 PRO A CA 1
ATOM 2835 C C . PRO A 1 407 ? -11.767 -17.367 -6.622 1.00 9.87 412 PRO A C 1
ATOM 2836 O O . PRO A 1 407 ? -11.974 -18.295 -7.394 1.00 9.89 412 PRO A O 1
ATOM 2840 N N . TRP A 1 408 ? -10.774 -16.486 -6.761 1.00 8.98 413 TRP A N 1
ATOM 2841 C CA . TRP A 1 408 ? -9.817 -16.538 -7.889 1.00 8.84 413 TRP A CA 1
ATOM 2842 C C . TRP A 1 408 ? -8.932 -17.783 -7.774 1.00 8.60 413 TRP A C 1
ATOM 2843 O O . TRP A 1 408 ? -8.729 -18.468 -8.765 1.00 8.03 413 TRP A O 1
ATOM 2854 N N . GLN A 1 409 ? -8.412 -18.071 -6.594 1.00 8.74 414 GLN A N 1
ATOM 2855 C CA A GLN A 1 409 ? -7.577 -19.283 -6.426 0.50 8.86 414 GLN A CA 1
ATOM 2856 C CA B GLN A 1 409 ? -7.586 -19.290 -6.371 0.50 8.89 414 GLN A CA 1
ATOM 2857 C C . GLN A 1 409 ? -8.433 -20.520 -6.742 1.00 8.99 414 GLN A C 1
ATOM 2858 O O . GLN A 1 409 ? -7.928 -21.438 -7.444 1.00 9.05 414 GLN A O 1
ATOM 2869 N N . LEU A 1 410 ? -9.686 -20.541 -6.313 1.00 8.82 415 LEU A N 1
ATOM 2870 C CA . LEU A 1 410 ? -10.540 -21.733 -6.538 1.00 9.74 415 LEU A CA 1
ATOM 2871 C C . LEU A 1 410 ? -10.836 -21.860 -8.035 1.00 9.69 415 LEU A C 1
ATOM 2872 O O . LEU A 1 410 ? -10.902 -22.960 -8.513 1.00 8.70 415 LEU A O 1
ATOM 2877 N N . LEU A 1 411 ? -11.040 -20.735 -8.729 1.00 9.00 416 LEU A N 1
ATOM 2878 C CA . LEU A 1 411 ? -11.278 -20.673 -10.181 1.00 8.68 416 LEU A CA 1
ATOM 2879 C C . LEU A 1 411 ? -10.109 -21.359 -10.890 1.00 9.00 416 LEU A C 1
ATOM 2880 O O . LEU A 1 411 ? -10.342 -22.207 -11.776 1.00 8.47 416 LEU A O 1
ATOM 2885 N N . VAL A 1 412 ? -8.889 -20.988 -10.529 1.00 8.68 417 VAL A N 1
ATOM 2886 C CA . VAL A 1 412 ? -7.675 -21.520 -11.204 1.00 9.37 417 VAL A CA 1
ATOM 2887 C C . VAL A 1 412 ? -7.521 -23.001 -10.862 1.00 9.51 417 VAL A C 1
ATOM 2888 O O . VAL A 1 412 ? -7.265 -23.805 -11.787 1.00 9.37 417 VAL A O 1
ATOM 2892 N N . GLN A 1 413 ? -7.655 -23.347 -9.590 1.00 10.09 418 GLN A N 1
ATOM 2893 C CA . GLN A 1 413 ? -7.513 -24.748 -9.128 1.00 12.19 418 GLN A CA 1
ATOM 2894 C C . GLN A 1 413 ? -8.522 -25.667 -9.855 1.00 10.45 418 GLN A C 1
ATOM 2895 O O . GLN A 1 413 ? -8.114 -26.719 -10.344 1.00 9.61 418 GLN A O 1
ATOM 2901 N N . ASN A 1 414 ? -9.771 -25.253 -10.012 1.00 9.24 419 ASN A N 1
ATOM 2902 C CA . ASN A 1 414 ? -10.808 -26.034 -10.744 1.00 9.25 419 ASN A CA 1
ATOM 2903 C C . ASN A 1 414 ? -10.334 -26.236 -12.198 1.00 9.83 419 ASN A C 1
ATOM 2904 O O . ASN A 1 414 ? -10.414 -27.373 -12.756 1.00 10.54 419 ASN A O 1
ATOM 2909 N N . ALA A 1 415 ? -9.910 -25.147 -12.841 1.00 9.32 420 ALA A N 1
ATOM 2910 C CA . ALA A 1 415 ? -9.646 -25.144 -14.298 1.00 9.68 420 ALA A CA 1
ATOM 2911 C C . ALA A 1 415 ? -8.414 -25.981 -14.602 1.00 9.69 420 ALA A C 1
ATOM 2912 O O . ALA A 1 415 ? -8.420 -26.678 -15.629 1.00 12.24 420 ALA A O 1
ATOM 2914 N N . VAL A 1 416 ? -7.421 -25.938 -13.729 1.00 9.21 421 VAL A N 1
ATOM 2915 C CA . VAL A 1 416 ? -6.109 -26.572 -14.020 1.00 9.90 421 VAL A CA 1
ATOM 2916 C C . VAL A 1 416 ? -6.094 -28.008 -13.516 1.00 10.08 421 VAL A C 1
ATOM 2917 O O . VAL A 1 416 ? -5.665 -28.863 -14.286 1.00 10.19 421 VAL A O 1
ATOM 2921 N N . TRP A 1 417 ? -6.606 -28.286 -12.315 1.00 11.23 422 TRP A N 1
ATOM 2922 C CA . TRP A 1 417 ? -6.412 -29.598 -11.641 1.00 11.85 422 TRP A CA 1
ATOM 2923 C C . TRP A 1 417 ? -7.728 -30.328 -11.361 1.00 12.53 422 TRP A C 1
ATOM 2924 O O . TRP A 1 417 ? -7.659 -31.488 -10.884 1.00 13.36 422 TRP A O 1
ATOM 2935 N N . GLY A 1 418 ? -8.858 -29.685 -11.591 1.00 10.95 423 GLY A N 1
ATOM 2936 C CA . GLY A 1 418 ? -10.159 -30.302 -11.297 1.00 11.60 423 GLY A CA 1
ATOM 2937 C C . GLY A 1 418 ? -11.083 -30.174 -12.490 1.00 11.51 423 GLY A C 1
ATOM 2938 O O . GLY A 1 418 ? -10.653 -30.341 -13.628 1.00 11.35 423 GLY A O 1
ATOM 2939 N N . SER A 1 419 ? -12.325 -29.855 -12.224 1.00 11.98 424 SER A N 1
ATOM 2940 C CA . SER A 1 419 ? -13.283 -29.353 -13.225 1.00 13.85 424 SER A CA 1
ATOM 2941 C C . SER A 1 419 ? -13.817 -28.049 -12.679 1.00 13.08 424 SER A C 1
ATOM 2942 O O . SER A 1 419 ? -13.949 -27.926 -11.450 1.00 12.23 424 SER A O 1
ATOM 2945 N N . GLY A 1 420 ? -14.224 -27.168 -13.559 1.00 16.02 425 GLY A N 1
ATOM 2946 C CA . GLY A 1 420 ? -14.795 -25.894 -13.100 1.00 17.19 425 GLY A CA 1
ATOM 2947 C C . GLY A 1 420 ? -15.848 -25.416 -14.050 1.00 16.95 425 GLY A C 1
ATOM 2948 O O . GLY A 1 420 ? -15.985 -25.991 -15.104 1.00 16.56 425 GLY A O 1
ATOM 2949 N N . ASP A 1 421 ? -16.664 -24.506 -13.556 1.00 16.87 426 ASP A N 1
ATOM 2950 C CA . ASP A 1 421 ? -17.675 -23.754 -14.325 1.00 15.67 426 ASP A CA 1
ATOM 2951 C C . ASP A 1 421 ? -17.165 -22.317 -14.320 1.00 12.88 426 ASP A C 1
ATOM 2952 O O . ASP A 1 421 ? -17.298 -21.676 -13.275 1.00 11.64 426 ASP A O 1
ATOM 2957 N N . LEU A 1 422 ? -16.495 -21.887 -15.386 1.00 12.28 427 LEU A N 1
ATOM 2958 C CA . LEU A 1 422 ? -15.765 -20.600 -15.372 1.00 11.90 427 LEU A CA 1
ATOM 2959 C C . LEU A 1 422 ? -16.794 -19.471 -15.202 1.00 10.94 427 LEU A C 1
ATOM 2960 O O . LEU A 1 422 ? -16.493 -18.500 -14.509 1.00 11.04 427 LEU A O 1
ATOM 2965 N N . LYS A 1 423 ? -17.986 -19.582 -15.787 1.00 10.43 428 LYS A N 1
ATOM 2966 C CA . LYS A 1 423 ? -19.021 -18.527 -15.582 1.00 11.15 428 LYS A CA 1
ATOM 2967 C C . LYS A 1 423 ? -19.356 -18.422 -14.082 1.00 10.99 428 LYS A C 1
ATOM 2968 O O . LYS A 1 423 ? -19.332 -17.308 -13.530 1.00 10.88 428 LYS A O 1
ATOM 2974 N N . ALA A 1 424 ? -19.611 -19.547 -13.421 1.00 10.32 429 ALA A N 1
ATOM 2975 C CA . ALA A 1 424 ? -19.937 -19.566 -11.965 1.00 10.75 429 ALA A CA 1
ATOM 2976 C C . ALA A 1 424 ? -18.749 -19.071 -11.139 1.00 10.01 429 ALA A C 1
ATOM 2977 O O . ALA A 1 424 ? -18.959 -18.283 -10.184 1.00 9.07 429 ALA A O 1
ATOM 2979 N N . ASP A 1 425 ? -17.541 -19.558 -11.447 1.00 9.52 430 ASP A N 1
ATOM 2980 C CA . ASP A 1 425 ? -16.332 -19.241 -10.634 1.00 9.68 430 ASP A CA 1
ATOM 2981 C C . ASP A 1 425 ? -16.028 -17.752 -10.778 1.00 9.34 430 ASP A C 1
ATOM 2982 O O . ASP A 1 425 ? -15.616 -17.097 -9.827 1.00 9.06 430 ASP A O 1
ATOM 2987 N N . ASN A 1 426 ? -16.191 -17.233 -11.980 1.00 9.21 431 ASN A N 1
ATOM 2988 C CA . ASN A 1 426 ? -16.001 -15.788 -12.226 1.00 9.58 431 ASN A CA 1
ATOM 2989 C C . ASN A 1 426 ? -16.997 -14.974 -11.380 1.00 9.69 431 ASN A C 1
ATOM 2990 O O . ASN A 1 426 ? -16.592 -13.977 -10.759 1.00 9.68 431 ASN A O 1
ATOM 2995 N N . LYS A 1 427 ? -18.266 -15.359 -11.391 1.00 9.91 432 LYS A N 1
ATOM 2996 C CA . LYS A 1 427 ? -19.310 -14.620 -10.659 1.00 10.25 432 LYS A CA 1
ATOM 2997 C C . LYS A 1 427 ? -18.993 -14.662 -9.160 1.00 10.07 432 LYS A C 1
ATOM 2998 O O . LYS A 1 427 ? -19.267 -13.652 -8.457 1.00 10.59 432 LYS A O 1
ATOM 3004 N N . ALA A 1 428 ? -18.358 -15.733 -8.669 1.00 9.58 433 ALA A N 1
ATOM 3005 C CA . ALA A 1 428 ? -17.909 -15.803 -7.251 1.00 9.73 433 ALA A CA 1
ATOM 3006 C C . ALA A 1 428 ? -16.850 -14.732 -6.955 1.00 9.39 433 ALA A C 1
ATOM 3007 O O . ALA A 1 428 ? -16.859 -14.172 -5.843 1.00 10.66 433 ALA A O 1
ATOM 3009 N N . VAL A 1 429 ? -15.990 -14.409 -7.910 1.00 8.73 434 VAL A N 1
ATOM 3010 C CA . VAL A 1 429 ? -14.990 -13.310 -7.765 1.00 8.97 434 VAL A CA 1
ATOM 3011 C C . VAL A 1 429 ? -15.749 -11.978 -7.732 1.00 9.17 434 VAL A C 1
ATOM 3012 O O . VAL A 1 429 ? -15.527 -11.197 -6.817 1.00 10.24 434 VAL A O 1
ATOM 3016 N N . THR A 1 430 ? -16.661 -11.766 -8.678 1.00 9.81 435 THR A N 1
ATOM 3017 C CA . THR A 1 430 ? -17.528 -10.566 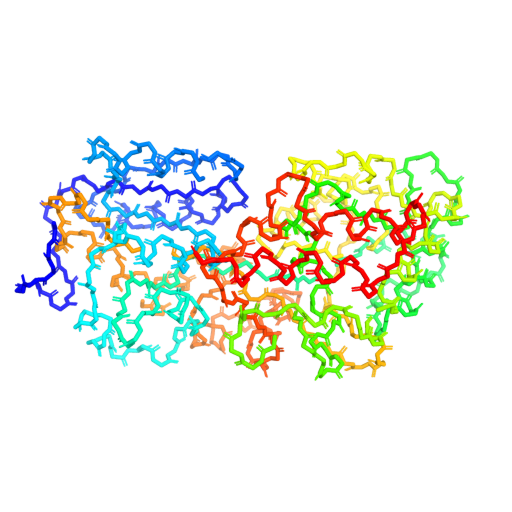-8.761 1.00 9.29 435 THR A CA 1
ATOM 3018 C C . THR A 1 430 ? -18.213 -10.348 -7.420 1.00 10.54 435 THR A C 1
ATOM 3019 O O . THR A 1 430 ? -18.316 -9.219 -7.007 1.00 10.52 435 THR A O 1
ATOM 3023 N N . ASP A 1 431 ? -18.804 -11.403 -6.866 1.00 11.90 436 ASP A N 1
ATOM 3024 C CA . ASP A 1 431 ? -19.594 -11.288 -5.609 1.00 12.10 436 ASP A CA 1
ATOM 3025 C C . ASP A 1 431 ? -18.714 -10.743 -4.484 1.00 12.74 436 ASP A C 1
ATOM 3026 O O . ASP A 1 431 ? -19.226 -9.983 -3.625 1.00 12.12 436 ASP A O 1
ATOM 3031 N N . VAL A 1 432 ? -17.421 -11.021 -4.496 1.00 12.26 437 VAL A N 1
ATOM 3032 C CA . VAL A 1 432 ? -16.507 -10.421 -3.479 1.00 11.99 437 VAL A CA 1
ATOM 3033 C C . VAL A 1 432 ? 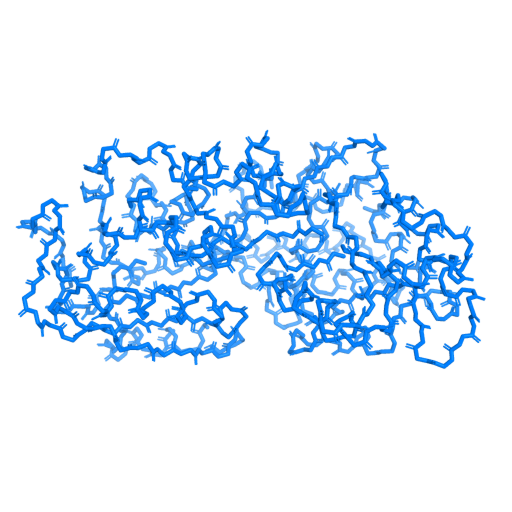-16.136 -8.987 -3.882 1.00 12.84 437 VAL A C 1
ATOM 3034 O O . VAL A 1 432 ? -16.120 -8.106 -2.998 1.00 13.63 437 VAL A O 1
ATOM 3038 N N . LEU A 1 433 ? -15.858 -8.722 -5.163 1.00 12.36 438 LEU A N 1
ATOM 3039 C CA . LEU A 1 433 ? -15.479 -7.363 -5.615 1.00 12.64 438 LEU A CA 1
ATOM 3040 C C . LEU A 1 433 ? -16.624 -6.374 -5.391 1.00 14.87 438 LEU A C 1
ATOM 3041 O O . LEU A 1 433 ? -16.324 -5.202 -5.261 1.00 14.79 438 LEU A O 1
ATOM 3046 N N . SER A 1 434 ? -17.877 -6.821 -5.464 1.00 16.91 439 SER A N 1
ATOM 3047 C CA . SER A 1 434 ? -19.060 -5.929 -5.466 1.00 20.00 439 SER A CA 1
ATOM 3048 C C . SER A 1 434 ? -19.714 -5.915 -4.080 1.00 22.06 439 SER A C 1
ATOM 3049 O O . SER A 1 434 ? -20.729 -5.213 -3.936 1.00 23.12 439 SER A O 1
ATOM 3052 N N . ALA A 1 435 ? -19.137 -6.600 -3.092 1.00 23.12 440 ALA A N 1
ATOM 3053 C CA . ALA A 1 435 ? -19.702 -6.716 -1.721 1.00 27.66 440 ALA A CA 1
ATOM 3054 C C . ALA A 1 435 ? -19.669 -5.346 -1.038 1.00 32.26 440 ALA A C 1
ATOM 3055 O O . ALA A 1 435 ? -18.634 -4.640 -1.158 1.00 32.30 440 ALA A O 1
ATOM 3057 N N . GLN A 1 436 ? -20.752 -4.988 -0.342 1.00 43.18 441 GLN A N 1
ATOM 3058 C CA . GLN A 1 436 ? -21.009 -3.594 0.127 1.00 53.81 441 GLN A CA 1
ATOM 3059 C C . GLN A 1 436 ? -20.979 -3.562 1.658 1.00 57.81 441 GLN A C 1
ATOM 3060 O O . GLN A 1 436 ? -19.897 -3.501 2.269 1.00 56.48 441 GLN A O 1
#

Nearest PDB structures (foldseek):
  6lcf-assembly2_B  TM=9.986E-01  e=3.519E-69  Bifidobacterium longum
  5ci5-assembly2_B  TM=8.217E-01  e=9.238E-19  Pseudothermotoga lettingae TMO
  7bvt-assembly1_A  TM=7.470E-01  e=1.127E-19  Arthrobacter globiformis
  4r9g-assembly1_A  TM=7.549E-01  e=3.627E-18  Caldanaerobius polysaccharolyticus
  4ovj-assembly1_A  TM=5.934E-01  e=2.248E-14  Alicyclobacillus acidocaldarius subsp. acidocaldarius DSM 446

Foldseek 3Di:
DAPPPFDLLFDQDQAEFEEEDEDLLVQLLVLLQVVDCVPTSYHYDYDYHHQQPVVVLVVCVVVLNDTQHYKHKLQQQQLCLVVQFFHQCLVSLVSQPQNVQFQVSQQVSNADVNGTFKGDDAWKKKWKFFLVLCVLLVHRSQDDAQALVSLLVQQLSSLVNVDPLAGSAAALLQFLVVNCQQLVFQQLLVVHACDPVQLAGPQPDPLLSNLVSLQVLVVHRRSHGPCRNVRNPPCRQPSVLVVRYGHIDILSCVLSSVVCVVVVDTDMHIAFDHYNDGNGGAMAGIDIMHGTPSDPRNSNSSSSVSQCPLVSQLSSAVVSLHAGRGLVNLVPNDPVPDVNSVNVSCNVNVPSYHHRHASQSCQQGRDGVHLSSVLSCCSRPNPDDNVVSSVSSSCRRNPD